Protein AF-A0A377UWC7-F1 (afdb_monomer_lite)

Sequence (690 aa):
MLKRLLSKLTGDRQQIERHLKNQYRAEENGLSFPQSLVDDPELWALASWLEQLAEEDYLISLTDRWLLSWEALYHLLEDEEHASSLPLIGIPEVLPLRASMSSRGALSDKDFRVWIAEWTTLPSRQTIRFSRTGAIFTHENQQHLLSRENWALLQATEQLSIQQTQAPGETTNQLGWATIRKCAKQAAAKFDDYLEKTHVIKPTSLSLRLRKATVADTAVIEIEPHFEDQPANWLGSFDKNAQVHDSYRIPGENGELSHVIIPPEVKEVLNSIHSIPGRRVAGSEALSFVRNPYTFLGEDAASVIAPEEHEQALFDAHIFFHHFRLQPSVNDENKINDITLVLEPVSPIPQPEVTFLFSAPWELDKFVQAVGISVAAQMPAGSWQGYELELSQFTEQQWHDCQSLLTRWQQEVEGKEFSDVLDLGKYGDRVIGIGEFEKISSPWLTKAQSENWLPVGIDFSEFSVETLDGWQPDNLQHFDELQERITYAEATGETHIISPWNETELPLDAAKTFSKNWEKQQNAAHESESNVVEKAARAVLKIEQNIEEAVYIKQRRNSLLNARNAEPEIPLSLKEHIRLKDHQREGVAWLQQLFLRSPQETAGCLLADDMGLGKTLQILTFLVWFIEKFPDEPPSLIVAPVSLLDNWERELDNFFYTSGISVMKLYGDTIKAVKYPKQAIPAHLQSQGD

Foldseek 3Di:
DVVVVVVVPPDDPVVLLVVLEQQWDFAQFATKHFLCLCVDPSNVLVNVVLVVCVVVVQWDDDPTIIGRGPVSVLVLCVDPVCVVVVSRHNAAAAFQKAFAKEWDDDLQDLPIAIDGPWIAGPPVRDTDDWDDHHQWTDDPNDIHGHDPLVSQLHVLRVVLVVQSVVDGGSVSSLVSLQSNVVSNVVSVYHYDPNSVQEAEAEAQAKFWAWAWDADPNKIKIATDIDGPPDAPCPVVQLQVDLAQDQWDWDAHPPRRTYIYGYDPLRRQQSRLCSVPVNSMDIHLRRLLCLVPVDVRRDPSNCSHYPPVSSLVSCVVNVAWAWEWDKDFDADPVRAGQKIKIWTFTDHPDGDDIDIDIGRALVVLVVVLVQVVVCVVVVGQWGDDPHHIYGCVPPDPVNNVVSVVVSVRNVLSVVVVVLVVVQPCVVPPPQQPHKDFDDPPDDCQCDPDDDPHSHDPPADCVQDDPLLCPQDDLPPVVQLVVLVVQLVVCVVVVHQWGQRPGRRDIDGSVRSVSVSVVSVVVVVVVVVVVVPPPPDPGFIDGRGHDPDPHNPDDADQVVLQVVLQPFFADFAPFFDPPDDQDPVLRSLLSSQLSLVVCPPPRHNDDDPPDDPPNPVLVSVLRNQNCCCVVPVPDDDDDDDDPPVCQVVSVVVNVVGGDCVPPDDDDDDDCNVVVVDDDPVSNDPVVVVSGD

Organism: Klebsiella pneumoniae (NCBI:txid573)

Structure (mmCIF, N/CA/C/O backbone):
data_AF-A0A377UWC7-F1
#
_entry.id   AF-A0A377UWC7-F1
#
loop_
_atom_site.group_PDB
_atom_site.id
_atom_site.type_symbol
_atom_site.label_atom_id
_atom_site.label_alt_id
_atom_site.label_comp_id
_atom_site.label_asym_id
_atom_site.label_entity_id
_atom_site.label_seq_id
_atom_site.pdbx_PDB_ins_code
_atom_site.Cartn_x
_atom_site.Cartn_y
_atom_site.Cartn_z
_atom_site.occupancy
_atom_site.B_iso_or_equiv
_atom_site.auth_seq_id
_atom_site.auth_comp_id
_atom_site.auth_asym_id
_atom_site.auth_atom_id
_atom_site.pdbx_PDB_model_num
ATOM 1 N N . MET A 1 1 ? 4.748 33.761 -48.142 1.00 34.75 1 MET A N 1
ATOM 2 C CA . MET A 1 1 ? 5.307 34.867 -48.962 1.00 34.75 1 MET A CA 1
ATOM 3 C C . MET A 1 1 ? 6.025 34.385 -50.234 1.00 34.75 1 MET A C 1
ATOM 5 O O . MET A 1 1 ? 5.911 35.073 -51.243 1.00 34.75 1 MET A O 1
ATOM 9 N N . LEU A 1 2 ? 6.644 33.190 -50.252 1.00 35.31 2 LEU A N 1
ATOM 10 C CA . LEU A 1 2 ? 7.292 32.587 -51.439 1.00 35.31 2 LEU A CA 1
ATOM 11 C C . LEU A 1 2 ? 6.408 32.503 -52.705 1.00 35.31 2 LEU A C 1
ATOM 13 O O . LEU A 1 2 ? 6.854 32.862 -53.794 1.00 35.31 2 LEU A O 1
ATOM 17 N N . LYS A 1 3 ? 5.123 32.124 -52.578 1.00 36.34 3 LYS A N 1
ATOM 18 C CA . LYS A 1 3 ? 4.176 32.029 -53.718 1.00 36.34 3 LYS A CA 1
ATOM 19 C C . LYS A 1 3 ? 3.995 33.340 -54.500 1.00 36.34 3 LYS A C 1
ATOM 21 O O . LYS A 1 3 ? 3.615 33.302 -55.664 1.00 36.34 3 LYS A O 1
ATOM 26 N N . ARG A 1 4 ? 4.249 34.492 -53.868 1.00 35.66 4 ARG A N 1
ATOM 27 C CA . ARG A 1 4 ? 4.071 35.833 -54.455 1.00 35.66 4 ARG A CA 1
ATOM 28 C C . ARG A 1 4 ? 5.385 36.424 -54.997 1.00 35.66 4 ARG A C 1
ATOM 30 O O . ARG A 1 4 ? 5.351 37.450 -55.667 1.00 35.66 4 ARG A O 1
ATOM 37 N N . LEU A 1 5 ? 6.521 35.781 -54.709 1.00 42.81 5 LEU A N 1
ATOM 38 C CA . LEU A 1 5 ? 7.870 36.185 -55.127 1.00 42.81 5 LEU A CA 1
ATOM 39 C C . LEU A 1 5 ? 8.384 35.359 -56.316 1.00 42.81 5 LEU A C 1
ATOM 41 O O . LEU A 1 5 ? 9.004 35.924 -57.214 1.00 42.81 5 LEU A O 1
ATOM 45 N N . LEU A 1 6 ? 8.000 34.080 -56.413 1.00 43.81 6 LEU A N 1
ATOM 46 C CA . LEU A 1 6 ? 8.276 33.229 -57.582 1.00 43.81 6 LEU A CA 1
ATOM 47 C C . LEU A 1 6 ? 7.633 33.742 -58.887 1.00 43.81 6 LEU A C 1
ATOM 49 O O . LEU A 1 6 ? 8.041 33.342 -59.970 1.00 43.81 6 LEU A O 1
ATOM 53 N N . SER A 1 7 ? 6.665 34.665 -58.817 1.00 42.91 7 SER A N 1
ATOM 54 C CA . SER A 1 7 ? 6.058 35.290 -60.002 1.00 42.91 7 SER A CA 1
ATOM 55 C C . SER A 1 7 ? 6.904 36.405 -60.634 1.00 42.91 7 SER A C 1
ATOM 57 O O . SER A 1 7 ? 6.498 36.946 -61.659 1.00 42.91 7 SER A O 1
ATOM 59 N N . LYS A 1 8 ? 8.032 36.804 -60.021 1.00 43.50 8 LYS A N 1
ATOM 60 C CA . LYS A 1 8 ? 8.950 37.833 -60.555 1.00 43.50 8 LYS A CA 1
ATOM 61 C C . LYS A 1 8 ? 10.141 37.263 -61.335 1.00 43.50 8 LYS A C 1
ATOM 63 O O . LYS A 1 8 ? 10.852 38.023 -61.981 1.00 43.50 8 LYS A O 1
ATOM 68 N N . LEU A 1 9 ? 10.338 35.949 -61.300 1.00 47.75 9 LEU A N 1
ATOM 69 C CA . LEU A 1 9 ? 11.355 35.240 -62.067 1.00 47.75 9 LEU A CA 1
ATOM 70 C C . LEU A 1 9 ? 10.806 34.965 -63.479 1.00 47.75 9 LEU A C 1
ATOM 72 O O . LEU A 1 9 ? 10.133 33.969 -63.727 1.00 47.75 9 LEU A O 1
ATOM 76 N N . THR A 1 10 ? 11.015 35.907 -64.401 1.00 46.19 10 THR A N 1
ATOM 77 C CA . THR A 1 10 ? 10.633 35.784 -65.818 1.00 46.19 10 THR A CA 1
ATOM 78 C C . THR A 1 10 ? 11.615 34.874 -66.556 1.00 46.19 10 THR A C 1
ATOM 80 O O . THR A 1 10 ? 12.517 35.342 -67.244 1.00 46.19 10 THR A O 1
ATOM 83 N N . GLY A 1 11 ? 11.443 33.568 -66.398 1.00 52.91 11 GLY A N 1
ATOM 84 C CA . GLY A 1 11 ? 12.156 32.524 -67.129 1.00 52.91 11 GLY A CA 1
ATOM 85 C C . GLY A 1 11 ? 11.384 31.214 -67.020 1.00 52.91 11 GLY A C 1
ATOM 86 O O . GLY A 1 11 ? 10.542 31.065 -66.134 1.00 52.91 11 GLY A O 1
ATOM 87 N N . ASP A 1 12 ? 11.615 30.291 -67.953 1.00 49.34 12 ASP A N 1
ATOM 88 C CA . ASP A 1 12 ? 10.967 28.979 -67.963 1.00 49.34 12 ASP A CA 1
ATOM 89 C C . ASP A 1 12 ? 11.122 28.326 -66.580 1.00 49.34 12 ASP A C 1
ATOM 91 O O . ASP A 1 12 ? 12.238 28.119 -66.100 1.00 49.34 12 ASP A O 1
ATOM 95 N N . ARG A 1 13 ? 10.006 28.055 -65.894 1.00 50.34 13 ARG A N 1
ATOM 96 C CA . ARG A 1 13 ? 9.999 27.583 -64.499 1.00 50.34 13 ARG A CA 1
ATOM 97 C C . ARG A 1 13 ? 10.851 26.318 -64.329 1.00 50.34 13 ARG A C 1
ATOM 99 O O . ARG A 1 13 ? 11.485 26.144 -63.295 1.00 50.34 13 ARG A O 1
ATOM 106 N N . GLN A 1 14 ? 10.952 25.500 -65.381 1.00 51.81 14 GLN A N 1
ATOM 107 C CA . GLN A 1 14 ? 11.828 24.327 -65.435 1.00 51.81 14 GLN A CA 1
ATOM 108 C C . GLN A 1 14 ? 13.328 24.652 -65.569 1.00 51.81 14 GLN A C 1
ATOM 110 O O . GLN A 1 14 ? 14.153 23.867 -65.103 1.00 51.81 14 GLN A O 1
ATOM 115 N N . GLN A 1 15 ? 13.711 25.768 -66.200 1.00 53.69 15 GLN A N 1
ATOM 116 C CA . GLN A 1 15 ? 15.108 26.225 -66.258 1.00 53.69 15 GLN A CA 1
ATOM 117 C C . GLN A 1 15 ? 15.572 26.770 -64.908 1.00 53.69 15 GLN A C 1
ATOM 119 O O . GLN A 1 15 ? 16.676 26.451 -64.479 1.00 53.69 15 GLN A O 1
ATOM 124 N N . ILE A 1 16 ? 14.717 27.523 -64.216 1.00 53.94 16 ILE A N 1
ATOM 125 C CA . ILE A 1 16 ? 15.029 28.126 -62.913 1.00 53.94 16 ILE A CA 1
ATOM 126 C C . ILE A 1 16 ? 15.098 27.052 -61.823 1.00 53.94 16 ILE A C 1
ATOM 128 O O . ILE A 1 16 ? 16.063 26.996 -61.066 1.00 53.94 16 ILE A O 1
ATOM 132 N N . GLU A 1 17 ? 14.147 26.112 -61.814 1.00 53.69 17 GLU A N 1
ATOM 133 C CA . GLU A 1 17 ? 14.214 24.930 -60.948 1.00 53.69 17 GLU A CA 1
ATOM 134 C C . GLU A 1 17 ? 15.425 24.037 -61.263 1.00 53.69 17 GLU A C 1
ATOM 136 O O . GLU A 1 17 ? 15.899 23.344 -60.377 1.00 53.69 17 GLU A O 1
ATOM 141 N N . ARG A 1 18 ? 15.963 24.027 -62.491 1.00 59.47 18 ARG A N 1
ATOM 142 C CA . ARG A 1 18 ? 17.219 23.315 -62.801 1.00 59.47 18 ARG A CA 1
ATOM 143 C C . ARG A 1 18 ? 18.465 24.067 -62.346 1.00 59.47 18 ARG A C 1
ATOM 145 O O . ARG A 1 18 ? 19.441 23.411 -62.010 1.00 59.47 18 ARG A O 1
ATOM 152 N N . HIS A 1 19 ? 18.439 25.397 -62.365 1.00 65.31 19 HIS A N 1
ATOM 153 C CA . HIS A 1 19 ? 19.576 26.236 -61.986 1.00 65.31 19 HIS A CA 1
ATOM 154 C C . HIS A 1 19 ? 19.778 26.290 -60.461 1.00 65.31 19 HIS A C 1
ATOM 156 O O . HIS A 1 19 ? 20.909 26.311 -59.987 1.00 65.31 19 HIS A O 1
ATOM 162 N N . LEU A 1 20 ? 18.681 26.223 -59.697 1.00 61.56 20 LEU A N 1
ATOM 163 C CA . LEU A 1 20 ? 18.693 26.201 -58.228 1.00 61.56 20 LEU A CA 1
ATOM 164 C C . LEU A 1 20 ? 19.064 24.826 -57.634 1.00 61.56 20 LEU A C 1
ATOM 166 O O . LEU A 1 20 ? 19.569 24.756 -56.519 1.00 61.56 20 LEU A O 1
ATOM 170 N N . LYS A 1 21 ? 18.840 23.727 -58.369 1.00 66.38 21 LYS A N 1
ATOM 171 C CA . LYS A 1 21 ? 19.073 22.355 -57.885 1.00 66.38 21 LYS A CA 1
ATOM 172 C C . LYS A 1 21 ? 20.560 22.013 -57.774 1.00 66.38 21 LYS A C 1
ATOM 174 O O . LYS A 1 21 ? 21.341 22.328 -58.667 1.00 66.38 21 LYS A O 1
ATOM 179 N N . ASN A 1 22 ? 20.910 21.245 -56.740 1.00 71.06 22 ASN A N 1
ATOM 180 C CA . ASN A 1 22 ? 22.235 20.640 -56.544 1.00 71.06 22 ASN A CA 1
ATOM 181 C C . ASN A 1 22 ? 23.375 21.643 -56.309 1.00 71.06 22 ASN A C 1
ATOM 183 O O . ASN A 1 22 ? 24.524 21.362 -56.647 1.00 71.06 22 ASN A O 1
ATOM 187 N N . GLN A 1 23 ? 23.084 22.783 -55.678 1.00 83.62 23 GLN A N 1
ATOM 188 C CA . GLN A 1 23 ? 24.090 23.772 -55.255 1.00 83.62 23 GLN A CA 1
ATOM 189 C C . GLN A 1 23 ? 24.800 23.383 -53.943 1.00 83.62 23 GLN A C 1
ATOM 191 O O . GLN A 1 23 ? 25.249 24.232 -53.174 1.00 83.62 23 GLN A O 1
ATOM 196 N N . TYR A 1 24 ? 24.885 22.080 -53.679 1.00 88.50 24 TYR A N 1
ATOM 197 C CA . TYR A 1 24 ? 25.499 21.505 -52.494 1.00 88.50 24 TYR A CA 1
ATOM 198 C C . TYR A 1 24 ? 26.583 20.504 -52.878 1.00 88.50 24 TYR A C 1
ATOM 200 O O . TYR A 1 24 ? 26.567 19.894 -53.950 1.00 88.50 24 TYR A O 1
ATOM 208 N N . ARG A 1 25 ? 27.505 20.268 -51.951 1.00 89.69 25 ARG A N 1
ATOM 209 C CA . ARG A 1 25 ? 28.439 19.151 -52.002 1.00 89.69 25 ARG A CA 1
ATOM 210 C C . ARG A 1 25 ? 28.027 18.120 -50.957 1.00 89.69 25 ARG A C 1
ATOM 212 O O . ARG A 1 25 ? 27.920 18.432 -49.777 1.00 89.69 25 ARG A O 1
ATOM 219 N N . ALA A 1 26 ? 27.793 16.887 -51.400 1.00 89.31 26 ALA A N 1
ATOM 220 C CA . ALA A 1 26 ? 27.561 15.777 -50.485 1.00 89.31 26 ALA A CA 1
ATOM 221 C C . ALA A 1 26 ? 28.867 15.430 -49.754 1.00 89.31 26 ALA A C 1
ATOM 223 O O . ALA A 1 26 ? 29.914 15.240 -50.381 1.00 89.31 26 ALA A O 1
ATOM 224 N N . GLU A 1 27 ? 28.796 15.349 -48.431 1.00 91.62 27 GLU A N 1
ATOM 225 C CA . GLU A 1 27 ? 29.874 14.947 -47.532 1.00 91.62 27 GLU A CA 1
ATOM 226 C C . GLU A 1 27 ? 29.399 13.780 -46.658 1.00 91.62 27 GLU A C 1
ATOM 228 O O . GLU A 1 27 ? 28.205 13.502 -46.563 1.00 91.62 27 GLU A O 1
ATOM 233 N N . GLU A 1 28 ? 30.319 13.084 -45.987 1.00 90.12 28 GLU A N 1
ATOM 234 C CA . GLU A 1 28 ? 29.928 11.976 -45.100 1.00 90.12 28 GLU A CA 1
ATOM 235 C C . GLU A 1 28 ? 28.999 12.426 -43.966 1.00 90.12 28 GLU A C 1
ATOM 237 O O . GLU A 1 28 ? 28.090 11.690 -43.594 1.00 90.12 28 GLU A O 1
ATOM 242 N N . ASN A 1 29 ? 29.147 13.663 -43.490 1.00 89.44 29 ASN A N 1
ATOM 243 C CA . ASN A 1 29 ? 28.388 14.178 -42.349 1.00 89.44 29 ASN A CA 1
ATOM 244 C C . ASN A 1 29 ? 27.141 14.990 -42.741 1.00 89.44 29 ASN A C 1
ATOM 246 O O . ASN A 1 29 ? 26.373 15.363 -41.855 1.00 89.44 29 ASN A O 1
ATOM 250 N N . GLY A 1 30 ? 26.928 15.281 -44.029 1.00 92.75 30 GLY A N 1
ATOM 251 C CA . GLY A 1 30 ? 25.792 16.090 -44.463 1.00 92.75 30 GLY A CA 1
ATOM 252 C C . GLY A 1 30 ? 25.937 16.702 -45.853 1.00 92.75 30 GLY A C 1
ATOM 253 O O . GLY A 1 30 ? 26.776 16.287 -46.655 1.00 92.75 30 GLY A O 1
ATOM 254 N N . LEU A 1 31 ? 25.129 17.725 -46.123 1.00 92.69 31 LEU A N 1
ATOM 255 C CA . LEU A 1 31 ? 25.212 18.556 -47.324 1.00 92.69 31 LEU A CA 1
ATOM 256 C C . LEU A 1 31 ? 25.891 19.881 -46.983 1.00 92.69 31 LEU A C 1
ATOM 258 O O . LEU A 1 31 ? 25.441 20.592 -46.084 1.00 92.69 31 LEU A O 1
ATOM 262 N N . SER A 1 32 ? 26.965 20.221 -47.696 1.00 92.38 32 SER A N 1
ATOM 263 C CA . SER A 1 32 ? 27.639 21.508 -47.536 1.00 92.38 32 SER A CA 1
ATOM 264 C C . SER A 1 32 ? 27.282 22.480 -48.657 1.00 92.38 32 SER A C 1
ATOM 266 O O . SER A 1 32 ? 27.255 22.120 -49.834 1.00 92.38 32 SER A O 1
ATOM 268 N N . PHE A 1 33 ? 27.020 23.727 -48.279 1.00 91.44 33 PHE A N 1
ATOM 269 C CA . PHE A 1 33 ? 26.620 24.810 -49.172 1.00 91.44 33 PHE A CA 1
ATOM 270 C C . PHE A 1 33 ? 27.638 25.945 -49.053 1.00 91.44 33 PHE A C 1
ATOM 272 O O . PHE A 1 33 ? 27.844 26.438 -47.944 1.00 91.44 33 PHE A O 1
ATOM 279 N N . PRO A 1 34 ? 28.315 26.368 -50.131 1.00 89.06 34 PRO A N 1
ATOM 280 C CA . PRO A 1 34 ? 29.305 27.434 -50.029 1.00 89.06 34 PRO A CA 1
ATOM 281 C C . PRO A 1 34 ? 28.638 28.773 -49.682 1.00 89.06 34 PRO A C 1
ATOM 283 O O . PRO A 1 34 ? 27.591 29.104 -50.232 1.00 89.06 34 PRO A O 1
ATOM 286 N N . GLN A 1 35 ? 29.258 29.585 -48.820 1.00 84.06 35 GLN A N 1
ATOM 287 C CA . GLN A 1 35 ? 28.711 30.914 -48.489 1.00 84.06 35 GLN A CA 1
ATOM 288 C C . GLN A 1 35 ? 28.695 31.871 -49.689 1.00 84.06 35 GLN A C 1
ATOM 290 O O . GLN A 1 35 ? 27.898 32.804 -49.724 1.00 84.06 35 GLN A O 1
ATOM 295 N N . SER A 1 36 ? 29.499 31.599 -50.722 1.00 82.56 36 SER A N 1
ATOM 296 C CA . SER A 1 36 ? 29.477 32.351 -51.983 1.00 82.56 36 SER A CA 1
ATOM 297 C C . SER A 1 36 ? 28.136 32.275 -52.727 1.00 82.56 36 SER A C 1
ATOM 299 O O . SER A 1 36 ? 27.954 32.986 -53.707 1.00 82.56 36 SER A O 1
ATOM 301 N N . LEU A 1 37 ? 27.193 31.424 -52.298 1.00 83.19 37 LEU A N 1
ATOM 302 C CA . LEU A 1 37 ? 25.827 31.401 -52.837 1.00 83.19 37 LEU A CA 1
ATOM 303 C C . LEU A 1 37 ? 25.062 32.708 -52.574 1.00 83.19 37 LEU A C 1
ATOM 305 O O . LEU A 1 37 ? 24.148 33.021 -53.330 1.00 83.19 37 LEU A O 1
ATOM 309 N N . VAL A 1 38 ? 25.434 33.474 -51.540 1.00 81.75 38 VAL A N 1
ATOM 310 C CA . VAL A 1 38 ? 24.840 34.795 -51.246 1.00 81.75 38 VAL A CA 1
ATOM 311 C C . VAL A 1 38 ? 25.177 35.817 -52.336 1.00 81.75 38 VAL A C 1
ATOM 313 O O . VAL A 1 38 ? 24.390 36.724 -52.604 1.00 81.75 38 VAL A O 1
ATOM 316 N N . ASP A 1 39 ? 26.329 35.655 -52.990 1.00 81.12 39 ASP A N 1
ATOM 317 C CA . ASP A 1 39 ? 26.831 36.590 -53.999 1.00 81.12 39 ASP A CA 1
ATOM 318 C C . ASP A 1 39 ? 26.169 36.400 -55.377 1.00 81.12 39 ASP A C 1
ATOM 320 O O . ASP A 1 39 ? 26.333 37.254 -56.252 1.00 81.12 39 ASP A O 1
ATOM 324 N N . ASP A 1 40 ? 25.424 35.306 -55.584 1.00 80.69 40 ASP A N 1
ATOM 325 C CA . ASP A 1 40 ? 24.731 35.001 -56.838 1.00 80.69 40 ASP A CA 1
ATOM 326 C C . ASP A 1 40 ? 23.264 35.490 -56.804 1.00 80.69 40 ASP A C 1
ATOM 328 O O . ASP A 1 40 ? 22.422 34.909 -56.104 1.00 80.69 40 ASP A O 1
ATOM 332 N N . PRO A 1 41 ? 22.902 36.531 -57.584 1.00 74.56 41 PRO A N 1
ATOM 333 C CA . PRO A 1 41 ? 21.542 37.069 -57.611 1.00 74.56 41 PRO A CA 1
ATOM 334 C C . PRO A 1 41 ? 20.483 36.058 -58.073 1.00 74.56 41 PRO A C 1
ATOM 336 O O . PRO A 1 41 ? 19.309 36.217 -57.732 1.00 74.56 41 PRO A O 1
ATOM 339 N N . GLU A 1 42 ? 20.865 35.036 -58.848 1.00 77.62 42 GLU A N 1
ATOM 340 C CA . GLU A 1 42 ? 19.949 33.999 -59.336 1.00 77.62 42 GLU A CA 1
ATOM 341 C C . GLU A 1 42 ? 19.656 32.933 -58.264 1.00 77.62 42 GLU A C 1
ATOM 343 O O . GLU A 1 42 ? 18.608 32.284 -58.317 1.00 77.62 42 GLU A O 1
ATOM 348 N N . LEU A 1 43 ? 20.518 32.809 -57.244 1.00 79.81 43 LEU A N 1
ATOM 349 C CA . LEU A 1 43 ? 20.399 31.851 -56.136 1.00 79.81 43 LEU A CA 1
ATOM 350 C C . LEU A 1 43 ? 19.914 32.490 -54.823 1.00 79.81 43 LEU A C 1
ATOM 352 O O . LEU A 1 43 ? 19.784 31.795 -53.815 1.00 79.81 43 LEU A O 1
ATOM 356 N N . TRP A 1 44 ? 19.554 33.780 -54.833 1.00 82.00 44 TRP A N 1
ATOM 357 C CA . TRP A 1 44 ? 19.097 34.525 -53.649 1.00 82.00 44 TRP A CA 1
ATOM 358 C C . TRP A 1 44 ? 17.976 33.823 -52.863 1.00 82.00 44 TRP A C 1
ATOM 360 O O . TRP A 1 44 ? 17.975 33.834 -51.636 1.00 82.00 44 TRP A O 1
ATOM 370 N N . ALA A 1 45 ? 17.028 33.176 -53.552 1.00 80.69 45 ALA A N 1
ATOM 371 C CA . ALA A 1 45 ? 15.931 32.458 -52.898 1.00 80.69 45 ALA A CA 1
ATOM 372 C C . ALA A 1 45 ? 16.410 31.233 -52.096 1.00 80.69 45 ALA A C 1
ATOM 374 O O . ALA A 1 45 ? 15.838 30.931 -51.052 1.00 80.69 45 ALA A O 1
ATOM 375 N N . LEU A 1 46 ? 17.447 30.543 -52.580 1.00 84.75 46 LEU A N 1
ATOM 376 C CA . LEU A 1 46 ? 18.094 29.446 -51.864 1.00 84.75 46 LEU A CA 1
ATOM 377 C C . LEU A 1 46 ? 18.943 29.999 -50.715 1.00 84.75 46 LEU A C 1
ATOM 379 O O . LEU A 1 46 ? 18.798 29.531 -49.595 1.00 84.75 46 LEU A O 1
ATOM 383 N N . ALA A 1 47 ? 19.760 31.026 -50.965 1.00 86.31 47 ALA A N 1
ATOM 384 C CA . ALA A 1 47 ? 20.613 31.643 -49.948 1.00 86.31 47 ALA A CA 1
ATOM 385 C C . ALA A 1 47 ? 19.807 32.205 -48.762 1.00 86.31 47 ALA A C 1
ATOM 387 O O . ALA A 1 47 ? 20.113 31.895 -47.617 1.00 86.31 47 ALA A O 1
ATOM 388 N N . SER A 1 48 ? 18.722 32.939 -49.024 1.00 86.31 48 SER A N 1
ATOM 389 C CA . SER A 1 48 ? 17.845 33.480 -47.975 1.00 86.31 48 SER A CA 1
ATOM 390 C C . SER A 1 48 ? 17.139 32.384 -47.175 1.00 86.31 48 SER A C 1
ATOM 392 O O . SER A 1 48 ? 16.898 32.556 -45.984 1.00 86.31 48 SER A O 1
ATOM 394 N N . TRP A 1 49 ? 16.803 31.257 -47.810 1.00 88.81 49 TRP A N 1
ATOM 395 C CA . TRP A 1 49 ? 16.223 30.126 -47.093 1.00 88.81 49 TRP A CA 1
ATOM 396 C C . TRP A 1 49 ? 17.274 29.368 -46.265 1.00 88.81 49 TRP A C 1
ATOM 398 O O . TRP A 1 49 ? 16.969 28.944 -45.158 1.00 88.81 49 TRP A O 1
ATOM 408 N N . LEU A 1 50 ? 18.519 29.253 -46.742 1.00 89.00 50 LEU A N 1
ATOM 409 C CA . LEU A 1 50 ? 19.630 28.716 -45.946 1.00 89.00 50 LEU A CA 1
ATOM 410 C C . LEU A 1 50 ? 19.951 29.617 -44.738 1.00 89.00 50 LEU A C 1
ATOM 412 O O . LEU A 1 50 ? 20.232 29.107 -43.663 1.00 89.00 50 LEU A O 1
ATOM 416 N N . GLU A 1 51 ? 19.860 30.942 -44.866 1.00 88.44 51 GLU A N 1
ATOM 417 C CA . GLU A 1 51 ? 19.982 31.849 -43.713 1.00 88.44 51 GLU A CA 1
ATOM 418 C C . GLU A 1 51 ? 18.864 31.612 -42.688 1.00 88.44 51 GLU A C 1
ATOM 420 O O . GLU A 1 51 ? 19.152 31.478 -41.502 1.00 88.44 51 GLU A O 1
ATOM 425 N N . GLN A 1 52 ? 17.615 31.462 -43.143 1.00 90.25 52 GLN A N 1
ATOM 426 C CA . GLN A 1 52 ? 16.485 31.127 -42.270 1.00 90.25 52 GLN A CA 1
ATOM 427 C C . GLN A 1 52 ? 16.709 29.796 -41.530 1.00 90.25 52 GLN A C 1
ATOM 429 O O . GLN A 1 52 ? 16.564 29.736 -40.315 1.00 90.25 52 GLN A O 1
ATOM 434 N N . LEU A 1 53 ? 17.131 28.745 -42.239 1.00 91.44 53 LEU A N 1
ATOM 435 C CA . LEU A 1 53 ? 17.427 27.447 -41.624 1.00 91.44 53 LEU A CA 1
ATOM 436 C C . LEU A 1 53 ? 18.591 27.516 -40.621 1.00 91.44 53 LEU A C 1
ATOM 438 O O . LEU A 1 53 ? 18.662 26.701 -39.706 1.00 91.44 53 LEU A O 1
ATOM 442 N N . ALA A 1 54 ? 19.525 28.455 -40.786 1.00 89.19 54 ALA A N 1
ATOM 443 C CA . ALA A 1 54 ? 20.584 28.689 -39.808 1.00 89.19 54 ALA A CA 1
ATOM 444 C C . ALA A 1 54 ? 20.071 29.426 -38.558 1.00 89.19 54 ALA A C 1
ATOM 446 O O . ALA A 1 54 ? 20.566 29.159 -37.469 1.00 89.19 54 ALA A O 1
ATOM 447 N N . GLU A 1 55 ? 19.089 30.322 -38.694 1.00 89.94 55 GLU A N 1
ATOM 448 C CA . GLU A 1 55 ? 18.408 30.963 -37.556 1.00 89.94 55 GLU A CA 1
ATOM 449 C C . GLU A 1 55 ? 17.528 29.977 -36.769 1.00 89.94 55 GLU A C 1
ATOM 451 O O . GLU A 1 55 ? 17.366 30.127 -35.560 1.00 89.94 55 GLU A O 1
ATOM 456 N N . GLU A 1 56 ? 16.988 28.962 -37.445 1.00 90.31 56 GLU A N 1
ATOM 457 C CA . GLU A 1 56 ? 16.164 27.884 -36.876 1.00 90.31 56 GLU A CA 1
ATOM 458 C C . GLU A 1 56 ? 16.995 26.674 -36.391 1.00 90.31 56 GLU A C 1
ATOM 460 O O . GLU A 1 56 ? 16.441 25.611 -36.125 1.00 90.31 56 GLU A O 1
ATOM 465 N N . ASP A 1 57 ? 18.324 26.810 -36.290 1.00 89.81 57 ASP A N 1
ATOM 466 C CA . ASP A 1 57 ? 19.272 25.777 -35.831 1.00 89.81 57 ASP A CA 1
ATOM 467 C C . ASP A 1 57 ? 19.326 24.476 -36.677 1.00 89.81 57 ASP A C 1
ATOM 469 O O . ASP A 1 57 ? 19.977 23.500 -36.291 1.00 89.81 57 ASP A O 1
ATOM 473 N N . TYR A 1 58 ? 18.736 24.450 -37.878 1.00 89.62 58 TYR A N 1
ATOM 474 C CA . TYR A 1 58 ? 18.874 23.330 -38.824 1.00 89.62 58 TYR A CA 1
ATOM 475 C C . TYR A 1 58 ? 20.260 23.283 -39.493 1.00 89.62 58 TYR A C 1
ATOM 477 O O . TYR A 1 58 ? 20.744 22.207 -39.862 1.00 89.62 58 TYR A O 1
ATOM 485 N N . LEU A 1 59 ? 20.909 24.437 -39.681 1.00 92.12 59 LEU A N 1
ATOM 486 C CA . LEU A 1 59 ? 22.214 24.559 -40.339 1.00 92.12 59 LEU A CA 1
ATOM 487 C C . LEU A 1 59 ? 23.313 25.011 -39.384 1.00 92.12 59 LEU A C 1
ATOM 489 O O . LEU A 1 59 ? 23.196 26.013 -38.686 1.00 92.12 59 LEU A O 1
ATOM 493 N N . ILE A 1 60 ? 24.466 24.350 -39.473 1.00 91.62 60 ILE A N 1
ATOM 494 C CA . ILE A 1 60 ? 25.688 24.809 -38.814 1.00 91.62 60 ILE A CA 1
ATOM 495 C C . ILE A 1 60 ? 26.419 25.766 -39.758 1.00 91.62 60 ILE A C 1
ATOM 497 O O . ILE A 1 60 ? 26.892 25.368 -40.827 1.00 91.62 60 ILE A O 1
ATOM 501 N N . SER A 1 61 ? 26.550 27.028 -39.353 1.00 87.88 61 SER A N 1
ATOM 502 C CA . SER A 1 61 ? 27.326 28.032 -40.090 1.00 87.88 61 SER A CA 1
ATOM 503 C C . SER A 1 61 ? 28.822 27.897 -39.791 1.00 87.88 61 SER A C 1
ATOM 505 O O . SER A 1 61 ? 29.268 28.141 -38.671 1.00 87.88 61 SER A O 1
ATOM 507 N N . LEU A 1 62 ? 29.610 27.518 -40.798 1.00 88.44 62 LEU A N 1
ATOM 508 C CA . LEU A 1 62 ? 31.075 27.515 -40.757 1.00 88.44 62 LEU A CA 1
ATOM 509 C C . LEU A 1 62 ? 31.624 28.763 -41.467 1.00 88.44 62 LEU A C 1
ATOM 511 O O . LEU A 1 62 ? 30.885 29.509 -42.101 1.00 88.44 62 LEU A O 1
ATOM 515 N N . THR A 1 63 ? 32.934 29.001 -41.372 1.00 84.31 63 THR A N 1
ATOM 516 C CA . THR A 1 63 ? 33.584 30.218 -41.899 1.00 84.31 63 THR A CA 1
ATOM 517 C C . THR A 1 63 ? 33.480 30.408 -43.414 1.00 84.31 63 THR A C 1
ATOM 519 O O . THR A 1 63 ? 33.622 31.529 -43.882 1.00 84.31 63 THR A O 1
ATOM 522 N N . ASP A 1 64 ? 33.292 29.336 -44.180 1.00 88.06 64 ASP A N 1
ATOM 523 C CA . ASP A 1 64 ? 33.288 29.334 -45.650 1.00 88.06 64 ASP A CA 1
ATOM 524 C C . ASP A 1 64 ? 32.042 28.665 -46.262 1.00 88.06 64 ASP A C 1
ATOM 526 O O . ASP A 1 64 ? 31.833 28.712 -47.478 1.00 88.06 64 ASP A O 1
ATOM 530 N N . ARG A 1 65 ? 31.205 28.025 -45.437 1.00 90.81 65 ARG A N 1
ATOM 531 C CA . ARG A 1 65 ? 30.082 27.187 -45.879 1.00 90.81 65 ARG A CA 1
ATOM 532 C C . ARG A 1 65 ? 29.036 26.985 -44.784 1.00 90.81 65 ARG A C 1
ATOM 534 O O . ARG A 1 65 ? 29.355 27.056 -43.602 1.00 90.81 65 ARG A O 1
ATOM 541 N N . TRP A 1 66 ? 27.817 26.637 -45.170 1.00 92.00 66 TRP A N 1
ATOM 542 C CA . TRP A 1 66 ? 26.807 26.058 -44.283 1.00 92.00 66 TRP A CA 1
ATOM 543 C C . TRP A 1 66 ? 26.844 24.534 -44.362 1.00 92.00 66 TRP A C 1
ATOM 545 O O . TRP A 1 66 ? 27.089 23.977 -45.433 1.00 92.00 66 TRP A O 1
ATOM 555 N N . LEU A 1 67 ? 26.605 23.855 -43.242 1.00 93.88 67 LEU A N 1
ATOM 556 C CA . LEU A 1 67 ? 26.513 22.400 -43.167 1.00 93.88 67 LEU A CA 1
ATOM 557 C C . LEU A 1 67 ? 25.131 21.988 -42.657 1.00 93.88 67 LEU A C 1
ATOM 559 O O . LEU A 1 67 ? 24.783 22.268 -41.512 1.00 93.88 67 LEU A O 1
ATOM 563 N N . LEU A 1 68 ? 24.392 21.266 -43.496 1.00 93.56 68 LEU A N 1
ATOM 564 C CA . LEU A 1 68 ? 23.162 20.574 -43.125 1.00 93.56 68 LEU A CA 1
ATOM 565 C C . LEU A 1 68 ? 23.509 19.139 -42.765 1.00 93.56 68 LEU A C 1
ATOM 567 O O . LEU A 1 68 ? 23.875 18.367 -43.653 1.00 93.56 68 LEU A O 1
ATOM 571 N N . SER A 1 69 ? 23.429 18.773 -41.486 1.00 94.38 69 SER A N 1
ATOM 572 C CA . SER A 1 69 ? 23.674 17.386 -41.085 1.00 94.38 69 SER A CA 1
ATOM 573 C C . SER A 1 69 ? 22.620 16.457 -41.696 1.00 94.38 69 SER A C 1
ATOM 575 O O . SER A 1 69 ? 21.503 16.878 -41.997 1.00 94.38 69 SER A O 1
ATOM 577 N N . TRP A 1 70 ? 22.946 15.175 -41.882 1.00 93.88 70 TRP A N 1
ATOM 578 C CA . TRP A 1 70 ? 21.951 14.212 -42.374 1.00 93.88 70 TRP A CA 1
ATOM 579 C C . TRP A 1 70 ? 20.741 14.095 -41.443 1.00 93.88 70 TRP A C 1
ATOM 581 O O . TRP A 1 70 ? 19.620 13.962 -41.918 1.00 93.88 70 TRP A O 1
ATOM 591 N N . GLU A 1 71 ? 20.958 14.179 -40.130 1.00 92.00 71 GLU A N 1
ATOM 592 C CA . GLU A 1 71 ? 19.885 14.169 -39.133 1.00 92.00 71 GLU A CA 1
ATOM 593 C C . GLU A 1 71 ? 18.949 15.371 -39.304 1.00 92.00 71 GLU A C 1
ATOM 595 O O . GLU A 1 71 ? 17.740 15.183 -39.437 1.00 92.00 71 GLU A O 1
ATOM 600 N N . ALA A 1 72 ? 19.511 16.580 -39.411 1.00 92.19 72 ALA A N 1
ATOM 601 C CA . ALA A 1 72 ? 18.751 17.800 -39.662 1.00 92.19 72 ALA A CA 1
ATOM 602 C C . ALA A 1 72 ? 18.023 17.750 -41.013 1.00 92.19 72 ALA A C 1
ATOM 604 O O . ALA A 1 72 ? 16.874 18.166 -41.100 1.00 92.19 72 ALA A O 1
ATOM 605 N N . LEU A 1 73 ? 18.645 17.182 -42.055 1.00 92.62 73 LEU A N 1
ATOM 606 C CA . LEU A 1 73 ? 18.007 16.988 -43.359 1.00 92.62 73 LEU A CA 1
ATOM 607 C C . LEU A 1 73 ? 16.763 16.097 -43.260 1.00 92.62 73 LEU A C 1
ATOM 609 O O . LEU A 1 73 ? 15.728 16.447 -43.818 1.00 92.62 73 LEU A O 1
ATOM 613 N N . TYR A 1 74 ? 16.847 14.947 -42.584 1.00 92.62 74 TYR A N 1
ATOM 614 C CA . TYR A 1 74 ? 15.687 14.063 -42.436 1.00 92.62 74 TYR A CA 1
ATOM 615 C C . TYR A 1 74 ? 14.587 14.695 -41.583 1.00 92.62 74 TYR A C 1
ATOM 617 O O . TYR A 1 74 ? 13.417 14.529 -41.904 1.00 92.62 74 TYR A O 1
ATOM 625 N N . HIS A 1 75 ? 14.956 15.461 -40.556 1.00 91.31 75 HIS A N 1
ATOM 626 C CA . HIS A 1 75 ? 13.997 16.215 -39.753 1.00 91.31 75 HIS A CA 1
ATOM 627 C C . HIS A 1 75 ? 13.295 17.301 -40.590 1.00 91.31 75 HIS A C 1
ATOM 629 O O . HIS A 1 75 ? 12.076 17.425 -40.552 1.00 91.31 75 HIS A O 1
ATOM 635 N N . LEU A 1 76 ? 14.052 18.009 -41.434 1.00 90.69 76 LEU A N 1
ATOM 636 C CA . LEU A 1 76 ? 13.542 19.021 -42.361 1.00 90.69 76 LEU A CA 1
ATOM 637 C C . LEU A 1 76 ? 12.618 18.432 -43.443 1.00 90.69 76 LEU A C 1
ATOM 639 O O . LEU A 1 76 ? 11.698 19.102 -43.904 1.00 90.69 76 LEU A O 1
ATOM 643 N N . LEU A 1 77 ? 12.852 17.186 -43.871 1.00 89.12 77 LEU A N 1
ATOM 644 C CA . LEU A 1 77 ? 11.982 16.477 -44.820 1.00 89.12 77 LEU A CA 1
ATOM 645 C C . LEU A 1 77 ? 10.609 16.119 -44.223 1.00 89.12 77 LEU A C 1
ATOM 647 O O . LEU A 1 77 ? 9.657 15.940 -44.983 1.00 89.12 77 LEU A O 1
ATOM 651 N N . GLU A 1 78 ? 10.515 15.998 -42.897 1.00 89.38 78 GLU A N 1
ATOM 652 C CA . GLU A 1 78 ? 9.278 15.706 -42.158 1.00 89.38 78 GLU A CA 1
ATOM 653 C C . GLU A 1 78 ? 8.530 16.990 -41.737 1.00 89.38 78 GLU A C 1
ATOM 655 O O . GLU A 1 78 ? 7.365 16.919 -41.347 1.00 89.38 78 GLU A O 1
ATOM 660 N N . ASP A 1 79 ? 9.166 18.161 -41.853 1.00 90.06 79 ASP A N 1
ATOM 661 C CA . ASP A 1 79 ? 8.624 19.451 -41.422 1.00 90.06 79 ASP A CA 1
ATOM 662 C C . ASP A 1 79 ? 7.675 20.078 -42.468 1.00 90.06 79 ASP A C 1
ATOM 664 O O . ASP A 1 79 ? 8.064 20.444 -43.588 1.00 90.06 79 ASP A O 1
ATOM 668 N N . GLU A 1 80 ? 6.400 20.235 -42.096 1.00 89.06 80 GLU A N 1
ATOM 669 C CA . GLU A 1 80 ? 5.368 20.813 -42.962 1.00 89.06 80 GLU A CA 1
ATOM 670 C C . GLU A 1 80 ? 5.607 22.300 -43.279 1.00 89.06 80 GLU A C 1
ATOM 672 O O . GLU A 1 80 ? 5.204 22.768 -44.353 1.00 89.06 80 GLU A O 1
ATOM 677 N N . GLU A 1 81 ? 6.282 23.048 -42.399 1.00 87.44 81 GLU A N 1
ATOM 678 C CA . GLU A 1 81 ? 6.513 24.487 -42.575 1.00 87.44 81 GLU A CA 1
ATOM 679 C C . GLU A 1 81 ? 7.482 24.762 -43.735 1.00 87.44 81 GLU A C 1
ATOM 681 O O . GLU A 1 81 ? 7.295 25.701 -44.525 1.00 87.44 81 GLU A O 1
ATOM 686 N N . HIS A 1 82 ? 8.464 23.877 -43.920 1.00 86.75 82 HIS A N 1
ATOM 687 C CA . HIS A 1 82 ? 9.492 23.990 -44.954 1.00 86.75 82 HIS A CA 1
ATOM 688 C C . HIS A 1 82 ? 9.190 23.214 -46.239 1.00 86.75 82 HIS A C 1
ATOM 690 O O . HIS A 1 82 ? 9.878 23.410 -47.249 1.00 86.75 82 HIS A O 1
ATOM 696 N N . ALA A 1 83 ? 8.121 22.411 -46.268 1.00 83.19 83 ALA A N 1
ATOM 697 C CA . ALA A 1 83 ? 7.768 21.551 -47.400 1.00 83.19 83 ALA A CA 1
ATOM 698 C C . ALA A 1 83 ? 7.704 22.290 -48.754 1.00 83.19 83 ALA A C 1
ATOM 700 O O . ALA A 1 83 ? 8.051 21.744 -49.803 1.00 83.19 83 ALA A O 1
ATOM 701 N N . SER A 1 84 ? 7.290 23.563 -48.747 1.00 82.25 84 SER A N 1
ATOM 702 C CA . SER A 1 84 ? 7.193 24.382 -49.965 1.00 82.25 84 SER A CA 1
ATOM 703 C C . SER A 1 84 ? 8.535 24.900 -50.509 1.00 82.25 84 SER A C 1
ATOM 705 O O . SER A 1 84 ? 8.598 25.271 -51.684 1.00 82.25 84 SER A O 1
ATOM 707 N N . SER A 1 85 ? 9.584 24.904 -49.682 1.00 84.19 85 SER A N 1
ATOM 708 C CA . SER A 1 85 ? 10.930 25.402 -50.000 1.00 84.19 85 SER A CA 1
ATOM 709 C C . SER A 1 85 ? 11.935 24.274 -50.272 1.00 84.19 85 SER A C 1
ATOM 711 O O . SER A 1 85 ? 12.899 24.501 -50.999 1.00 84.19 85 SER A O 1
ATOM 713 N N . LEU A 1 86 ? 11.674 23.043 -49.805 1.00 82.44 86 LEU A N 1
ATOM 714 C CA . LEU A 1 86 ? 12.497 21.844 -50.059 1.00 82.44 86 LEU A CA 1
ATOM 715 C C . LEU A 1 86 ? 12.953 21.654 -51.526 1.00 82.44 86 LEU A C 1
ATOM 717 O O . LEU A 1 86 ? 14.120 21.303 -51.739 1.00 82.44 86 LEU A O 1
ATOM 721 N N . PRO A 1 87 ? 12.121 21.914 -52.563 1.00 83.44 87 PRO A N 1
ATOM 722 C CA . PRO A 1 87 ? 12.555 21.771 -53.954 1.00 83.44 87 PRO A CA 1
ATOM 723 C C . PRO A 1 87 ? 13.724 22.681 -54.367 1.00 83.44 87 PRO A C 1
ATOM 725 O O . PRO A 1 87 ? 14.343 22.409 -55.397 1.00 83.44 87 PRO A O 1
ATOM 728 N N . LEU A 1 88 ? 14.029 23.735 -53.594 1.00 81.50 88 LEU A N 1
ATOM 729 C CA . LEU A 1 88 ? 15.124 24.673 -53.864 1.00 81.50 88 LEU A CA 1
ATOM 730 C C . LEU A 1 88 ? 16.510 24.039 -53.684 1.00 81.50 88 LEU A C 1
ATOM 732 O O . LEU A 1 88 ? 17.409 24.380 -54.441 1.00 81.50 88 LEU A O 1
ATOM 736 N N . ILE A 1 89 ? 16.690 23.109 -52.736 1.00 83.31 89 ILE A N 1
ATOM 737 C CA . ILE A 1 89 ? 17.979 22.409 -52.541 1.00 83.31 89 ILE A CA 1
ATOM 738 C C . ILE A 1 89 ? 18.186 21.333 -53.618 1.00 83.31 89 ILE A C 1
ATOM 740 O O . ILE A 1 89 ? 19.314 21.069 -54.039 1.00 83.31 89 ILE A O 1
ATOM 744 N N . GLY A 1 90 ? 17.100 20.727 -54.108 1.00 80.75 90 GLY A N 1
ATOM 745 C CA . GLY A 1 90 ? 17.172 19.678 -55.126 1.00 80.75 90 GLY A CA 1
ATOM 746 C C . GLY A 1 90 ? 17.582 18.310 -54.595 1.00 80.75 90 GLY A C 1
ATOM 747 O O . GLY A 1 90 ? 18.289 17.585 -55.283 1.00 80.75 90 GLY A O 1
ATOM 748 N N . ILE A 1 91 ? 17.145 17.958 -53.385 1.00 84.56 91 ILE A N 1
ATOM 749 C CA . ILE A 1 91 ? 17.465 16.674 -52.751 1.00 84.56 91 ILE A CA 1
ATOM 750 C C . ILE A 1 91 ? 16.993 15.512 -53.653 1.00 84.56 91 ILE A C 1
ATOM 752 O O . ILE A 1 91 ? 15.864 15.561 -54.154 1.00 84.56 91 ILE A O 1
ATOM 756 N N . PRO A 1 92 ? 17.821 14.472 -53.879 1.00 86.56 92 PRO A N 1
ATOM 757 C CA . PRO A 1 92 ? 17.431 13.318 -54.677 1.00 86.56 92 PRO A CA 1
ATOM 758 C C . PRO A 1 92 ? 16.260 12.554 -54.057 1.00 86.56 92 PRO A C 1
ATOM 760 O O . PRO A 1 92 ? 16.095 12.534 -52.838 1.00 86.56 92 PRO A O 1
ATOM 763 N N . GLU A 1 93 ? 15.470 11.871 -54.884 1.00 87.56 93 GLU A N 1
ATOM 764 C CA . GLU A 1 93 ? 14.360 11.058 -54.383 1.00 87.56 93 GLU A CA 1
ATOM 765 C C . GLU A 1 93 ? 14.860 9.892 -53.516 1.00 87.56 93 GLU A C 1
ATOM 767 O O . GLU A 1 93 ? 15.900 9.278 -53.794 1.00 87.56 93 GLU A O 1
ATOM 772 N N . VAL A 1 94 ? 14.090 9.568 -52.474 1.00 89.75 94 VAL A N 1
ATOM 773 C CA . VAL A 1 94 ? 14.351 8.407 -51.621 1.00 89.75 94 VAL A CA 1
ATOM 774 C C . VAL A 1 94 ? 14.025 7.140 -52.402 1.00 89.75 94 VAL A C 1
ATOM 776 O O . VAL A 1 94 ? 12.868 6.892 -52.744 1.00 89.75 94 VAL A O 1
ATOM 779 N N . LEU A 1 95 ? 15.035 6.311 -52.662 1.00 88.25 95 LEU A N 1
ATOM 780 C CA . LEU A 1 95 ? 14.822 5.002 -53.274 1.00 88.25 95 LEU A CA 1
ATOM 781 C C . LEU A 1 95 ? 14.596 3.969 -52.156 1.00 88.25 95 LEU A C 1
ATOM 783 O O . LEU A 1 95 ? 15.492 3.764 -51.333 1.00 88.25 95 LEU A O 1
ATOM 787 N N . PRO A 1 96 ? 13.433 3.295 -52.096 1.00 88.12 96 PRO A N 1
ATOM 788 C CA . PRO A 1 96 ? 13.150 2.333 -51.041 1.00 88.12 96 PRO A CA 1
ATOM 789 C C . PRO A 1 96 ? 14.020 1.086 -51.213 1.00 88.12 96 PRO A C 1
ATOM 791 O O . PRO A 1 96 ? 13.835 0.277 -52.131 1.00 88.12 96 PRO A O 1
ATOM 794 N N . LEU A 1 97 ? 14.970 0.931 -50.296 1.00 92.81 97 LEU A N 1
ATOM 795 C CA . LEU A 1 97 ? 15.875 -0.204 -50.234 1.00 92.81 97 LEU A CA 1
ATOM 796 C C . LEU A 1 97 ? 15.632 -1.025 -48.976 1.00 92.81 97 LEU A C 1
ATOM 798 O O . LEU A 1 97 ? 15.271 -0.507 -47.923 1.00 92.81 97 LEU A O 1
ATOM 802 N N . ARG A 1 98 ? 15.904 -2.320 -49.091 1.00 94.50 98 ARG A N 1
ATOM 803 C CA . ARG A 1 98 ? 15.948 -3.250 -47.972 1.00 94.50 98 ARG A CA 1
ATOM 804 C C . ARG A 1 98 ? 17.346 -3.841 -47.853 1.00 94.50 98 ARG A C 1
ATOM 806 O O . ARG A 1 98 ? 17.804 -4.529 -48.773 1.00 94.50 98 ARG A O 1
ATOM 813 N N . ALA A 1 99 ? 17.994 -3.582 -46.722 1.00 94.31 99 ALA A N 1
ATOM 814 C CA . ALA A 1 99 ? 19.286 -4.158 -46.368 1.00 94.31 99 ALA A CA 1
ATOM 815 C C . ALA A 1 99 ? 19.153 -5.646 -46.005 1.00 94.31 99 ALA A C 1
ATOM 817 O O . ALA A 1 99 ? 18.186 -6.060 -45.363 1.00 94.31 99 ALA A O 1
ATOM 818 N N . SER A 1 100 ? 20.143 -6.450 -46.389 1.00 94.50 100 SER A N 1
ATOM 819 C CA . SER A 1 100 ? 20.343 -7.813 -45.889 1.00 94.50 100 SER A CA 1
ATOM 820 C C . SER A 1 100 ? 21.660 -7.867 -45.128 1.00 94.50 100 SER A C 1
ATOM 822 O O . SER A 1 100 ? 22.724 -7.608 -45.692 1.00 94.50 100 SER A O 1
ATOM 824 N N . MET A 1 101 ? 21.577 -8.156 -43.836 1.00 95.06 101 MET A N 1
ATOM 825 C CA . MET A 1 101 ? 22.704 -8.177 -42.918 1.00 95.06 101 MET A CA 1
ATOM 826 C C . MET A 1 101 ? 23.338 -9.561 -42.853 1.00 95.06 101 MET A C 1
ATOM 828 O O . MET A 1 101 ? 22.661 -10.583 -42.965 1.00 95.06 101 MET A O 1
ATOM 832 N N . SER A 1 102 ? 24.648 -9.594 -42.647 1.00 95.31 102 SER A N 1
ATOM 833 C CA . SER A 1 102 ? 25.396 -10.825 -42.415 1.00 95.31 102 SER A CA 1
ATOM 834 C C . SER A 1 102 ? 26.428 -10.627 -41.320 1.00 95.31 102 SER A C 1
ATOM 836 O O . SER A 1 102 ? 26.879 -9.508 -41.058 1.00 95.31 102 SER A O 1
ATOM 838 N N . SER A 1 103 ? 26.793 -11.731 -40.686 1.00 94.50 103 SER A N 1
ATOM 839 C CA . SER A 1 103 ? 27.721 -11.780 -39.571 1.00 94.50 103 SER A CA 1
ATOM 840 C C . SER A 1 103 ? 28.807 -12.832 -39.759 1.00 94.50 103 SER A C 1
ATOM 842 O O . SER A 1 103 ? 28.700 -13.761 -40.564 1.00 94.50 103 SER A O 1
ATOM 844 N N . ARG A 1 104 ? 29.897 -12.675 -39.007 1.00 94.06 104 ARG A N 1
ATOM 845 C CA . ARG A 1 104 ? 30.972 -13.660 -38.892 1.00 94.06 104 ARG A CA 1
ATOM 846 C C . ARG A 1 104 ? 31.426 -13.750 -37.442 1.00 94.06 104 ARG A C 1
ATOM 848 O O . ARG A 1 104 ? 31.735 -12.722 -36.847 1.00 94.06 104 ARG A O 1
ATOM 855 N N . GLY A 1 105 ? 31.555 -14.977 -36.938 1.00 89.62 105 GLY A N 1
ATOM 856 C CA . GLY A 1 105 ? 31.904 -15.254 -35.540 1.00 89.62 105 GLY A CA 1
ATOM 857 C C . GLY A 1 105 ? 30.698 -15.153 -34.605 1.00 89.62 105 GLY A C 1
ATOM 858 O O . GLY A 1 105 ? 29.615 -14.744 -35.019 1.00 89.62 105 GLY A O 1
ATOM 859 N N . ALA A 1 106 ? 30.888 -15.533 -33.346 1.00 88.81 106 ALA A N 1
ATOM 860 C CA . ALA A 1 106 ? 29.905 -15.347 -32.283 1.00 88.81 106 ALA A CA 1
ATOM 861 C C . ALA A 1 106 ? 30.101 -13.995 -31.578 1.00 88.81 106 ALA A C 1
ATOM 863 O O . ALA A 1 106 ? 31.184 -13.418 -31.619 1.00 88.81 106 ALA A O 1
ATOM 864 N N . LEU A 1 107 ? 29.086 -13.504 -30.859 1.00 88.25 107 LEU A N 1
ATOM 865 C CA . LEU A 1 107 ? 29.173 -12.233 -30.116 1.00 88.25 107 LEU A CA 1
ATOM 866 C C . LEU A 1 107 ? 30.284 -12.233 -29.054 1.00 88.25 107 LEU A C 1
ATOM 868 O O . LEU A 1 107 ? 30.804 -11.172 -28.717 1.00 88.25 107 LEU A O 1
ATOM 872 N N . SER A 1 108 ? 30.669 -13.404 -28.545 1.00 88.00 108 SER A N 1
ATOM 873 C CA . SER A 1 108 ? 31.792 -13.575 -27.617 1.00 88.00 108 SER A CA 1
ATOM 874 C C . SER A 1 108 ? 33.167 -13.392 -28.267 1.00 88.00 108 SER A C 1
ATOM 876 O O . SER A 1 108 ? 34.154 -13.175 -27.564 1.00 88.00 108 SER A O 1
ATOM 878 N N . ASP A 1 109 ? 33.257 -13.497 -29.594 1.00 89.62 109 ASP A N 1
ATOM 879 C CA . ASP A 1 109 ? 34.528 -13.526 -30.306 1.00 89.62 109 ASP A CA 1
ATOM 880 C C . ASP A 1 109 ? 35.058 -12.106 -30.523 1.00 89.62 109 ASP A C 1
ATOM 882 O O . ASP A 1 109 ? 34.344 -11.206 -30.967 1.00 89.62 109 ASP A O 1
ATOM 886 N N . LYS A 1 110 ? 36.358 -11.894 -30.295 1.00 86.62 110 LYS A N 1
ATOM 887 C CA . LYS A 1 110 ? 37.010 -10.599 -30.584 1.00 86.62 110 LYS A CA 1
ATOM 888 C C . LYS A 1 110 ? 36.952 -10.228 -32.072 1.00 86.62 110 LYS A C 1
ATOM 890 O O . LYS A 1 110 ? 36.979 -9.049 -32.429 1.00 86.62 110 LYS A O 1
ATOM 895 N N . ASP A 1 111 ? 36.825 -11.242 -32.919 1.00 89.06 111 ASP A N 1
ATOM 896 C CA . ASP A 1 111 ? 36.842 -11.131 -34.374 1.00 89.06 111 ASP A CA 1
ATOM 897 C C . ASP A 1 111 ? 35.424 -11.013 -34.959 1.00 89.06 111 ASP A C 1
ATOM 899 O O . ASP A 1 111 ? 35.262 -11.043 -36.180 1.00 89.06 111 ASP A O 1
ATOM 903 N N . PHE A 1 112 ? 34.399 -10.889 -34.103 1.00 93.25 112 PHE A N 1
ATOM 904 C CA . PHE A 1 112 ? 33.012 -10.726 -34.525 1.00 93.25 112 PHE A CA 1
ATOM 905 C C . PHE A 1 112 ? 32.859 -9.522 -35.452 1.00 93.25 112 PHE A C 1
ATOM 907 O O . PHE A 1 112 ? 33.317 -8.418 -35.141 1.00 93.25 112 PHE A O 1
ATOM 914 N N . ARG A 1 113 ? 32.194 -9.714 -36.588 1.00 92.69 113 ARG A N 1
ATOM 915 C CA . ARG A 1 113 ? 31.889 -8.636 -37.536 1.00 92.69 113 ARG A CA 1
ATOM 916 C C . ARG A 1 113 ? 30.461 -8.768 -38.032 1.00 92.69 113 ARG A C 1
ATOM 918 O O . ARG A 1 113 ? 30.002 -9.876 -38.292 1.00 92.69 113 ARG A O 1
ATOM 925 N N . VAL A 1 114 ? 29.809 -7.625 -38.212 1.00 94.12 114 VAL A N 1
ATOM 926 C CA . VAL A 1 114 ? 28.489 -7.493 -38.837 1.00 94.12 114 VAL A CA 1
ATOM 927 C C . VAL A 1 114 ? 28.597 -6.460 -39.941 1.00 94.12 114 VAL A C 1
ATOM 929 O O . VAL A 1 114 ? 29.256 -5.436 -39.769 1.00 94.12 114 VAL A O 1
ATOM 932 N N . TRP A 1 115 ? 27.980 -6.736 -41.082 1.00 94.56 115 TRP A N 1
ATOM 933 C CA . TRP A 1 115 ? 27.947 -5.817 -42.210 1.00 94.56 115 TRP A CA 1
ATOM 934 C C . TRP A 1 115 ? 26.660 -5.990 -43.015 1.00 94.56 115 TRP A C 1
ATOM 936 O O . TRP A 1 115 ? 25.950 -6.992 -42.901 1.00 94.56 115 TRP A O 1
ATOM 946 N N . ILE A 1 116 ? 26.364 -5.005 -43.860 1.00 94.56 116 ILE A N 1
ATOM 947 C CA . ILE A 1 116 ? 25.289 -5.097 -44.849 1.00 94.56 116 ILE A CA 1
ATOM 948 C C . ILE A 1 116 ? 25.861 -5.808 -46.079 1.00 94.56 116 ILE A C 1
ATOM 950 O O . ILE A 1 116 ? 26.750 -5.279 -46.746 1.00 94.56 116 ILE A O 1
ATOM 954 N N . ALA A 1 117 ? 25.398 -7.025 -46.354 1.00 92.31 117 ALA A N 1
ATOM 955 C CA . ALA A 1 117 ? 25.895 -7.850 -47.452 1.00 92.31 117 ALA A CA 1
ATOM 956 C C . ALA A 1 117 ? 25.282 -7.447 -48.797 1.00 92.31 117 ALA A C 1
ATOM 958 O O . ALA A 1 117 ? 25.981 -7.388 -49.810 1.00 92.31 117 ALA A O 1
ATOM 959 N N . GLU A 1 118 ? 23.980 -7.158 -48.800 1.00 93.12 118 GLU A N 1
ATOM 960 C CA . GLU A 1 118 ? 23.227 -6.848 -50.012 1.00 93.12 118 GLU A CA 1
ATOM 961 C C . GLU A 1 118 ? 22.169 -5.773 -49.764 1.00 93.12 118 GLU A C 1
ATOM 963 O O . GLU A 1 118 ? 21.561 -5.704 -48.695 1.00 93.12 118 GLU A O 1
ATOM 968 N N . TRP A 1 119 ? 21.912 -4.974 -50.797 1.00 93.75 119 TRP A N 1
ATOM 969 C CA . TRP A 1 119 ? 20.794 -4.041 -50.864 1.00 93.75 119 TRP A CA 1
ATOM 970 C C . TRP A 1 119 ? 19.819 -4.516 -51.928 1.00 93.75 119 TRP A C 1
ATOM 972 O O . TRP A 1 119 ? 20.234 -4.835 -53.040 1.00 93.75 119 TRP A O 1
ATOM 982 N N . THR A 1 120 ? 18.530 -4.548 -51.603 1.00 92.62 120 THR A N 1
ATOM 983 C CA . THR A 1 120 ? 17.475 -4.942 -52.545 1.00 92.62 120 THR A CA 1
ATOM 984 C C . THR A 1 120 ? 16.469 -3.818 -52.729 1.00 92.62 120 THR A C 1
ATOM 986 O O . THR A 1 120 ? 16.044 -3.207 -51.753 1.00 92.62 120 THR A O 1
ATOM 989 N N . THR A 1 121 ? 16.082 -3.537 -53.969 1.00 89.12 121 THR A N 1
ATOM 990 C CA . THR A 1 121 ? 15.055 -2.532 -54.277 1.00 89.12 121 THR A CA 1
ATOM 991 C C . THR A 1 121 ? 13.660 -3.039 -53.920 1.00 89.12 121 THR A C 1
ATOM 993 O O . THR A 1 121 ? 13.354 -4.224 -54.079 1.00 89.12 121 THR A O 1
ATOM 996 N N . LEU A 1 122 ? 12.769 -2.156 -53.475 1.00 83.88 122 LEU A N 1
ATOM 997 C CA . LEU A 1 122 ? 11.350 -2.469 -53.288 1.00 83.88 122 LEU A CA 1
ATOM 998 C C . LEU A 1 122 ? 10.501 -1.724 -54.336 1.00 83.88 122 LEU A C 1
ATOM 1000 O O . LEU A 1 122 ? 10.754 -0.550 -54.579 1.00 83.88 122 LEU A O 1
ATOM 1004 N N . PRO A 1 123 ? 9.504 -2.370 -54.979 1.00 76.50 123 PRO A N 1
ATOM 1005 C CA . PRO A 1 123 ? 9.048 -3.752 -54.794 1.00 76.50 123 PRO A CA 1
ATOM 1006 C C . PRO A 1 123 ? 9.760 -4.791 -55.684 1.00 76.50 123 PRO A C 1
ATOM 1008 O O . PRO A 1 123 ? 9.484 -5.981 -55.540 1.00 76.50 123 PRO A O 1
ATOM 1011 N N . SER A 1 124 ? 10.649 -4.384 -56.601 1.00 78.88 124 SER A N 1
ATOM 1012 C CA . SER A 1 124 ? 11.232 -5.271 -57.628 1.00 78.88 124 SER A CA 1
ATOM 1013 C C . SER A 1 124 ? 12.172 -6.362 -57.091 1.00 78.88 124 SER A C 1
ATOM 1015 O O . SER A 1 124 ? 12.438 -7.327 -57.803 1.00 78.88 124 SER A O 1
ATOM 1017 N N . ARG A 1 125 ? 12.630 -6.253 -55.834 1.00 82.88 125 ARG A N 1
ATOM 1018 C CA . ARG A 1 125 ? 13.531 -7.193 -55.134 1.00 82.88 125 ARG A CA 1
ATOM 1019 C C . ARG A 1 125 ? 14.826 -7.480 -55.898 1.00 82.88 125 ARG A C 1
ATOM 1021 O O . ARG A 1 125 ? 15.391 -8.564 -55.770 1.00 82.88 125 ARG A O 1
ATOM 1028 N N . GLN A 1 126 ? 15.301 -6.515 -56.680 1.00 87.44 126 GLN A N 1
ATOM 1029 C CA . GLN A 1 126 ? 16.552 -6.638 -57.413 1.00 87.44 126 GLN A CA 1
ATOM 1030 C C . GLN A 1 126 ? 17.715 -6.256 -56.499 1.00 87.44 126 GLN A C 1
ATOM 1032 O O . GLN A 1 126 ? 17.690 -5.198 -55.869 1.00 87.44 126 GLN A O 1
ATOM 1037 N N . THR A 1 127 ? 18.734 -7.113 -56.422 1.00 89.25 127 THR A N 1
ATOM 1038 C CA . THR A 1 127 ? 19.966 -6.798 -55.692 1.00 89.25 127 THR A CA 1
ATOM 1039 C C . THR A 1 127 ? 20.755 -5.737 -56.453 1.00 89.25 127 THR A C 1
ATOM 1041 O O . THR A 1 127 ? 21.057 -5.910 -57.636 1.00 89.25 127 THR A O 1
ATOM 1044 N N . ILE A 1 128 ? 21.115 -4.654 -55.767 1.00 90.06 128 ILE A N 1
ATOM 1045 C CA . ILE A 1 128 ? 21.882 -3.542 -56.328 1.00 90.06 128 ILE A CA 1
ATOM 1046 C C . ILE A 1 128 ? 23.205 -3.355 -55.587 1.00 90.06 128 ILE A C 1
ATOM 1048 O O . ILE A 1 128 ? 23.354 -3.695 -54.412 1.00 90.06 128 ILE A O 1
ATOM 1052 N N . ARG A 1 129 ? 24.181 -2.783 -56.291 1.00 86.88 129 ARG A N 1
ATOM 1053 C CA . ARG A 1 129 ? 25.428 -2.268 -55.720 1.00 86.88 129 ARG A CA 1
ATOM 1054 C C . ARG A 1 129 ? 25.607 -0.835 -56.192 1.00 86.88 129 ARG A C 1
ATOM 1056 O O . ARG A 1 129 ? 25.342 -0.538 -57.356 1.00 86.88 129 ARG A O 1
ATOM 1063 N N . PHE A 1 130 ? 26.051 0.030 -55.294 1.00 90.50 130 PHE A N 1
ATOM 1064 C CA . PHE A 1 130 ? 26.208 1.453 -55.558 1.00 90.50 130 PHE A CA 1
ATOM 1065 C C . PHE A 1 130 ? 27.392 2.023 -54.778 1.00 90.50 130 PHE A C 1
ATOM 1067 O O . PHE A 1 130 ? 27.807 1.472 -53.758 1.00 90.50 130 PHE A O 1
ATOM 1074 N N . SER A 1 131 ? 27.926 3.139 -55.267 1.00 87.62 131 SER A N 1
ATOM 1075 C CA . SER A 1 131 ? 28.825 4.011 -54.510 1.00 87.62 131 SER A CA 1
ATOM 1076 C C . SER A 1 131 ? 28.010 5.090 -53.805 1.00 87.62 131 SER A C 1
ATOM 1078 O O . SER A 1 131 ? 27.069 5.624 -54.397 1.00 87.62 131 SER A O 1
ATOM 1080 N N . ARG A 1 132 ? 28.395 5.434 -52.574 1.00 91.94 132 ARG A N 1
ATOM 1081 C CA . ARG A 1 132 ? 27.738 6.468 -51.766 1.00 91.94 132 ARG A CA 1
ATOM 1082 C C . ARG A 1 132 ? 28.717 7.538 -51.287 1.00 91.94 132 ARG A C 1
ATOM 1084 O O . ARG A 1 132 ? 29.922 7.301 -51.242 1.00 91.94 132 ARG A O 1
ATOM 1091 N N . THR A 1 133 ? 28.171 8.676 -50.885 1.00 91.69 133 THR A N 1
ATOM 1092 C CA . THR A 1 133 ? 28.842 9.702 -50.081 1.00 91.69 133 THR A CA 1
ATOM 1093 C C . THR A 1 133 ? 27.824 10.212 -49.071 1.00 91.69 133 THR A C 1
ATOM 1095 O O . THR A 1 133 ? 26.806 10.789 -49.459 1.00 91.69 133 THR A O 1
ATOM 1098 N N . GLY A 1 134 ? 28.049 9.917 -47.790 1.00 91.81 134 GLY A N 1
ATOM 1099 C CA . GLY A 1 134 ? 27.013 10.077 -46.768 1.00 91.81 134 GLY A CA 1
ATOM 1100 C C . GLY A 1 134 ? 25.756 9.266 -47.111 1.00 91.81 134 GLY A C 1
ATOM 1101 O O . GLY A 1 134 ? 25.872 8.106 -47.527 1.00 91.81 134 GLY A O 1
ATOM 1102 N N . ALA A 1 135 ? 24.575 9.878 -46.983 1.00 92.81 135 ALA A N 1
ATOM 1103 C CA . ALA A 1 135 ? 23.286 9.241 -47.266 1.00 92.81 135 ALA A CA 1
ATOM 1104 C C . ALA A 1 135 ? 22.881 9.242 -48.756 1.00 92.81 135 ALA A C 1
ATOM 1106 O O . ALA A 1 135 ? 21.880 8.618 -49.116 1.00 92.81 135 ALA A O 1
ATOM 1107 N N . ILE A 1 136 ? 23.638 9.913 -49.635 1.00 93.19 136 ILE A N 1
ATOM 1108 C CA . ILE A 1 136 ? 23.380 9.939 -51.084 1.00 93.19 136 ILE A CA 1
ATOM 1109 C C . ILE A 1 136 ? 24.181 8.840 -51.779 1.00 93.19 136 ILE A C 1
ATOM 1111 O O . ILE A 1 136 ? 25.370 8.647 -51.515 1.00 93.19 136 ILE A O 1
ATOM 1115 N N . PHE A 1 137 ? 23.551 8.150 -52.726 1.00 92.62 137 PHE A N 1
ATOM 1116 C CA . PHE A 1 137 ? 24.198 7.144 -53.558 1.00 92.62 137 PHE A CA 1
ATOM 1117 C C . PHE A 1 137 ? 23.821 7.260 -55.031 1.00 92.62 137 PHE A C 1
ATOM 1119 O O . PHE A 1 137 ? 22.809 7.860 -55.381 1.00 92.62 137 PHE A O 1
ATOM 1126 N N . THR A 1 138 ? 24.642 6.665 -55.896 1.00 89.19 138 THR A N 1
ATOM 1127 C CA . THR A 1 138 ? 24.431 6.692 -57.349 1.00 89.19 138 THR A CA 1
ATOM 1128 C C . THR A 1 138 ? 24.053 5.310 -57.873 1.00 89.19 138 THR A C 1
ATOM 1130 O O . THR A 1 138 ? 24.799 4.345 -57.684 1.00 89.19 138 THR A O 1
ATOM 1133 N N . HIS A 1 139 ? 22.927 5.217 -58.581 1.00 86.06 139 HIS A N 1
ATOM 1134 C CA . HIS A 1 139 ? 22.449 4.012 -59.259 1.00 86.06 139 HIS A CA 1
ATOM 1135 C C . HIS A 1 139 ? 21.913 4.383 -60.650 1.00 86.06 139 HIS A C 1
ATOM 1137 O O . HIS A 1 139 ? 21.265 5.409 -60.797 1.00 86.06 139 HIS A O 1
ATOM 1143 N N . GLU A 1 140 ? 22.243 3.608 -61.690 1.00 83.75 140 GLU A N 1
ATOM 1144 C CA . GLU A 1 140 ? 21.816 3.875 -63.083 1.00 83.75 140 GLU A CA 1
ATOM 1145 C C . GLU A 1 140 ? 22.071 5.324 -63.575 1.00 83.75 140 GLU A C 1
ATOM 1147 O O . GLU A 1 140 ? 21.274 5.907 -64.305 1.00 83.75 140 GLU A O 1
ATOM 1152 N N . ASN A 1 141 ? 23.213 5.914 -63.191 1.00 82.62 141 ASN A N 1
ATOM 1153 C CA . ASN A 1 141 ? 23.589 7.316 -63.459 1.00 82.62 141 ASN A CA 1
ATOM 1154 C C . ASN A 1 141 ? 22.651 8.379 -62.849 1.00 82.62 141 ASN A C 1
ATOM 1156 O O . ASN A 1 141 ? 22.727 9.548 -63.230 1.00 82.62 141 ASN A O 1
ATOM 1160 N N . GLN A 1 142 ? 21.812 8.009 -61.881 1.00 85.88 142 GLN A N 1
ATOM 1161 C CA . GLN A 1 142 ? 20.989 8.922 -61.092 1.00 85.88 142 GLN A CA 1
ATOM 1162 C C . GLN A 1 142 ? 21.413 8.900 -59.622 1.00 85.88 142 GLN A C 1
ATOM 1164 O O . GLN A 1 142 ? 21.869 7.879 -59.101 1.00 85.88 142 GLN A O 1
ATOM 1169 N N . GLN A 1 143 ? 21.310 10.055 -58.964 1.00 89.06 143 GLN A N 1
ATOM 1170 C CA . GLN A 1 143 ? 21.495 10.151 -57.520 1.00 89.06 143 GLN A CA 1
ATOM 1171 C C . GLN A 1 143 ? 20.183 9.815 -56.820 1.00 89.06 143 GLN A C 1
ATOM 1173 O O . GLN A 1 143 ? 19.113 10.210 -57.278 1.00 89.06 143 GLN A O 1
ATOM 1178 N N . HIS A 1 144 ? 20.292 9.122 -55.697 1.00 92.06 144 HIS A N 1
ATOM 1179 C CA . HIS A 1 144 ? 19.187 8.757 -54.826 1.00 92.06 144 HIS A CA 1
ATOM 1180 C C . HIS A 1 144 ? 19.586 8.986 -53.372 1.00 92.06 144 HIS A C 1
ATOM 1182 O O . HIS A 1 144 ? 20.771 8.944 -53.025 1.00 92.06 144 HIS A O 1
ATOM 1188 N N . LEU A 1 145 ? 18.588 9.212 -52.524 1.00 92.31 145 LEU A N 1
ATOM 1189 C CA . LEU A 1 145 ? 18.763 9.334 -51.084 1.00 92.31 145 LEU A CA 1
ATOM 1190 C C . LEU A 1 145 ? 18.400 8.004 -50.408 1.00 92.31 145 LEU A C 1
ATOM 1192 O O . LEU A 1 145 ? 17.423 7.348 -50.782 1.00 92.31 145 LEU A O 1
ATOM 1196 N N . LEU A 1 146 ? 19.185 7.582 -49.417 1.00 93.56 146 LEU A N 1
ATOM 1197 C CA . LEU A 1 146 ? 18.786 6.494 -48.523 1.00 93.56 146 LEU A CA 1
ATOM 1198 C C . LEU A 1 146 ? 17.594 6.933 -47.665 1.00 93.56 146 LEU A C 1
ATOM 1200 O O . LEU A 1 146 ? 17.436 8.113 -47.360 1.00 93.56 146 LEU A O 1
ATOM 1204 N N . SER A 1 147 ? 16.757 5.993 -47.229 1.00 93.31 147 SER A N 1
ATOM 1205 C CA . SER A 1 147 ? 15.772 6.323 -46.193 1.00 93.31 147 SER A CA 1
ATOM 1206 C C . SER A 1 147 ? 16.476 6.628 -44.866 1.00 93.31 147 SER A C 1
ATOM 1208 O O . SER A 1 147 ? 17.595 6.155 -44.632 1.00 93.31 147 SER A O 1
ATOM 1210 N N . ARG A 1 148 ? 15.809 7.382 -43.986 1.00 94.06 148 ARG A N 1
ATOM 1211 C CA . ARG A 1 148 ? 16.312 7.733 -42.649 1.00 94.06 148 ARG A CA 1
ATOM 1212 C C . ARG A 1 148 ? 16.745 6.492 -41.868 1.00 94.06 148 ARG A C 1
ATOM 1214 O O . ARG A 1 148 ? 17.823 6.460 -41.281 1.00 94.06 148 ARG A O 1
ATOM 1221 N N . GLU A 1 149 ? 15.936 5.441 -41.920 1.00 94.88 149 GLU A N 1
ATOM 1222 C CA . GLU A 1 149 ? 16.153 4.189 -41.193 1.00 94.88 149 GLU A CA 1
ATOM 1223 C C . GLU A 1 149 ? 17.356 3.422 -41.752 1.00 94.88 149 GLU A C 1
ATOM 1225 O O . GLU A 1 149 ? 18.180 2.904 -40.998 1.00 94.88 149 GLU A O 1
ATOM 1230 N N . ASN A 1 150 ? 17.493 3.376 -43.081 1.00 94.31 150 ASN A N 1
ATOM 1231 C CA . ASN A 1 150 ? 18.627 2.729 -43.738 1.00 94.31 150 ASN A CA 1
ATOM 1232 C C . ASN A 1 150 ? 19.941 3.483 -43.490 1.00 94.31 150 ASN A C 1
ATOM 1234 O O . ASN A 1 150 ? 20.987 2.848 -43.334 1.00 94.31 150 ASN A O 1
ATOM 1238 N N . TRP A 1 151 ? 19.898 4.818 -43.430 1.00 94.38 151 TRP A N 1
ATOM 1239 C CA . TRP A 1 151 ? 21.048 5.636 -43.051 1.00 94.38 151 TRP A CA 1
ATOM 1240 C C . TRP A 1 151 ? 21.454 5.392 -41.592 1.00 94.38 151 TRP A C 1
ATOM 1242 O O . TRP A 1 151 ? 22.618 5.090 -41.329 1.00 94.38 151 TRP A O 1
ATOM 1252 N N . ALA A 1 152 ? 20.494 5.401 -40.662 1.00 94.44 152 ALA A N 1
ATOM 1253 C CA . ALA A 1 152 ? 20.742 5.106 -39.251 1.00 94.44 152 ALA A CA 1
ATOM 1254 C C . ALA A 1 152 ? 21.343 3.703 -39.043 1.00 94.44 152 ALA A C 1
ATOM 1256 O O . ALA A 1 152 ? 22.294 3.535 -38.279 1.00 94.44 152 ALA A O 1
ATOM 1257 N N . LEU A 1 153 ? 20.851 2.691 -39.770 1.00 95.31 153 LEU A N 1
ATOM 1258 C CA . LEU A 1 153 ? 21.414 1.337 -39.749 1.00 95.31 153 LEU A CA 1
ATOM 1259 C C . LEU A 1 153 ? 22.876 1.304 -40.220 1.00 95.31 153 LEU A C 1
ATOM 1261 O O . LEU A 1 153 ? 23.714 0.604 -39.637 1.00 95.31 153 LEU A O 1
ATOM 1265 N N . LEU A 1 154 ? 23.189 2.050 -41.279 1.00 93.69 154 LEU A N 1
ATOM 1266 C CA . LEU A 1 154 ? 24.545 2.138 -41.807 1.00 93.69 154 LEU A CA 1
ATOM 1267 C C . LEU A 1 154 ? 25.480 2.788 -40.782 1.00 93.69 154 LEU A C 1
ATOM 1269 O O . LEU A 1 154 ? 26.527 2.215 -40.474 1.00 93.69 154 LEU A O 1
ATOM 1273 N N . GLN A 1 155 ? 25.065 3.915 -40.197 1.00 94.19 155 GLN A N 1
ATOM 1274 C CA . GLN A 1 155 ? 25.820 4.603 -39.150 1.00 94.19 155 GLN A CA 1
ATOM 1275 C C . GLN A 1 155 ? 26.044 3.710 -37.925 1.00 94.19 155 GLN A C 1
ATOM 1277 O O . GLN A 1 155 ? 27.162 3.633 -37.423 1.00 94.19 155 GLN A O 1
ATOM 1282 N N . ALA A 1 156 ? 25.025 2.970 -37.475 1.00 94.56 156 ALA A N 1
ATOM 1283 C CA . ALA A 1 156 ? 25.159 2.037 -36.356 1.00 94.56 156 ALA A CA 1
ATOM 1284 C C . ALA A 1 156 ? 26.192 0.929 -36.639 1.00 94.56 156 ALA A C 1
ATOM 1286 O O . ALA A 1 156 ? 26.966 0.549 -35.757 1.00 94.56 156 ALA A O 1
ATOM 1287 N N . THR A 1 157 ? 26.238 0.433 -37.880 1.00 94.81 157 THR A N 1
ATOM 1288 C CA . THR A 1 157 ? 27.198 -0.597 -38.307 1.00 94.81 157 THR A CA 1
ATOM 1289 C C . THR A 1 157 ? 28.630 -0.053 -38.344 1.00 94.81 157 THR A C 1
ATOM 1291 O O . THR A 1 157 ? 29.561 -0.708 -37.870 1.00 94.81 157 THR A O 1
ATOM 1294 N N . GLU A 1 158 ? 28.815 1.161 -38.864 1.00 92.50 158 GLU A N 1
ATOM 1295 C CA . GLU A 1 158 ? 30.114 1.842 -38.893 1.00 92.50 158 GLU A CA 1
ATOM 1296 C C . GLU A 1 158 ? 30.612 2.173 -37.481 1.00 92.50 158 GLU A C 1
ATOM 1298 O O . GLU A 1 158 ? 31.765 1.894 -37.143 1.00 92.50 158 GLU A O 1
ATOM 1303 N N . GLN A 1 159 ? 29.719 2.663 -36.621 1.00 93.81 159 GLN A N 1
ATOM 1304 C CA . GLN A 1 159 ? 30.030 2.988 -35.236 1.00 93.81 159 GLN A CA 1
ATOM 1305 C C . GLN A 1 159 ? 30.507 1.760 -34.454 1.00 93.81 159 GLN A C 1
ATOM 1307 O O . GLN A 1 159 ? 31.513 1.847 -33.747 1.00 93.81 159 GLN A O 1
ATOM 1312 N N . LEU A 1 160 ? 29.859 0.598 -34.621 1.00 94.12 160 LEU A N 1
ATOM 1313 C CA . LEU A 1 160 ? 30.342 -0.651 -34.024 1.00 94.12 160 LEU A CA 1
ATOM 1314 C C . LEU A 1 160 ? 31.752 -0.994 -34.530 1.00 94.12 160 LEU A C 1
ATOM 1316 O O . LEU A 1 160 ? 32.610 -1.359 -33.729 1.00 94.12 160 LEU A O 1
ATOM 1320 N N . SER A 1 161 ? 32.032 -0.846 -35.828 1.00 91.81 161 SER A N 1
ATOM 1321 C CA . SER A 1 161 ? 33.367 -1.126 -36.377 1.00 91.81 161 SER A CA 1
ATOM 1322 C C . SER A 1 161 ? 34.450 -0.214 -35.780 1.00 91.81 161 SER A C 1
ATOM 1324 O O . SER A 1 161 ? 35.565 -0.670 -35.502 1.00 91.81 161 SER A O 1
ATOM 1326 N N . ILE A 1 162 ? 34.135 1.065 -35.553 1.00 92.69 162 ILE A N 1
ATOM 1327 C CA . ILE A 1 162 ? 35.040 2.019 -34.896 1.00 92.69 162 ILE A CA 1
ATOM 1328 C C . ILE A 1 162 ? 35.262 1.605 -33.437 1.00 92.69 162 ILE A C 1
ATOM 1330 O O . ILE A 1 162 ? 36.406 1.484 -32.992 1.00 92.69 162 ILE A O 1
ATOM 1334 N N . GLN A 1 163 ? 34.187 1.309 -32.704 1.00 92.69 163 GLN A N 1
ATOM 1335 C CA . GLN A 1 163 ? 34.255 0.879 -31.306 1.00 92.69 163 GLN A CA 1
ATOM 1336 C C . GLN A 1 163 ? 35.044 -0.424 -31.133 1.00 92.69 163 GLN A C 1
ATOM 1338 O O . GLN A 1 163 ? 35.866 -0.525 -30.227 1.00 92.69 163 GLN A O 1
ATOM 1343 N N . GLN A 1 164 ? 34.872 -1.397 -32.029 1.00 92.19 164 GLN A N 1
ATOM 1344 C CA . GLN A 1 164 ? 35.641 -2.646 -32.028 1.00 92.19 164 GLN A CA 1
ATOM 1345 C C . GLN A 1 164 ? 37.136 -2.421 -32.270 1.00 92.19 164 GLN A C 1
ATOM 1347 O O . GLN A 1 164 ? 37.956 -3.195 -31.781 1.00 92.19 164 GLN A O 1
ATOM 1352 N N . THR A 1 165 ? 37.502 -1.371 -33.009 1.00 90.81 165 THR A N 1
ATOM 1353 C CA . THR A 1 165 ? 38.910 -0.996 -33.210 1.00 90.81 165 THR A CA 1
ATOM 1354 C C . THR A 1 165 ? 39.527 -0.437 -31.931 1.00 90.81 165 THR A C 1
ATOM 1356 O O . THR A 1 165 ? 40.689 -0.704 -31.637 1.00 90.81 165 THR A O 1
ATOM 1359 N N . GLN A 1 166 ? 38.749 0.328 -31.163 1.00 90.88 166 GLN A N 1
ATOM 1360 C CA . GLN A 1 166 ? 39.209 0.969 -29.931 1.00 90.88 166 GLN A CA 1
ATOM 1361 C C . GLN A 1 166 ? 39.194 0.015 -28.725 1.00 90.88 166 GLN A C 1
ATOM 1363 O O . GLN A 1 166 ? 40.146 -0.007 -27.948 1.00 90.88 166 GLN A O 1
ATOM 1368 N N . ALA A 1 167 ? 38.135 -0.785 -28.574 1.00 89.88 167 ALA A N 1
ATOM 1369 C CA . ALA A 1 167 ? 37.912 -1.682 -27.442 1.00 89.88 167 ALA A CA 1
ATOM 1370 C C . ALA A 1 167 ? 37.214 -2.986 -27.894 1.00 89.88 167 ALA A C 1
ATOM 1372 O O . ALA A 1 167 ? 35.996 -3.123 -27.746 1.00 89.88 167 ALA A O 1
ATOM 1373 N N . PRO A 1 168 ? 37.949 -3.966 -28.455 1.00 88.44 168 PRO A N 1
ATOM 1374 C CA . PRO A 1 168 ? 37.364 -5.230 -28.896 1.00 88.44 168 PRO A CA 1
ATOM 1375 C C . PRO A 1 168 ? 36.973 -6.119 -27.709 1.00 88.44 168 PRO A C 1
ATOM 1377 O O . PRO A 1 168 ? 37.758 -6.318 -26.779 1.00 88.44 168 PRO A O 1
ATOM 1380 N N . GLY A 1 169 ? 35.792 -6.733 -27.773 1.00 88.31 169 GLY A N 1
ATOM 1381 C CA . GLY A 1 169 ? 35.334 -7.675 -26.755 1.00 88.31 169 GLY A CA 1
ATOM 1382 C C . GLY A 1 169 ? 33.838 -7.958 -26.824 1.00 88.31 169 GLY A C 1
ATOM 1383 O O . GLY A 1 169 ? 33.100 -7.301 -27.556 1.00 88.31 169 GLY A O 1
ATOM 1384 N N . GLU A 1 170 ? 33.400 -8.929 -26.021 1.00 88.81 170 GLU A N 1
ATOM 1385 C CA . GLU A 1 170 ? 32.008 -9.388 -25.970 1.00 88.81 170 GLU A CA 1
ATOM 1386 C C . GLU A 1 170 ? 31.028 -8.245 -25.669 1.00 88.81 170 GLU A C 1
ATOM 1388 O O . GLU A 1 170 ? 30.039 -8.083 -26.377 1.00 88.81 170 GLU A O 1
ATOM 1393 N N . THR A 1 171 ? 31.325 -7.405 -24.674 1.00 86.69 171 THR A N 1
ATOM 1394 C CA . THR A 1 171 ? 30.458 -6.283 -24.287 1.00 86.69 171 THR A CA 1
ATOM 1395 C C . THR A 1 171 ? 30.270 -5.286 -25.430 1.00 86.69 171 THR A C 1
ATOM 1397 O O . THR A 1 171 ? 29.142 -4.894 -25.721 1.00 86.69 171 THR A O 1
ATOM 1400 N N . THR A 1 172 ? 31.350 -4.918 -26.127 1.00 90.19 172 THR A N 1
ATOM 1401 C CA . THR A 1 172 ? 31.297 -4.017 -27.290 1.00 90.19 172 THR A CA 1
ATOM 1402 C C . THR A 1 172 ? 30.459 -4.619 -28.414 1.00 90.19 172 THR A C 1
ATOM 1404 O O . THR A 1 172 ? 29.608 -3.938 -28.985 1.00 90.19 172 THR A O 1
ATOM 1407 N N . ASN A 1 173 ? 30.648 -5.912 -28.694 1.00 92.19 173 ASN A N 1
ATOM 1408 C CA . ASN A 1 173 ? 29.895 -6.624 -29.723 1.00 92.19 173 ASN A CA 1
ATOM 1409 C C . ASN A 1 173 ? 28.402 -6.677 -29.401 1.00 92.19 173 ASN A C 1
ATOM 1411 O O . ASN A 1 173 ? 27.580 -6.415 -30.274 1.00 92.19 173 ASN A O 1
ATOM 1415 N N . GLN A 1 174 ? 28.047 -7.006 -28.158 1.00 89.94 174 GLN A N 1
ATOM 1416 C CA . GLN A 1 174 ? 26.654 -7.094 -27.738 1.00 89.94 174 GLN A CA 1
ATOM 1417 C C . GLN A 1 174 ? 25.978 -5.721 -27.763 1.00 89.94 174 GLN A C 1
ATOM 1419 O O . GLN A 1 174 ? 24.904 -5.592 -28.345 1.00 89.94 174 GLN A O 1
ATOM 1424 N N . LEU A 1 175 ? 26.610 -4.687 -27.195 1.00 88.44 175 LEU A N 1
ATOM 1425 C CA . LEU A 1 175 ? 26.056 -3.331 -27.179 1.00 88.44 175 LEU A CA 1
ATOM 1426 C C . LEU A 1 175 ? 25.879 -2.769 -28.591 1.00 88.44 175 LEU A C 1
ATOM 1428 O O . LEU A 1 175 ? 24.815 -2.240 -28.907 1.00 88.44 175 LEU A O 1
ATOM 1432 N N . GLY A 1 176 ? 26.882 -2.914 -29.459 1.00 90.81 176 GLY A N 1
ATOM 1433 C CA . GLY A 1 176 ? 26.743 -2.447 -30.834 1.00 90.81 176 GLY A CA 1
ATOM 1434 C C . GLY A 1 176 ? 25.747 -3.283 -31.636 1.00 90.81 176 GLY A C 1
ATOM 1435 O O . GLY A 1 176 ? 24.982 -2.713 -32.408 1.00 90.81 176 GLY A O 1
ATOM 1436 N N . TRP A 1 177 ? 25.660 -4.602 -31.414 1.00 92.06 177 TRP A N 1
ATOM 1437 C CA . TRP A 1 177 ? 24.615 -5.420 -32.039 1.00 92.06 177 TRP A CA 1
ATOM 1438 C C . TRP A 1 177 ? 23.209 -5.031 -31.571 1.00 92.06 177 TRP A C 1
ATOM 1440 O O . TRP A 1 177 ? 22.308 -4.977 -32.401 1.00 92.06 177 TRP A O 1
ATOM 1450 N N . ALA A 1 178 ? 23.009 -4.695 -30.293 1.00 89.06 178 ALA A N 1
ATOM 1451 C CA . ALA A 1 178 ? 21.723 -4.204 -29.795 1.00 89.06 178 ALA A CA 1
ATOM 1452 C C . ALA A 1 178 ? 21.274 -2.939 -30.551 1.00 89.06 178 ALA A C 1
ATOM 1454 O O . ALA A 1 178 ? 20.148 -2.878 -31.051 1.00 89.06 178 ALA A O 1
ATOM 1455 N N . THR A 1 179 ? 22.180 -1.967 -30.715 1.00 90.56 179 THR A N 1
ATOM 1456 C CA . THR A 1 179 ? 21.924 -0.736 -31.480 1.00 90.56 179 THR A CA 1
ATOM 1457 C C . THR A 1 179 ? 21.633 -1.034 -32.951 1.00 90.56 179 THR A C 1
ATOM 1459 O O . THR A 1 179 ? 20.626 -0.577 -33.488 1.00 90.56 179 THR A O 1
ATOM 1462 N N . ILE A 1 180 ? 22.472 -1.850 -33.597 1.00 93.06 180 ILE A N 1
ATOM 1463 C CA . ILE A 1 180 ? 22.296 -2.240 -35.001 1.00 93.06 180 ILE A CA 1
ATOM 1464 C C . ILE A 1 180 ? 20.961 -2.955 -35.202 1.00 93.06 180 ILE A C 1
ATOM 1466 O O . ILE A 1 180 ? 20.240 -2.625 -36.136 1.00 93.06 180 ILE A O 1
ATOM 1470 N N . ARG A 1 181 ? 20.598 -3.906 -34.332 1.00 90.75 181 ARG A N 1
ATOM 1471 C CA . ARG A 1 181 ? 19.342 -4.662 -34.425 1.00 90.75 181 ARG A CA 1
ATOM 1472 C C . ARG A 1 181 ? 18.131 -3.739 -34.309 1.00 90.75 181 ARG A C 1
ATOM 1474 O O . ARG A 1 181 ? 17.187 -3.911 -35.079 1.00 90.75 181 ARG A O 1
ATOM 1481 N N . LYS A 1 182 ? 18.160 -2.748 -33.406 1.00 89.69 182 LYS A N 1
ATOM 1482 C CA . LYS A 1 182 ? 17.101 -1.729 -33.285 1.00 89.69 182 LYS A CA 1
ATOM 1483 C C . LYS A 1 182 ? 16.928 -0.955 -34.596 1.00 89.69 182 LYS A C 1
ATOM 1485 O O . LYS A 1 182 ? 15.825 -0.933 -35.142 1.00 89.69 182 LYS A O 1
ATOM 1490 N N . CYS A 1 183 ? 18.013 -0.410 -35.149 1.00 92.56 183 CYS A N 1
ATOM 1491 C CA . CYS A 1 183 ? 17.979 0.297 -36.435 1.00 92.56 183 CYS A CA 1
ATOM 1492 C C . CYS A 1 183 ? 17.570 -0.627 -37.596 1.00 92.56 183 CYS A C 1
ATOM 1494 O O . CYS A 1 183 ? 16.830 -0.225 -38.489 1.00 92.56 183 CYS A O 1
ATOM 1496 N N . ALA A 1 184 ? 17.999 -1.888 -37.575 1.00 92.88 184 ALA A N 1
ATOM 1497 C CA . ALA A 1 184 ? 17.689 -2.875 -38.601 1.00 92.88 184 ALA A CA 1
ATOM 1498 C C . ALA A 1 184 ? 16.208 -3.269 -38.603 1.00 92.88 184 ALA A C 1
ATOM 1500 O O . ALA A 1 184 ? 15.626 -3.404 -39.679 1.00 92.88 184 ALA A O 1
ATOM 1501 N N . LYS A 1 185 ? 15.582 -3.406 -37.422 1.00 91.19 185 LYS A N 1
ATOM 1502 C CA . LYS A 1 185 ? 14.129 -3.595 -37.291 1.00 91.19 185 LYS A CA 1
ATOM 1503 C C . LYS A 1 185 ? 13.373 -2.404 -37.897 1.00 91.19 185 LYS A C 1
ATOM 1505 O O . LYS A 1 185 ? 12.478 -2.622 -38.708 1.00 91.19 185 LYS A O 1
ATOM 1510 N N . GLN A 1 186 ? 13.770 -1.169 -37.568 1.00 92.12 186 GLN A N 1
ATOM 1511 C CA . GLN A 1 186 ? 13.161 0.057 -38.115 1.00 92.12 186 GLN A CA 1
ATOM 1512 C C . GLN A 1 186 ? 13.313 0.152 -39.641 1.00 92.12 186 GLN A C 1
ATOM 1514 O O . GLN A 1 186 ? 12.357 0.466 -40.341 1.00 92.12 186 GLN A O 1
ATOM 1519 N N . ALA A 1 187 ? 14.482 -0.218 -40.172 1.00 92.62 187 ALA A N 1
ATOM 1520 C CA . ALA A 1 187 ? 14.755 -0.276 -41.610 1.00 92.62 187 ALA A CA 1
ATOM 1521 C C . ALA A 1 187 ? 14.145 -1.504 -42.319 1.00 92.62 187 ALA A C 1
ATOM 1523 O O . ALA A 1 187 ? 14.378 -1.717 -43.512 1.00 92.62 187 ALA A O 1
ATOM 1524 N N . ALA A 1 188 ? 13.408 -2.355 -41.593 1.00 92.81 188 ALA A N 1
ATOM 1525 C CA . ALA A 1 188 ? 12.876 -3.630 -42.069 1.00 92.81 188 ALA A CA 1
ATOM 1526 C C . ALA A 1 188 ? 13.933 -4.531 -42.749 1.00 92.81 188 ALA A C 1
ATOM 1528 O O . ALA A 1 188 ? 13.631 -5.257 -43.705 1.00 92.81 188 ALA A O 1
ATOM 1529 N N . ALA A 1 189 ? 15.180 -4.500 -42.277 1.00 93.44 189 ALA A N 1
ATOM 1530 C CA . ALA A 1 189 ? 16.280 -5.289 -42.823 1.00 93.44 189 ALA A CA 1
ATOM 1531 C C . ALA A 1 189 ? 16.043 -6.805 -42.662 1.00 93.44 189 ALA A C 1
ATOM 1533 O O . ALA A 1 189 ? 15.195 -7.254 -41.891 1.00 93.44 189 ALA A O 1
ATOM 1534 N N . LYS A 1 190 ? 16.763 -7.615 -43.441 1.00 93.50 190 LYS A N 1
ATOM 1535 C CA . LYS A 1 190 ? 16.829 -9.075 -43.261 1.00 93.50 190 LYS A CA 1
ATOM 1536 C C . LYS A 1 190 ? 18.084 -9.451 -42.490 1.00 93.50 190 LYS A C 1
ATOM 1538 O O . LYS A 1 190 ? 19.122 -8.825 -42.697 1.00 93.50 190 LYS A O 1
ATOM 1543 N N . PHE A 1 191 ? 18.008 -10.507 -41.692 1.00 93.44 191 PHE A N 1
ATOM 1544 C CA . PHE A 1 191 ? 19.148 -11.062 -40.974 1.00 93.44 191 PHE A CA 1
ATOM 1545 C C . PHE A 1 191 ? 19.583 -12.406 -41.572 1.00 93.44 191 PHE A C 1
ATOM 1547 O O . PHE A 1 191 ? 18.816 -13.067 -42.277 1.00 93.44 191 PHE A O 1
ATOM 1554 N N . ASP A 1 192 ? 20.832 -12.794 -41.313 1.00 91.62 192 ASP A N 1
ATOM 1555 C CA . ASP A 1 192 ? 21.252 -14.186 -41.472 1.00 91.62 192 ASP A CA 1
ATOM 1556 C C . ASP A 1 192 ? 20.700 -15.049 -40.318 1.00 91.62 192 ASP A C 1
ATOM 1558 O O . ASP A 1 192 ? 20.139 -14.532 -39.352 1.00 91.62 192 ASP A O 1
ATOM 1562 N N . ASP A 1 193 ? 20.857 -16.372 -40.405 1.00 89.19 193 ASP A N 1
ATOM 1563 C CA . ASP A 1 193 ? 20.295 -17.303 -39.413 1.00 89.19 193 ASP A CA 1
ATOM 1564 C C . ASP A 1 193 ? 20.841 -17.076 -37.988 1.00 89.19 193 ASP A C 1
ATOM 1566 O O . ASP A 1 193 ? 20.121 -17.263 -37.009 1.00 89.19 193 ASP A O 1
ATOM 1570 N N . TYR A 1 194 ? 22.100 -16.642 -37.858 1.00 90.50 194 TYR A N 1
ATOM 1571 C CA . TYR A 1 194 ? 22.718 -16.382 -36.557 1.00 90.50 194 TYR A CA 1
ATOM 1572 C C . TYR A 1 194 ? 22.172 -15.096 -35.930 1.00 90.50 194 TYR A C 1
ATOM 1574 O O . TYR A 1 194 ? 21.754 -15.095 -34.771 1.00 90.50 194 TYR A O 1
ATOM 1582 N N . LEU A 1 195 ? 22.147 -14.004 -36.693 1.00 89.56 195 LEU A N 1
ATOM 1583 C CA . LEU A 1 195 ? 21.640 -12.708 -36.261 1.00 89.56 195 LEU A CA 1
ATOM 1584 C C . LEU A 1 195 ? 20.138 -12.767 -35.979 1.00 89.56 195 LEU A C 1
ATOM 1586 O O . LEU A 1 195 ? 19.703 -12.175 -34.998 1.00 89.56 195 LEU A O 1
ATOM 1590 N N . GLU A 1 196 ? 19.351 -13.507 -36.763 1.00 88.81 196 GLU A N 1
ATOM 1591 C CA . GLU A 1 196 ? 17.913 -13.690 -36.514 1.00 88.81 196 GLU A CA 1
ATOM 1592 C C . GLU A 1 196 ? 17.677 -14.284 -35.113 1.00 88.81 196 GLU A C 1
ATOM 1594 O O . GLU A 1 196 ? 16.905 -13.733 -34.323 1.00 88.81 196 GLU A O 1
ATOM 1599 N N . LYS A 1 197 ? 18.435 -15.338 -34.772 1.00 88.62 197 LYS A N 1
ATOM 1600 C CA . LYS A 1 197 ? 18.335 -16.085 -33.507 1.00 88.62 197 LYS A CA 1
ATOM 1601 C C . LYS A 1 197 ? 19.032 -15.425 -32.319 1.00 88.62 197 LYS A C 1
ATOM 1603 O O . LYS A 1 197 ? 18.754 -15.797 -31.182 1.00 88.62 197 LYS A O 1
ATOM 1608 N N . THR A 1 198 ? 19.921 -14.460 -32.547 1.00 88.19 198 THR A N 1
ATOM 1609 C CA . THR A 1 198 ? 20.704 -13.819 -31.481 1.00 88.19 198 THR A CA 1
ATOM 1610 C C . THR A 1 198 ? 20.134 -12.452 -31.132 1.00 88.19 198 THR A C 1
ATOM 1612 O O . THR A 1 198 ? 20.314 -11.467 -31.855 1.00 88.19 198 THR A O 1
ATOM 1615 N N . HIS A 1 199 ? 19.464 -12.373 -29.988 1.00 87.12 199 HIS A N 1
ATOM 1616 C CA . HIS A 1 199 ? 18.818 -11.156 -29.511 1.00 87.12 199 HIS A CA 1
ATOM 1617 C C . HIS A 1 199 ? 19.686 -10.549 -28.413 1.00 87.12 199 HIS A C 1
ATOM 1619 O O . HIS A 1 199 ? 20.120 -11.253 -27.507 1.00 87.12 199 HIS A O 1
ATOM 1625 N N . VAL A 1 200 ? 19.957 -9.248 -28.484 1.00 87.81 200 VAL A N 1
ATOM 1626 C CA . VAL A 1 200 ? 20.589 -8.516 -27.381 1.00 87.81 200 VAL A CA 1
ATOM 1627 C C . VAL A 1 200 ? 19.637 -7.415 -26.960 1.00 87.81 200 VAL A C 1
ATOM 1629 O O . VAL A 1 200 ? 19.224 -6.606 -27.788 1.00 87.81 200 VAL A O 1
ATOM 1632 N N . ILE A 1 201 ? 19.291 -7.411 -25.680 1.00 88.50 201 ILE A N 1
ATOM 1633 C CA . ILE A 1 201 ? 18.335 -6.494 -25.076 1.00 88.50 201 ILE A CA 1
ATOM 1634 C C . ILE A 1 201 ? 19.073 -5.729 -23.984 1.00 88.50 201 ILE A C 1
ATOM 1636 O O . ILE A 1 201 ? 19.743 -6.323 -23.138 1.00 88.50 201 ILE A O 1
ATOM 1640 N N . LYS A 1 202 ? 18.960 -4.406 -24.008 1.00 89.50 202 LYS A N 1
ATOM 1641 C CA . LYS A 1 202 ? 19.496 -3.520 -22.977 1.00 89.50 202 LYS A CA 1
ATOM 1642 C C . LYS A 1 202 ? 18.339 -2.655 -22.474 1.00 89.50 202 LYS A C 1
ATOM 1644 O O . LYS A 1 202 ? 18.074 -1.631 -23.103 1.00 89.50 202 LYS A O 1
ATOM 1649 N N . PRO A 1 203 ? 17.618 -3.075 -21.421 1.00 89.31 203 PRO A N 1
ATOM 1650 C CA . PRO A 1 203 ? 16.524 -2.280 -20.887 1.00 89.31 203 PRO A CA 1
ATOM 1651 C C . PRO A 1 203 ? 17.067 -0.961 -20.343 1.00 89.31 203 PRO A C 1
ATOM 1653 O O . PRO A 1 203 ? 18.060 -0.954 -19.619 1.00 89.31 203 PRO A O 1
ATOM 1656 N N . THR A 1 204 ? 16.436 0.145 -20.722 1.00 87.50 204 THR A N 1
ATOM 1657 C CA . THR A 1 204 ? 16.694 1.479 -20.156 1.00 87.50 204 THR A CA 1
ATOM 1658 C C . THR A 1 204 ? 15.576 1.927 -19.224 1.00 87.50 204 THR A C 1
ATOM 1660 O O . THR A 1 204 ? 15.812 2.772 -18.376 1.00 87.50 204 THR A O 1
ATOM 1663 N N . SER A 1 205 ? 14.388 1.339 -19.361 1.00 91.25 205 SER A N 1
ATOM 1664 C CA . SER A 1 205 ? 13.236 1.545 -18.489 1.00 91.25 205 SER A CA 1
ATOM 1665 C C . SER A 1 205 ? 12.676 0.204 -18.017 1.00 91.25 205 SER A C 1
ATOM 1667 O O . SER A 1 205 ? 12.872 -0.833 -18.666 1.00 91.25 205 SER A O 1
ATOM 1669 N N . LEU A 1 2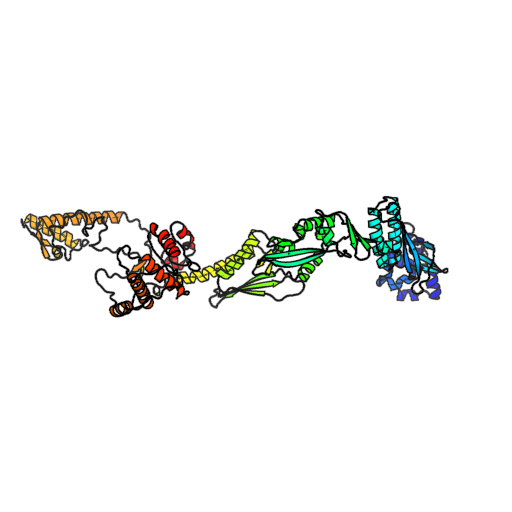06 ? 11.994 0.229 -16.874 1.00 91.81 206 LEU A N 1
ATOM 1670 C CA . LEU A 1 206 ? 11.254 -0.896 -16.317 1.00 91.81 206 LEU A CA 1
ATOM 1671 C C . LEU A 1 206 ? 9.814 -0.475 -16.030 1.00 91.81 206 LEU A C 1
ATOM 1673 O O . LEU A 1 206 ? 9.571 0.605 -15.508 1.00 91.81 206 LEU A O 1
ATOM 1677 N N . SER A 1 207 ? 8.890 -1.402 -16.251 1.00 91.25 207 SER A N 1
ATOM 1678 C CA . SER A 1 207 ? 7.522 -1.330 -15.741 1.00 91.25 207 SER A CA 1
ATOM 1679 C C . SER A 1 207 ? 7.336 -2.368 -14.637 1.00 91.25 207 SER A C 1
ATOM 1681 O O . SER A 1 207 ? 7.926 -3.452 -14.671 1.00 91.25 207 SER A O 1
ATOM 1683 N N . LEU A 1 208 ? 6.521 -2.047 -13.634 1.00 90.81 208 LEU A N 1
ATOM 1684 C CA . LEU A 1 208 ? 6.189 -2.963 -12.547 1.00 90.81 208 LEU A CA 1
ATOM 1685 C C . LEU A 1 208 ? 4.787 -3.508 -12.769 1.00 90.81 208 LEU A C 1
ATOM 1687 O O . LEU A 1 208 ? 3.815 -2.779 -12.652 1.00 90.81 208 LEU A O 1
ATOM 1691 N N . ARG A 1 209 ? 4.649 -4.799 -13.058 1.00 91.12 209 ARG A N 1
ATOM 1692 C CA . ARG A 1 209 ? 3.336 -5.448 -13.073 1.00 91.12 209 ARG A CA 1
ATOM 1693 C C . ARG A 1 209 ? 2.992 -5.880 -11.656 1.00 91.12 209 ARG A C 1
ATOM 1695 O O . ARG A 1 209 ? 3.712 -6.674 -11.055 1.00 91.12 209 ARG A O 1
ATOM 1702 N N . LEU A 1 210 ? 1.896 -5.353 -11.127 1.00 90.88 210 LEU A N 1
ATOM 1703 C CA . LEU A 1 210 ? 1.450 -5.622 -9.765 1.00 90.88 210 LEU A CA 1
ATOM 1704 C C . LEU A 1 210 ? 0.301 -6.633 -9.780 1.00 90.88 210 LEU A C 1
ATOM 1706 O O . LEU A 1 210 ? -0.582 -6.582 -10.636 1.00 90.88 210 LEU A O 1
ATOM 1710 N N . ARG A 1 211 ? 0.294 -7.561 -8.822 1.00 88.56 211 ARG A N 1
ATOM 1711 C CA . ARG A 1 211 ? -0.845 -8.457 -8.580 1.00 88.56 211 ARG A CA 1
ATOM 1712 C C . ARG A 1 211 ? -1.214 -8.451 -7.109 1.00 88.56 211 ARG A C 1
ATOM 1714 O O . ARG A 1 211 ? -0.399 -8.813 -6.266 1.00 88.56 211 ARG A O 1
ATOM 1721 N N . LYS A 1 212 ? -2.458 -8.079 -6.812 1.00 85.75 212 LYS A N 1
ATOM 1722 C CA . LYS A 1 212 ? -3.020 -8.118 -5.460 1.00 85.75 212 LYS A CA 1
ATOM 1723 C C . LYS A 1 212 ? -3.677 -9.474 -5.198 1.00 85.75 212 LYS A C 1
ATOM 1725 O O . LYS A 1 212 ? -4.482 -9.952 -5.994 1.00 85.75 212 LYS A O 1
ATOM 1730 N N . ALA A 1 213 ? -3.356 -10.068 -4.058 1.00 83.50 213 ALA A N 1
ATOM 1731 C CA . ALA A 1 213 ? -4.030 -11.231 -3.501 1.00 83.50 213 ALA A CA 1
ATOM 1732 C C . ALA A 1 213 ? -4.315 -10.992 -2.013 1.00 83.50 213 ALA A C 1
ATOM 1734 O O . ALA A 1 213 ? -3.570 -10.285 -1.340 1.00 83.50 213 ALA A O 1
ATOM 1735 N N . THR A 1 214 ? -5.371 -11.604 -1.483 1.00 78.56 214 THR A N 1
ATOM 1736 C CA . THR A 1 214 ? -5.695 -11.527 -0.052 1.00 78.56 214 THR A CA 1
ATOM 1737 C C . THR A 1 214 ? -5.449 -12.885 0.588 1.00 78.56 214 THR A C 1
ATOM 1739 O O . THR A 1 214 ? -6.014 -13.889 0.152 1.00 78.56 214 THR A O 1
ATOM 1742 N N . VAL A 1 215 ? -4.605 -12.929 1.620 1.00 76.19 215 VAL A N 1
ATOM 1743 C CA . VAL A 1 215 ? -4.296 -14.146 2.384 1.00 76.19 215 VAL A CA 1
ATOM 1744 C C . VAL A 1 215 ? -4.614 -13.879 3.850 1.00 76.19 215 VAL A C 1
ATOM 1746 O O . VAL A 1 215 ? -3.965 -13.038 4.462 1.00 76.19 215 VAL A O 1
ATOM 1749 N N . ALA A 1 216 ? -5.605 -14.587 4.406 1.00 70.50 216 ALA A N 1
ATOM 1750 C CA . ALA A 1 216 ? -6.038 -14.432 5.803 1.00 70.50 216 ALA A CA 1
ATOM 1751 C C . ALA A 1 216 ? -6.241 -12.951 6.203 1.00 70.50 216 ALA A C 1
ATOM 1753 O O . ALA A 1 216 ? -5.603 -12.457 7.128 1.00 70.50 216 ALA A O 1
ATOM 1754 N N . ASP A 1 217 ? -7.065 -12.235 5.428 1.00 67.88 217 ASP A N 1
ATOM 1755 C CA . ASP A 1 217 ? -7.395 -10.806 5.588 1.00 67.88 217 ASP A CA 1
ATOM 1756 C C . ASP A 1 217 ? -6.223 -9.816 5.457 1.00 67.88 217 ASP A C 1
ATOM 1758 O O . ASP A 1 217 ? -6.393 -8.614 5.644 1.00 67.88 217 ASP A O 1
ATOM 1762 N N . THR A 1 218 ? -5.042 -10.290 5.056 1.00 70.62 218 THR A N 1
ATOM 1763 C CA . THR A 1 218 ? -3.884 -9.441 4.758 1.00 70.62 218 THR A CA 1
ATOM 1764 C C . THR A 1 218 ? -3.714 -9.300 3.249 1.00 70.62 218 THR A C 1
ATOM 1766 O O . THR A 1 218 ? -3.650 -10.298 2.524 1.00 70.62 218 THR A O 1
ATOM 1769 N N . ALA A 1 219 ? -3.620 -8.061 2.763 1.00 73.94 219 ALA A N 1
ATOM 1770 C CA . ALA A 1 219 ? -3.265 -7.791 1.376 1.00 73.94 219 ALA A CA 1
ATOM 1771 C C . ALA A 1 219 ? -1.796 -8.170 1.130 1.00 73.94 219 ALA A C 1
ATOM 1773 O O . ALA A 1 219 ? -0.897 -7.741 1.858 1.00 73.94 219 ALA A O 1
ATOM 1774 N N . VAL A 1 220 ? -1.569 -8.981 0.102 1.00 85.50 220 VAL A N 1
ATOM 1775 C CA . VAL A 1 220 ? -0.256 -9.382 -0.400 1.00 85.50 220 VAL A CA 1
ATOM 1776 C C . VAL A 1 220 ? -0.152 -8.908 -1.839 1.00 85.50 220 VAL A C 1
ATOM 1778 O O . VAL A 1 220 ? -1.023 -9.205 -2.657 1.00 85.50 220 VAL A O 1
ATOM 1781 N N . ILE A 1 221 ? 0.909 -8.171 -2.149 1.00 87.50 221 ILE A N 1
ATOM 1782 C CA . ILE A 1 221 ? 1.130 -7.616 -3.481 1.00 87.50 221 ILE A CA 1
ATOM 1783 C C . ILE A 1 221 ? 2.398 -8.240 -4.051 1.00 87.50 221 ILE A C 1
ATOM 1785 O O . ILE A 1 221 ? 3.476 -8.144 -3.464 1.00 87.50 221 ILE A O 1
ATOM 1789 N N . GLU A 1 222 ? 2.241 -8.934 -5.173 1.00 90.25 222 GLU A N 1
ATOM 1790 C CA . GLU A 1 222 ? 3.324 -9.536 -5.941 1.00 90.25 222 GLU A CA 1
ATOM 1791 C C . GLU A 1 222 ? 3.799 -8.557 -7.017 1.00 90.25 222 GLU A C 1
ATOM 1793 O O . GLU A 1 222 ? 2.987 -7.955 -7.723 1.00 90.25 222 GLU A O 1
ATOM 1798 N N . ILE A 1 223 ? 5.119 -8.400 -7.120 1.00 90.81 223 ILE A N 1
ATOM 1799 C CA . ILE A 1 223 ? 5.778 -7.415 -7.979 1.00 90.81 223 ILE A CA 1
ATOM 1800 C C . ILE A 1 223 ? 6.532 -8.151 -9.089 1.00 90.81 223 ILE A C 1
ATOM 1802 O O . ILE A 1 223 ? 7.478 -8.904 -8.842 1.00 90.81 223 ILE A O 1
ATOM 1806 N N . GLU A 1 224 ? 6.139 -7.923 -10.335 1.00 92.00 224 GLU A N 1
ATOM 1807 C CA . GLU A 1 224 ? 6.769 -8.485 -11.528 1.00 92.00 224 GLU A CA 1
ATOM 1808 C C . GLU A 1 224 ? 7.454 -7.373 -12.339 1.00 92.00 224 GLU A C 1
ATOM 1810 O O . GLU A 1 224 ? 6.770 -6.643 -13.057 1.00 92.00 224 GLU A O 1
ATOM 1815 N N . PRO A 1 225 ? 8.792 -7.221 -12.258 1.00 92.81 225 PRO A N 1
ATOM 1816 C CA . PRO A 1 225 ? 9.499 -6.294 -13.134 1.00 92.81 225 PRO A CA 1
ATOM 1817 C C . PRO A 1 225 ? 9.370 -6.729 -14.600 1.00 92.81 225 PRO A C 1
ATOM 1819 O O . PRO A 1 225 ? 9.381 -7.922 -14.912 1.00 92.81 225 PRO A O 1
ATOM 1822 N N . HIS A 1 226 ? 9.242 -5.761 -15.501 1.00 92.94 226 HIS A N 1
ATOM 1823 C CA . HIS A 1 226 ? 9.068 -5.985 -16.930 1.00 92.94 226 HIS A CA 1
ATOM 1824 C C . HIS A 1 226 ? 9.798 -4.926 -17.761 1.00 92.94 226 HIS A C 1
ATOM 1826 O O . HIS A 1 226 ? 9.949 -3.787 -17.330 1.00 92.94 226 HIS A O 1
ATOM 1832 N N . PHE A 1 227 ? 10.238 -5.290 -18.965 1.00 92.44 227 PHE A N 1
ATOM 1833 C CA . PHE A 1 227 ? 10.815 -4.365 -19.945 1.00 92.44 227 PHE A CA 1
ATOM 1834 C C . PHE A 1 227 ? 10.485 -4.785 -21.380 1.00 92.44 227 PHE A C 1
ATOM 1836 O O . PHE A 1 227 ? 10.095 -5.925 -21.646 1.00 92.44 227 PHE A O 1
ATOM 1843 N N . GLU A 1 228 ? 10.657 -3.851 -22.313 1.00 87.12 228 GLU A N 1
ATOM 1844 C CA . GLU A 1 228 ? 10.413 -4.063 -23.741 1.00 87.12 228 GLU A CA 1
ATOM 1845 C C . GLU A 1 228 ? 11.264 -5.218 -24.306 1.00 87.12 228 GLU A C 1
ATOM 1847 O O . GLU A 1 228 ? 12.439 -5.368 -23.972 1.00 87.12 228 GLU A O 1
ATOM 1852 N N . ASP A 1 229 ? 10.672 -6.047 -25.174 1.00 85.19 229 ASP A N 1
ATOM 1853 C CA . ASP A 1 229 ? 11.307 -7.232 -25.776 1.00 85.19 229 ASP A CA 1
ATOM 1854 C C . ASP A 1 229 ? 11.810 -8.290 -24.751 1.00 85.19 229 ASP A C 1
ATOM 1856 O O . ASP A 1 229 ? 12.610 -9.162 -25.098 1.00 85.19 229 ASP A O 1
ATOM 1860 N N . GLN A 1 230 ? 11.338 -8.275 -23.493 1.00 89.75 230 GLN A N 1
ATOM 1861 C CA . GLN A 1 230 ? 11.734 -9.252 -22.466 1.00 89.75 230 GLN A CA 1
ATOM 1862 C C . GLN A 1 230 ? 11.511 -10.717 -22.912 1.00 89.75 230 GLN A C 1
ATOM 1864 O O . GLN A 1 230 ? 10.408 -11.078 -23.332 1.00 89.75 230 GLN A O 1
ATOM 1869 N N . PRO A 1 231 ? 12.502 -11.620 -22.733 1.00 90.00 231 PRO A N 1
ATOM 1870 C CA . PRO A 1 231 ? 12.332 -13.029 -23.071 1.00 90.00 231 PRO A CA 1
ATOM 1871 C C . PRO A 1 231 ? 11.422 -13.751 -22.063 1.00 90.00 231 PRO A C 1
ATOM 1873 O O . PRO A 1 231 ? 11.470 -13.490 -20.859 1.00 90.00 231 PRO A O 1
ATOM 1876 N N . ALA A 1 232 ? 10.630 -14.716 -22.544 1.00 87.25 232 ALA A N 1
ATOM 1877 C CA . ALA A 1 232 ? 9.574 -15.377 -21.765 1.00 87.25 232 ALA A CA 1
ATOM 1878 C C . ALA A 1 232 ? 10.055 -15.970 -20.425 1.00 87.25 232 ALA A C 1
ATOM 1880 O O . ALA A 1 232 ? 9.377 -15.843 -19.409 1.00 87.25 232 ALA A O 1
ATOM 1881 N N . ASN A 1 233 ? 11.254 -16.563 -20.396 1.00 88.00 233 ASN A N 1
ATOM 1882 C CA . ASN A 1 233 ? 11.833 -17.172 -19.193 1.00 88.00 233 ASN A CA 1
ATOM 1883 C C . ASN A 1 233 ? 12.824 -16.253 -18.443 1.00 88.00 233 ASN A C 1
ATOM 1885 O O . ASN A 1 233 ? 13.724 -16.728 -17.742 1.00 88.00 233 ASN A O 1
ATOM 1889 N N . TRP A 1 234 ? 12.704 -14.929 -18.606 1.00 90.62 234 TRP A N 1
ATOM 1890 C CA . TRP A 1 234 ? 13.544 -13.970 -17.884 1.00 90.62 234 TRP A CA 1
ATOM 1891 C C . TRP A 1 234 ? 13.325 -14.025 -16.378 1.00 90.62 234 TRP A C 1
ATOM 1893 O O . TRP A 1 234 ? 14.298 -14.212 -15.654 1.00 90.62 234 TRP A O 1
ATOM 1903 N N . LEU A 1 235 ? 12.071 -13.959 -15.913 1.00 89.19 235 LEU A N 1
ATOM 1904 C CA . LEU A 1 235 ? 11.756 -13.989 -14.479 1.00 89.19 235 LEU A CA 1
ATOM 1905 C C . LEU A 1 235 ? 12.304 -15.253 -13.802 1.00 89.19 235 LEU A C 1
ATOM 1907 O O . LEU A 1 235 ? 12.906 -15.168 -12.740 1.00 89.19 235 LEU A O 1
ATOM 1911 N N . GLY A 1 236 ? 12.198 -16.414 -14.458 1.00 87.56 236 GLY A N 1
ATOM 1912 C CA . GLY A 1 236 ? 12.756 -17.664 -13.935 1.00 87.56 236 GLY A CA 1
ATOM 1913 C C . GLY A 1 236 ? 14.282 -17.636 -13.797 1.00 87.56 236 GLY A C 1
ATOM 1914 O O . GLY A 1 236 ? 14.834 -18.236 -12.878 1.00 87.56 236 GLY A O 1
ATOM 1915 N N . SER A 1 237 ? 14.978 -16.926 -14.690 1.00 88.44 237 SER A N 1
ATOM 1916 C CA . SER A 1 237 ? 16.432 -16.728 -14.610 1.00 88.44 237 SER A CA 1
ATOM 1917 C C . SER A 1 237 ? 16.816 -15.632 -13.612 1.00 88.44 237 SER A C 1
ATOM 1919 O O . SER A 1 237 ? 17.872 -15.723 -12.991 1.00 88.44 237 SER A O 1
ATOM 1921 N N . PHE A 1 238 ? 15.972 -14.617 -13.448 1.00 90.12 238 PHE A N 1
ATOM 1922 C CA . PHE A 1 238 ? 16.116 -13.556 -12.458 1.00 90.12 238 PHE A CA 1
ATOM 1923 C C . PHE A 1 238 ? 15.996 -14.118 -11.033 1.00 90.12 238 PHE A C 1
ATOM 1925 O O . PHE A 1 238 ? 16.952 -14.012 -10.274 1.00 90.12 238 PHE A O 1
ATOM 1932 N N . ASP A 1 23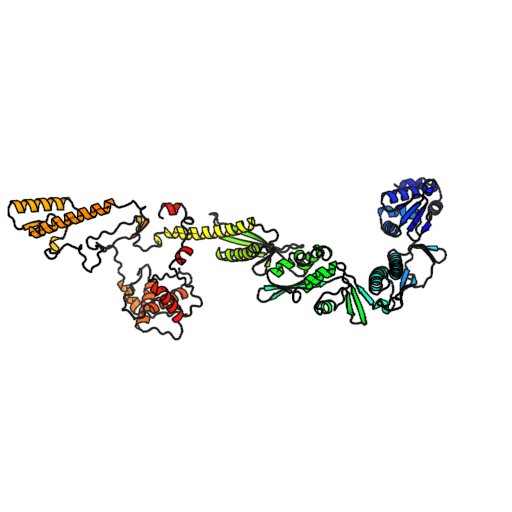9 ? 14.907 -14.831 -10.729 1.00 87.56 239 ASP A N 1
ATOM 1933 C CA . ASP A 1 239 ? 14.600 -15.367 -9.392 1.00 87.56 239 ASP A CA 1
ATOM 1934 C C . ASP A 1 239 ? 15.509 -16.535 -8.961 1.00 87.56 239 ASP A C 1
ATOM 1936 O O . ASP A 1 239 ? 15.649 -16.829 -7.776 1.00 87.56 239 ASP A O 1
ATOM 1940 N N . LYS A 1 240 ? 16.104 -17.263 -9.916 1.00 87.56 240 LYS A N 1
ATOM 1941 C CA . LYS A 1 240 ? 16.962 -18.423 -9.617 1.00 87.56 240 LYS A CA 1
ATOM 1942 C C . LYS A 1 240 ? 18.333 -18.025 -9.065 1.00 87.56 240 LYS A C 1
ATOM 1944 O O . LYS A 1 240 ? 18.978 -18.833 -8.393 1.00 87.56 240 LYS A O 1
ATOM 1949 N N . ASN A 1 241 ? 18.818 -16.836 -9.410 1.00 84.25 241 ASN A N 1
ATOM 1950 C CA . ASN A 1 241 ? 20.136 -16.374 -8.991 1.00 84.25 241 ASN A CA 1
ATOM 1951 C C . ASN A 1 241 ? 20.048 -15.702 -7.620 1.00 84.25 241 ASN A C 1
ATOM 1953 O O . ASN A 1 241 ? 19.046 -15.101 -7.287 1.00 84.25 241 ASN A O 1
ATOM 1957 N N . ALA A 1 242 ? 21.102 -15.791 -6.808 1.00 81.50 242 ALA A N 1
ATOM 1958 C CA . ALA A 1 242 ? 21.115 -15.142 -5.492 1.00 81.50 242 ALA A CA 1
ATOM 1959 C C . ALA A 1 242 ? 21.335 -13.617 -5.565 1.00 81.50 242 ALA A C 1
ATOM 1961 O O . ALA A 1 242 ? 21.107 -12.919 -4.580 1.00 81.50 242 ALA A O 1
ATOM 1962 N N . GLN A 1 243 ? 21.825 -13.110 -6.698 1.00 87.06 243 GLN A N 1
ATOM 1963 C CA . GLN A 1 243 ? 22.137 -11.699 -6.923 1.00 87.06 243 GLN A CA 1
ATOM 1964 C C . GLN A 1 243 ? 21.793 -11.307 -8.358 1.00 87.06 243 GLN A C 1
ATOM 1966 O O . GLN A 1 243 ? 21.856 -12.142 -9.266 1.00 87.06 243 GLN A O 1
ATOM 1971 N N . VAL A 1 244 ? 21.501 -10.021 -8.571 1.00 90.12 244 VAL A N 1
ATOM 1972 C CA . VAL A 1 244 ? 21.281 -9.492 -9.917 1.00 90.12 244 VAL A CA 1
ATOM 1973 C C . VAL A 1 244 ? 22.616 -9.375 -10.651 1.00 90.12 244 VAL A C 1
ATOM 1975 O O . VAL A 1 244 ? 23.563 -8.743 -10.174 1.00 90.12 244 VAL A O 1
ATOM 1978 N N . HIS A 1 245 ? 22.704 -10.001 -11.821 1.00 89.69 245 HIS A N 1
ATOM 1979 C CA . HIS A 1 245 ? 23.900 -9.992 -12.660 1.00 89.69 245 HIS A CA 1
ATOM 1980 C C . HIS A 1 245 ? 23.875 -8.843 -13.673 1.00 89.69 245 HIS A C 1
ATOM 1982 O O . HIS A 1 245 ? 22.815 -8.374 -14.077 1.00 89.69 245 HIS A O 1
ATOM 1988 N N . ASP A 1 246 ? 25.058 -8.432 -14.141 1.00 88.56 246 ASP A N 1
ATOM 1989 C CA . ASP A 1 246 ? 25.193 -7.415 -15.200 1.00 88.56 246 ASP A CA 1
ATOM 1990 C C . ASP A 1 246 ? 24.693 -7.922 -16.560 1.00 88.56 246 ASP A C 1
ATOM 1992 O O . ASP A 1 246 ? 24.389 -7.141 -17.460 1.00 88.56 246 ASP A O 1
ATOM 1996 N N . SER A 1 247 ? 24.621 -9.245 -16.732 1.00 88.50 247 SER A N 1
ATOM 1997 C CA . SER A 1 247 ? 24.069 -9.851 -17.936 1.00 88.50 247 SER A CA 1
ATOM 1998 C C . SER A 1 247 ? 23.441 -11.218 -17.680 1.00 88.50 247 SER A C 1
ATOM 2000 O O . SER A 1 247 ? 23.891 -11.979 -16.822 1.00 88.50 247 SER A O 1
ATOM 2002 N N . TYR A 1 248 ? 22.421 -11.541 -18.473 1.00 90.06 248 TYR A N 1
ATOM 2003 C CA . TYR A 1 248 ? 21.723 -12.822 -18.476 1.00 90.06 248 TYR A CA 1
ATOM 2004 C C . TYR A 1 248 ? 21.728 -13.416 -19.881 1.00 90.06 248 TYR A C 1
ATOM 2006 O O . TYR A 1 248 ? 21.537 -12.708 -20.868 1.00 90.06 248 TYR A O 1
ATOM 2014 N N . ARG A 1 249 ? 21.912 -14.736 -19.969 1.00 88.81 249 ARG A N 1
ATOM 2015 C CA . ARG A 1 249 ? 21.795 -15.505 -21.214 1.00 88.81 249 ARG A CA 1
ATOM 2016 C C . ARG A 1 249 ? 20.599 -16.434 -21.091 1.00 88.81 249 ARG A C 1
ATOM 2018 O O . ARG A 1 249 ? 20.649 -17.394 -20.325 1.00 88.81 249 ARG A O 1
ATOM 2025 N N . ILE A 1 250 ? 19.530 -16.123 -21.811 1.00 89.94 250 ILE A N 1
ATOM 2026 C CA . ILE A 1 250 ? 18.239 -16.794 -21.669 1.00 89.94 250 ILE A CA 1
ATOM 2027 C C . ILE A 1 250 ? 17.934 -17.525 -22.978 1.00 89.94 250 ILE A C 1
ATOM 2029 O O . ILE A 1 250 ? 17.766 -16.870 -24.009 1.00 89.94 250 ILE A O 1
ATOM 2033 N N . PRO A 1 251 ? 17.900 -18.869 -22.966 1.00 87.62 251 PRO A N 1
ATOM 2034 C CA . PRO A 1 251 ? 17.536 -19.638 -24.145 1.00 87.62 251 PRO A CA 1
ATOM 2035 C C . PRO A 1 251 ? 16.028 -19.518 -24.404 1.00 87.62 251 PRO A C 1
ATOM 2037 O O . PRO A 1 251 ? 15.222 -19.645 -23.479 1.00 87.62 251 PRO A O 1
ATOM 2040 N N . GLY A 1 252 ? 15.659 -19.275 -25.659 1.00 83.62 252 GLY A N 1
ATOM 2041 C CA . GLY A 1 252 ? 14.280 -19.294 -26.144 1.00 83.62 252 GLY A CA 1
ATOM 2042 C C . GLY A 1 252 ? 13.840 -20.682 -26.624 1.00 83.62 252 GLY A C 1
ATOM 2043 O O . GLY A 1 252 ? 14.649 -21.599 -26.768 1.00 83.62 252 GLY A O 1
ATOM 2044 N N . GLU A 1 253 ? 12.545 -20.834 -26.911 1.00 75.56 253 GLU A N 1
ATOM 2045 C CA . GLU A 1 253 ? 11.931 -22.123 -27.277 1.00 75.56 253 GLU A CA 1
ATOM 2046 C C . GLU A 1 253 ? 12.400 -22.664 -28.645 1.00 75.56 253 GLU A C 1
ATOM 2048 O O . GLU A 1 253 ? 12.454 -23.875 -28.843 1.00 75.56 253 GLU A O 1
ATOM 2053 N N . ASN A 1 254 ? 12.824 -21.784 -29.562 1.00 73.81 254 ASN A N 1
ATOM 2054 C CA . ASN A 1 254 ? 13.201 -22.125 -30.943 1.00 73.81 254 ASN A CA 1
ATOM 2055 C C . ASN A 1 254 ? 14.718 -22.059 -31.215 1.00 73.81 254 ASN A C 1
ATOM 2057 O O . ASN A 1 254 ? 15.148 -21.823 -32.345 1.00 73.81 254 ASN A O 1
ATOM 2061 N N . GLY A 1 255 ? 15.549 -22.245 -30.183 1.00 75.44 255 GLY A N 1
ATOM 2062 C CA . GLY A 1 255 ? 17.011 -22.122 -30.300 1.00 75.44 255 GLY A CA 1
ATOM 2063 C C . GLY A 1 255 ? 17.506 -20.676 -30.419 1.00 75.44 255 GLY A C 1
ATOM 2064 O O . GLY A 1 255 ? 18.668 -20.450 -30.752 1.00 75.44 255 GLY A O 1
ATOM 2065 N N . GLU A 1 256 ? 16.628 -19.711 -30.150 1.00 84.31 256 GLU A N 1
ATOM 2066 C CA . GLU A 1 256 ? 16.984 -18.308 -29.965 1.00 84.31 256 GLU A CA 1
ATOM 2067 C C . GLU A 1 256 ? 17.784 -18.136 -28.672 1.00 84.31 256 GLU A C 1
ATOM 2069 O O . GLU A 1 256 ? 17.574 -18.850 -27.686 1.00 84.31 256 GLU A O 1
ATOM 2074 N N . LEU A 1 257 ? 18.700 -17.175 -28.666 1.00 85.62 257 LEU A N 1
ATOM 2075 C CA . LEU A 1 257 ? 19.483 -16.820 -27.494 1.00 85.62 257 LEU A CA 1
ATOM 2076 C C . LEU A 1 257 ? 19.339 -15.325 -27.231 1.00 85.62 257 LEU A C 1
ATOM 2078 O O . LEU A 1 257 ? 19.815 -14.499 -28.013 1.00 85.62 257 LEU A O 1
ATOM 2082 N N . SER A 1 258 ? 18.704 -14.996 -26.107 1.00 89.12 258 SER A N 1
ATOM 2083 C CA . SER A 1 258 ? 18.526 -13.620 -25.656 1.00 89.12 258 SER A CA 1
ATOM 2084 C C . SER A 1 258 ? 19.581 -13.264 -24.616 1.00 89.12 258 SER A C 1
ATOM 2086 O O . SER A 1 258 ? 19.650 -13.856 -23.538 1.00 89.12 258 SER A O 1
ATOM 2088 N N . HIS A 1 259 ? 20.405 -12.279 -24.946 1.00 89.56 259 HIS A N 1
ATOM 2089 C CA . HIS A 1 259 ? 21.385 -11.663 -24.065 1.00 89.56 259 HIS A CA 1
ATOM 2090 C C . HIS A 1 259 ? 20.778 -10.393 -23.476 1.00 89.56 259 HIS A C 1
ATOM 2092 O O . HIS A 1 259 ? 20.608 -9.407 -24.186 1.00 89.56 259 HIS A O 1
ATOM 2098 N N . VAL A 1 260 ? 20.450 -10.403 -22.190 1.00 90.69 260 VAL A N 1
ATOM 2099 C CA . VAL A 1 260 ? 19.936 -9.216 -21.498 1.00 90.69 260 VAL A CA 1
ATOM 2100 C C . VAL A 1 260 ? 21.092 -8.567 -20.749 1.00 90.69 260 VAL A C 1
ATOM 2102 O O . VAL A 1 260 ? 21.661 -9.209 -19.873 1.00 90.69 260 VAL A O 1
ATOM 2105 N N . ILE A 1 261 ? 21.459 -7.333 -21.094 1.00 89.69 261 ILE A N 1
ATOM 2106 C CA . ILE A 1 261 ? 22.513 -6.556 -20.421 1.00 89.69 261 ILE A CA 1
ATOM 2107 C C . ILE A 1 261 ? 21.845 -5.526 -19.527 1.00 89.69 261 ILE A C 1
ATOM 2109 O O . ILE A 1 261 ? 21.148 -4.655 -20.035 1.00 89.69 261 ILE A O 1
ATOM 2113 N N . ILE A 1 262 ? 22.086 -5.596 -18.223 1.00 91.38 262 ILE A N 1
ATOM 2114 C CA . ILE A 1 262 ? 21.450 -4.729 -17.234 1.00 91.38 262 ILE A CA 1
ATOM 2115 C C . ILE A 1 262 ? 22.351 -3.512 -16.968 1.00 91.38 262 ILE A C 1
ATOM 2117 O O . ILE A 1 262 ? 23.469 -3.688 -16.476 1.00 91.38 262 ILE A O 1
ATOM 2121 N N . PRO A 1 263 ? 21.915 -2.279 -17.291 1.00 90.50 263 PRO A N 1
ATOM 2122 C CA . PRO A 1 263 ? 22.645 -1.068 -16.915 1.00 90.50 263 PRO A CA 1
ATOM 2123 C C . PRO A 1 263 ? 22.719 -0.875 -15.391 1.00 90.50 263 PRO A C 1
ATOM 2125 O O . PRO A 1 263 ? 21.863 -1.404 -14.685 1.00 90.50 263 PRO A O 1
ATOM 2128 N N . PRO A 1 264 ? 23.680 -0.087 -14.872 1.00 89.62 264 PRO A N 1
ATOM 2129 C CA . PRO A 1 264 ? 23.829 0.149 -13.432 1.00 89.62 264 PRO A CA 1
ATOM 2130 C C . PRO A 1 264 ? 22.553 0.658 -12.740 1.00 89.62 264 PRO A C 1
ATOM 2132 O O . PRO A 1 264 ? 22.137 0.056 -11.757 1.00 89.62 264 PRO A O 1
ATOM 2135 N N . GLU A 1 265 ? 21.899 1.674 -13.309 1.00 90.31 265 GLU A N 1
ATOM 2136 C CA . GLU A 1 265 ? 20.657 2.281 -12.788 1.00 90.31 265 GLU A CA 1
ATOM 2137 C C . GLU A 1 265 ? 19.530 1.234 -12.670 1.00 90.31 265 GLU A C 1
ATOM 2139 O O . GLU A 1 265 ? 18.915 1.039 -11.625 1.00 90.31 265 GLU A O 1
ATOM 2144 N N . VAL A 1 266 ? 19.323 0.445 -13.732 1.00 91.81 266 VAL A N 1
ATOM 2145 C CA . VAL A 1 266 ? 18.337 -0.650 -13.761 1.00 91.81 266 VAL A CA 1
ATOM 2146 C C . VAL A 1 266 ? 18.707 -1.760 -12.774 1.00 91.81 266 VAL A C 1
ATOM 2148 O O . VAL A 1 266 ? 17.836 -2.369 -12.152 1.00 91.81 266 VAL A O 1
ATOM 2151 N N . LYS A 1 267 ? 20.003 -2.048 -12.621 1.00 91.56 267 LYS A N 1
ATOM 2152 C CA . LYS A 1 267 ? 20.506 -3.077 -11.708 1.00 91.56 267 LYS A CA 1
ATOM 2153 C C . LYS A 1 267 ? 20.219 -2.718 -10.255 1.00 91.56 267 LYS A C 1
ATOM 2155 O O . LYS A 1 267 ? 19.909 -3.620 -9.482 1.00 91.56 267 LYS A O 1
ATOM 2160 N N . GLU A 1 268 ? 20.328 -1.447 -9.881 1.00 90.06 268 GLU A N 1
ATOM 2161 C CA . GLU A 1 268 ? 19.999 -0.976 -8.534 1.00 90.06 268 GLU A CA 1
ATOM 2162 C C . GLU A 1 268 ? 18.531 -1.255 -8.202 1.00 90.06 268 GLU A C 1
ATOM 2164 O O . GLU A 1 268 ? 18.245 -1.980 -7.248 1.00 90.06 268 GLU A O 1
ATOM 2169 N N . VAL A 1 269 ? 17.618 -0.823 -9.074 1.00 90.62 269 VAL A N 1
ATOM 2170 C CA . VAL A 1 269 ? 16.177 -1.072 -8.926 1.00 90.62 269 VAL A CA 1
ATOM 2171 C C . VAL A 1 269 ? 15.869 -2.571 -8.857 1.00 90.62 269 VAL A C 1
ATOM 2173 O O . VAL A 1 269 ? 15.137 -3.030 -7.978 1.00 90.62 269 VAL A O 1
ATOM 2176 N N . LEU A 1 270 ? 16.460 -3.369 -9.752 1.00 91.69 270 LEU A N 1
ATOM 2177 C CA . LEU A 1 270 ? 16.276 -4.820 -9.753 1.00 91.69 270 LEU A CA 1
ATOM 2178 C C . LEU A 1 270 ? 16.839 -5.485 -8.490 1.00 91.69 270 LEU A C 1
ATOM 2180 O O . LEU A 1 270 ? 16.238 -6.444 -8.013 1.00 91.69 270 LEU A O 1
ATOM 2184 N N . ASN A 1 271 ? 17.955 -5.005 -7.933 1.00 90.75 271 ASN A N 1
ATOM 2185 C CA . ASN A 1 271 ? 18.492 -5.511 -6.665 1.00 90.75 271 ASN A CA 1
ATOM 2186 C C . ASN A 1 271 ? 17.529 -5.237 -5.509 1.00 90.75 271 ASN A C 1
ATOM 2188 O O . ASN A 1 271 ? 17.294 -6.133 -4.696 1.00 90.75 271 ASN A O 1
ATOM 2192 N N . SER A 1 272 ? 16.945 -4.038 -5.460 1.00 88.94 272 SER A N 1
ATOM 2193 C CA . SER A 1 272 ? 15.937 -3.676 -4.463 1.00 88.94 272 SER A CA 1
ATOM 2194 C C . SER A 1 272 ? 14.725 -4.609 -4.552 1.00 88.94 272 SER A C 1
ATOM 2196 O O . SER A 1 272 ? 14.332 -5.195 -3.545 1.00 88.94 272 SER A O 1
ATOM 2198 N N . ILE A 1 273 ? 14.213 -4.879 -5.760 1.00 89.00 273 ILE A N 1
ATOM 2199 C CA . ILE A 1 273 ? 13.114 -5.843 -5.976 1.00 89.00 273 ILE A CA 1
ATOM 2200 C C . ILE A 1 273 ? 13.528 -7.269 -5.587 1.00 89.00 273 ILE A C 1
ATOM 2202 O O . ILE A 1 273 ? 12.759 -7.988 -4.955 1.00 89.00 273 ILE A O 1
ATOM 2206 N N . HIS A 1 274 ? 14.744 -7.687 -5.941 1.00 89.25 274 HIS A N 1
ATOM 2207 C CA . HIS A 1 274 ? 15.265 -9.021 -5.639 1.00 89.25 274 HIS A CA 1
ATOM 2208 C C . HIS A 1 274 ? 15.475 -9.252 -4.133 1.00 89.25 274 HIS A C 1
ATOM 2210 O O . HIS A 1 274 ? 15.430 -10.388 -3.662 1.00 89.25 274 HIS A O 1
ATOM 2216 N N . SER A 1 275 ? 15.700 -8.186 -3.358 1.00 86.88 275 SER A N 1
ATOM 2217 C CA . SER A 1 275 ? 15.818 -8.272 -1.898 1.00 86.88 275 SER A CA 1
ATOM 2218 C C . SER A 1 275 ? 14.495 -8.628 -1.206 1.00 86.88 275 SER A C 1
ATOM 2220 O O . SER A 1 275 ? 14.513 -9.157 -0.094 1.00 86.88 275 SER A O 1
ATOM 2222 N N . ILE A 1 276 ? 13.359 -8.397 -1.877 1.00 86.81 276 ILE A N 1
ATOM 2223 C CA . ILE A 1 276 ? 12.019 -8.706 -1.375 1.00 86.81 276 ILE A CA 1
ATOM 2224 C C . ILE A 1 276 ? 11.781 -10.221 -1.503 1.00 86.81 276 ILE A C 1
ATOM 2226 O O . ILE A 1 276 ? 11.734 -10.742 -2.624 1.00 86.81 276 ILE A O 1
ATOM 2230 N N . PRO A 1 277 ? 11.578 -10.959 -0.394 1.00 83.38 277 PRO A N 1
ATOM 2231 C CA . PRO A 1 277 ? 11.385 -12.405 -0.435 1.00 83.38 277 PRO A CA 1
ATOM 2232 C C . PRO A 1 277 ? 10.214 -12.813 -1.337 1.00 83.38 277 PRO A C 1
ATOM 2234 O O . PRO A 1 277 ? 9.061 -12.458 -1.098 1.00 83.38 277 PRO A O 1
ATOM 2237 N N . GLY A 1 278 ? 10.515 -13.560 -2.402 1.00 83.31 278 GLY A N 1
ATOM 2238 C CA . GLY A 1 278 ? 9.514 -13.999 -3.378 1.00 83.31 278 GLY A CA 1
ATOM 2239 C C . GLY A 1 278 ? 8.806 -12.856 -4.112 1.00 83.31 278 GLY A C 1
ATOM 2240 O O . GLY A 1 278 ? 7.727 -13.089 -4.648 1.00 83.31 278 GLY A O 1
ATOM 2241 N N . ARG A 1 279 ? 9.379 -11.641 -4.106 1.00 89.19 279 ARG A N 1
ATOM 2242 C CA . ARG A 1 279 ? 8.805 -10.419 -4.696 1.00 89.19 279 ARG A CA 1
ATOM 2243 C C . ARG A 1 279 ? 7.401 -10.096 -4.184 1.00 89.19 279 ARG A C 1
ATOM 2245 O O . ARG A 1 279 ? 6.580 -9.537 -4.908 1.00 89.19 279 ARG A O 1
ATOM 2252 N N . ARG A 1 280 ? 7.119 -10.482 -2.939 1.00 88.69 280 ARG A N 1
ATOM 2253 C CA . ARG A 1 280 ? 5.822 -10.301 -2.292 1.00 88.69 280 ARG A CA 1
ATOM 2254 C C . ARG A 1 280 ? 5.980 -9.443 -1.058 1.00 88.69 280 ARG A C 1
ATOM 2256 O O . ARG A 1 280 ? 6.696 -9.805 -0.129 1.00 88.69 280 ARG A O 1
ATOM 2263 N N . VAL A 1 281 ? 5.264 -8.333 -1.053 1.00 85.25 281 VAL A N 1
ATOM 2264 C CA . VAL A 1 281 ? 5.118 -7.462 0.110 1.00 85.25 281 VAL A CA 1
ATOM 2265 C C . VAL A 1 281 ? 3.748 -7.711 0.734 1.00 85.25 281 VAL A C 1
ATOM 2267 O O . VAL A 1 281 ? 2.777 -7.955 0.016 1.00 85.25 281 VAL A O 1
ATOM 2270 N N . ALA A 1 282 ? 3.656 -7.684 2.064 1.00 82.19 282 ALA A N 1
ATOM 2271 C CA . ALA A 1 282 ? 2.401 -7.912 2.782 1.00 82.19 282 ALA A CA 1
ATOM 2272 C C . ALA A 1 282 ? 2.119 -6.813 3.813 1.00 82.19 282 ALA A C 1
ATOM 2274 O O . ALA A 1 282 ? 3.036 -6.182 4.338 1.00 82.19 282 ALA A O 1
ATOM 2275 N N . GLY A 1 283 ? 0.838 -6.605 4.117 1.00 75.69 283 GLY A N 1
ATOM 2276 C CA . GLY A 1 283 ? 0.405 -5.689 5.172 1.00 75.69 283 GLY A CA 1
ATOM 2277 C C . GLY A 1 283 ? 0.715 -4.220 4.870 1.00 75.69 283 GLY A C 1
ATOM 2278 O O . GLY A 1 283 ? 0.664 -3.778 3.725 1.00 75.69 283 GLY A O 1
ATOM 2279 N N . SER A 1 284 ? 1.019 -3.441 5.906 1.00 70.38 284 SER A N 1
ATOM 2280 C CA . SER A 1 284 ? 1.248 -1.994 5.794 1.00 70.38 284 SER A CA 1
ATOM 2281 C C . SER A 1 284 ? 2.504 -1.617 4.996 1.00 70.38 284 SER A C 1
ATOM 2283 O O . SER A 1 284 ? 2.513 -0.591 4.311 1.00 70.38 284 SER A O 1
ATOM 2285 N N . GLU A 1 285 ? 3.542 -2.459 5.016 1.00 70.75 285 GLU A N 1
ATOM 2286 C CA . GLU A 1 285 ? 4.729 -2.294 4.167 1.00 70.75 285 GLU A CA 1
ATOM 2287 C C . GLU A 1 285 ? 4.381 -2.448 2.682 1.00 70.75 285 GLU A C 1
ATOM 2289 O O . GLU A 1 285 ? 4.881 -1.686 1.858 1.00 70.75 285 GLU A O 1
ATOM 2294 N N . ALA A 1 286 ? 3.464 -3.364 2.340 1.00 75.81 286 ALA A N 1
ATOM 2295 C CA . ALA A 1 286 ? 2.980 -3.517 0.969 1.00 75.81 286 ALA A CA 1
ATOM 2296 C C . ALA A 1 286 ? 2.306 -2.253 0.456 1.00 75.81 286 ALA A C 1
ATOM 2298 O O . ALA A 1 286 ? 2.609 -1.793 -0.640 1.00 75.81 286 ALA A O 1
ATOM 2299 N N . LEU A 1 287 ? 1.416 -1.680 1.264 1.00 76.38 287 LEU A N 1
ATOM 2300 C CA . LEU A 1 287 ? 0.689 -0.469 0.900 1.00 76.38 287 LEU A CA 1
ATOM 2301 C C . LEU A 1 287 ? 1.628 0.727 0.762 1.00 76.38 287 LEU A C 1
ATOM 2303 O O . LEU A 1 287 ? 1.484 1.511 -0.171 1.00 76.38 287 LEU A O 1
ATOM 2307 N N . SER A 1 288 ? 2.631 0.823 1.636 1.00 78.50 288 SER A N 1
ATOM 2308 C CA . SER A 1 288 ? 3.635 1.886 1.577 1.00 78.50 288 SER A CA 1
ATOM 2309 C C . SER A 1 288 ? 4.520 1.769 0.336 1.00 78.50 288 SER A C 1
ATOM 2311 O O . SER A 1 288 ? 4.709 2.757 -0.372 1.00 78.50 288 SER A O 1
ATOM 2313 N N . PHE A 1 289 ? 5.006 0.559 0.035 1.00 82.25 289 PHE A N 1
ATOM 2314 C CA . PHE A 1 289 ? 5.797 0.283 -1.164 1.00 82.25 289 PHE A CA 1
ATOM 2315 C C . PHE A 1 289 ? 5.004 0.583 -2.434 1.00 82.25 289 PHE A C 1
ATOM 2317 O O . PHE A 1 289 ? 5.487 1.250 -3.337 1.00 82.25 289 PHE A O 1
ATOM 2324 N N . VAL A 1 290 ? 3.766 0.105 -2.508 1.00 82.75 290 VAL A N 1
ATOM 2325 C CA . VAL A 1 290 ? 2.933 0.258 -3.701 1.00 82.75 290 VAL A CA 1
ATOM 2326 C C . VAL A 1 290 ? 2.501 1.705 -3.899 1.00 82.75 290 VAL A C 1
ATOM 2328 O O . VAL A 1 290 ? 2.388 2.155 -5.037 1.00 82.75 290 VAL A O 1
ATOM 2331 N N . ARG A 1 291 ? 2.326 2.468 -2.816 1.00 84.19 291 ARG A N 1
ATOM 2332 C CA . ARG A 1 291 ? 2.019 3.893 -2.917 1.00 84.19 291 ARG A CA 1
ATOM 2333 C C . ARG A 1 291 ? 3.211 4.719 -3.387 1.00 84.19 291 ARG A C 1
ATOM 2335 O O . ARG A 1 291 ? 3.041 5.598 -4.230 1.00 84.19 291 ARG A O 1
ATOM 2342 N N . ASN A 1 292 ? 4.387 4.461 -2.823 1.00 83.62 292 ASN A N 1
ATOM 2343 C CA . ASN A 1 292 ? 5.611 5.182 -3.141 1.00 83.62 292 ASN A CA 1
ATOM 2344 C C . ASN A 1 292 ? 6.784 4.201 -3.284 1.00 83.62 292 ASN A C 1
ATOM 2346 O O . ASN A 1 292 ? 7.571 4.043 -2.352 1.00 83.62 292 ASN A O 1
ATOM 2350 N N . PRO A 1 293 ? 6.924 3.534 -4.441 1.00 84.25 293 PRO A N 1
ATOM 2351 C CA . PRO A 1 293 ? 7.970 2.530 -4.628 1.00 84.25 293 PRO A CA 1
ATOM 2352 C C . PRO A 1 293 ? 9.367 3.160 -4.651 1.00 84.25 293 PRO A C 1
ATOM 2354 O O . PRO A 1 293 ? 10.343 2.522 -4.265 1.00 84.25 293 PRO A O 1
ATOM 2357 N N . TYR A 1 294 ? 9.476 4.433 -5.033 1.00 86.31 294 TYR A N 1
ATOM 2358 C CA . TYR A 1 294 ? 10.743 5.142 -5.207 1.00 86.31 294 TYR A CA 1
ATOM 2359 C C . TYR A 1 294 ? 11.560 5.241 -3.919 1.00 86.31 294 TYR A C 1
ATOM 2361 O O . TYR A 1 294 ? 12.773 5.057 -3.947 1.00 86.31 294 TYR A O 1
ATOM 2369 N N . THR A 1 295 ? 10.907 5.429 -2.768 1.00 81.25 295 THR A N 1
ATOM 2370 C CA . THR A 1 295 ? 11.605 5.466 -1.471 1.00 81.25 295 THR A CA 1
ATOM 2371 C C . THR A 1 295 ? 12.250 4.134 -1.097 1.00 81.25 295 THR A C 1
ATOM 2373 O O . THR A 1 295 ? 13.163 4.110 -0.277 1.00 81.25 295 THR A O 1
ATOM 2376 N N . PHE A 1 296 ? 11.783 3.031 -1.683 1.00 79.06 296 PHE A N 1
ATOM 2377 C CA . PHE A 1 296 ? 12.286 1.683 -1.418 1.00 79.06 296 PHE A CA 1
ATOM 2378 C C . PHE A 1 296 ? 13.234 1.179 -2.507 1.00 79.06 296 PHE A C 1
ATOM 2380 O O . PHE A 1 296 ? 14.055 0.305 -2.240 1.00 79.06 296 PHE A O 1
ATOM 2387 N N . LEU A 1 297 ? 13.102 1.690 -3.734 1.00 83.19 297 LEU A N 1
ATOM 2388 C CA . LEU A 1 297 ? 13.823 1.182 -4.899 1.00 83.19 297 LEU A CA 1
ATOM 2389 C C . LEU A 1 297 ? 15.162 1.884 -5.170 1.00 83.19 297 LEU A C 1
ATOM 2391 O O . LEU A 1 297 ? 15.965 1.305 -5.899 1.00 83.19 297 LEU A O 1
ATOM 2395 N N . GLY A 1 298 ? 15.426 3.041 -4.552 1.00 80.19 298 GLY A N 1
ATOM 2396 C CA . GLY A 1 298 ? 16.696 3.779 -4.658 1.00 80.19 298 GLY A CA 1
ATOM 2397 C C . GLY A 1 298 ? 16.552 5.140 -5.348 1.00 80.19 298 GLY A C 1
ATOM 2398 O O . GLY A 1 298 ? 15.476 5.486 -5.836 1.00 80.19 298 GLY A O 1
ATOM 2399 N N . GLU A 1 299 ? 17.636 5.922 -5.391 1.00 77.94 299 GLU A N 1
ATOM 2400 C CA . GLU A 1 299 ? 17.633 7.278 -5.980 1.00 77.94 299 GLU A CA 1
ATOM 2401 C C . GLU A 1 299 ? 17.372 7.249 -7.499 1.00 77.94 299 GLU A C 1
ATOM 2403 O O . GLU A 1 299 ? 16.664 8.109 -8.023 1.00 77.94 299 GLU A O 1
ATOM 2408 N N . ASP A 1 300 ? 17.844 6.201 -8.182 1.00 80.06 300 ASP A N 1
ATOM 2409 C CA . ASP A 1 300 ? 17.685 6.005 -9.630 1.00 80.06 300 ASP A CA 1
ATOM 2410 C C . ASP A 1 300 ? 16.318 5.409 -10.025 1.00 80.06 300 ASP A C 1
ATOM 2412 O O . ASP A 1 300 ? 16.012 5.225 -11.203 1.00 80.06 300 ASP A O 1
ATOM 2416 N N . ALA A 1 301 ? 15.439 5.103 -9.066 1.00 86.25 301 ALA A N 1
ATOM 2417 C CA . ALA A 1 301 ? 14.170 4.445 -9.369 1.00 86.25 301 ALA A CA 1
ATOM 2418 C C . ALA A 1 301 ? 13.253 5.288 -10.271 1.00 86.25 301 ALA A C 1
ATOM 2420 O O . ALA A 1 301 ? 12.553 4.735 -11.117 1.00 86.25 301 ALA A O 1
ATOM 2421 N N . ALA A 1 302 ? 13.278 6.616 -10.123 1.00 84.12 302 ALA A N 1
ATOM 2422 C CA . ALA A 1 302 ? 12.437 7.528 -10.900 1.00 84.12 302 ALA A CA 1
ATOM 2423 C C . ALA A 1 302 ? 12.905 7.712 -12.354 1.00 84.12 302 ALA A C 1
ATOM 2425 O O . ALA A 1 302 ? 12.090 8.042 -13.212 1.00 84.12 302 ALA A O 1
ATOM 2426 N N . SER A 1 303 ? 14.194 7.500 -12.653 1.00 86.12 303 SER A N 1
ATOM 2427 C CA . SER A 1 303 ? 14.705 7.549 -14.032 1.00 86.12 303 SER A CA 1
ATOM 2428 C C . SER A 1 303 ? 14.428 6.252 -14.796 1.00 86.12 303 SER A C 1
ATOM 2430 O O . SER A 1 303 ? 14.307 6.274 -16.021 1.00 86.12 303 SER A O 1
ATOM 2432 N N . VAL A 1 304 ? 14.299 5.133 -14.077 1.00 88.69 304 VAL A N 1
ATOM 2433 C CA . VAL A 1 304 ? 14.058 3.801 -14.648 1.00 88.69 304 VAL A CA 1
ATOM 2434 C C . VAL A 1 304 ? 12.566 3.471 -14.747 1.00 88.69 304 VAL A C 1
ATOM 2436 O O . VAL A 1 304 ? 12.150 2.868 -15.736 1.00 88.69 304 VAL A O 1
ATOM 2439 N N . ILE A 1 305 ? 11.767 3.834 -13.740 1.00 90.56 305 ILE A N 1
ATOM 2440 C CA . ILE A 1 305 ? 10.321 3.575 -13.678 1.00 90.56 305 ILE A CA 1
ATOM 2441 C C . ILE A 1 305 ? 9.591 4.915 -13.729 1.00 90.56 305 ILE A C 1
ATOM 2443 O O . ILE A 1 305 ? 9.534 5.641 -12.732 1.00 90.56 305 ILE A O 1
ATOM 2447 N N . ALA A 1 306 ? 8.999 5.231 -14.880 1.00 89.06 306 ALA A N 1
ATOM 2448 C CA . ALA A 1 306 ? 8.238 6.463 -15.043 1.00 89.06 306 ALA A CA 1
ATOM 2449 C C . ALA A 1 306 ? 7.034 6.499 -14.069 1.00 89.06 306 ALA A C 1
ATOM 2451 O O . ALA A 1 306 ? 6.318 5.496 -13.964 1.00 89.06 306 ALA A O 1
ATOM 2452 N N . PRO A 1 307 ? 6.781 7.619 -13.360 1.00 86.75 307 PRO A N 1
ATOM 2453 C CA . PRO A 1 307 ? 5.627 7.769 -12.464 1.00 86.75 307 PRO A CA 1
ATOM 2454 C C . PRO A 1 307 ? 4.291 7.414 -13.112 1.00 86.75 307 PRO A C 1
ATOM 2456 O O . PRO A 1 307 ? 3.470 6.728 -12.505 1.00 86.75 307 PRO A O 1
ATOM 2459 N N . GLU A 1 308 ? 4.108 7.801 -14.371 1.00 87.06 308 GLU A N 1
ATOM 2460 C CA . GLU A 1 308 ? 2.893 7.532 -15.134 1.00 87.06 308 GLU A CA 1
ATOM 2461 C C . GLU A 1 308 ? 2.704 6.028 -15.397 1.00 87.06 308 GLU A C 1
ATOM 2463 O O . GLU A 1 308 ? 1.583 5.521 -15.349 1.00 87.06 308 GLU A O 1
ATOM 2468 N N . GLU A 1 309 ? 3.793 5.285 -15.628 1.00 86.19 309 GLU A N 1
ATOM 2469 C CA . GLU A 1 309 ? 3.738 3.827 -15.801 1.00 86.19 309 GLU A CA 1
ATOM 2470 C C . GLU A 1 309 ? 3.390 3.111 -14.490 1.00 86.19 309 GLU A C 1
ATOM 2472 O O . GLU A 1 309 ? 2.670 2.111 -14.507 1.00 86.19 309 GLU A O 1
ATOM 2477 N N . HIS A 1 310 ? 3.860 3.625 -13.348 1.00 89.19 310 HIS A N 1
ATOM 2478 C CA . HIS A 1 310 ? 3.501 3.083 -12.036 1.00 89.19 310 HIS A CA 1
ATOM 2479 C C . HIS A 1 310 ? 2.026 3.332 -11.697 1.00 89.19 310 HIS A C 1
ATOM 2481 O O . HIS A 1 310 ? 1.334 2.420 -11.244 1.00 89.19 310 HIS A O 1
ATOM 2487 N N . GLU A 1 311 ? 1.505 4.530 -11.970 1.00 85.62 311 GLU A N 1
ATOM 2488 C CA . GLU A 1 311 ? 0.073 4.823 -11.809 1.00 85.62 311 GLU A CA 1
ATOM 2489 C C . GLU A 1 311 ? -0.797 3.924 -12.697 1.00 85.62 311 GLU A C 1
ATOM 2491 O O . GLU A 1 311 ? -1.810 3.384 -12.239 1.00 85.62 311 GLU A O 1
ATOM 2496 N N . GLN A 1 312 ? -0.373 3.686 -13.942 1.00 86.62 312 GLN A N 1
ATOM 2497 C CA . GLN A 1 312 ? -1.053 2.750 -14.833 1.00 86.62 312 GLN A CA 1
ATOM 2498 C C . GLN A 1 312 ? -0.999 1.311 -14.299 1.00 86.62 312 GLN A C 1
ATOM 2500 O O . GLN A 1 312 ? -1.995 0.592 -14.362 1.00 86.62 312 GLN A O 1
ATOM 2505 N N . ALA A 1 313 ? 0.125 0.888 -13.716 1.00 87.38 313 ALA A N 1
ATOM 2506 C CA . ALA A 1 313 ? 0.251 -0.437 -13.118 1.00 87.38 313 ALA A CA 1
ATOM 2507 C C . ALA A 1 313 ? -0.689 -0.653 -11.921 1.00 87.38 313 ALA A C 1
ATOM 2509 O O . ALA A 1 313 ? -1.258 -1.738 -11.777 1.00 87.38 313 ALA A O 1
ATOM 2510 N N . LEU A 1 314 ? -0.874 0.366 -11.074 1.00 88.44 314 LEU A N 1
ATOM 2511 C CA . LEU A 1 314 ? -1.861 0.341 -9.987 1.00 88.44 314 LEU A CA 1
ATOM 2512 C C . LEU A 1 314 ? -3.278 0.160 -10.535 1.00 88.44 314 LEU A C 1
ATOM 2514 O O . LEU A 1 314 ? -4.033 -0.685 -10.045 1.00 88.44 314 LEU A O 1
ATOM 2518 N N . PHE A 1 315 ? -3.607 0.920 -11.582 1.00 85.50 315 PHE A N 1
ATOM 2519 C CA . PHE A 1 315 ? -4.897 0.852 -12.255 1.00 85.50 315 PHE A CA 1
ATOM 2520 C C . PHE A 1 315 ? -5.160 -0.542 -12.844 1.00 85.50 315 PHE A C 1
ATOM 2522 O O . PHE A 1 315 ? -6.192 -1.149 -12.554 1.00 85.50 315 PHE A O 1
ATOM 2529 N N . ASP A 1 316 ? -4.208 -1.091 -13.601 1.00 86.94 316 ASP A N 1
ATOM 2530 C CA . ASP A 1 316 ? -4.322 -2.416 -14.223 1.00 86.94 316 ASP A CA 1
ATOM 2531 C C . ASP A 1 316 ? -4.473 -3.527 -13.167 1.00 86.94 316 ASP A C 1
ATOM 2533 O O . ASP A 1 316 ? -5.240 -4.481 -13.341 1.00 86.94 316 ASP A O 1
ATOM 2537 N N . ALA A 1 317 ? -3.798 -3.374 -12.025 1.00 86.56 317 ALA A N 1
ATOM 2538 C CA . ALA A 1 317 ? -3.882 -4.284 -10.887 1.00 86.56 317 ALA A CA 1
ATOM 2539 C C . ALA A 1 317 ? -5.157 -4.116 -10.037 1.00 86.56 317 ALA A C 1
ATOM 2541 O O . ALA A 1 317 ? -5.349 -4.884 -9.090 1.00 86.56 317 ALA A O 1
ATOM 2542 N N . HIS A 1 318 ? -6.026 -3.152 -10.368 1.00 86.38 318 HIS A N 1
ATOM 2543 C CA . HIS A 1 318 ? -7.225 -2.791 -9.602 1.00 86.38 318 HIS A CA 1
ATOM 2544 C C . HIS A 1 318 ? -6.907 -2.429 -8.139 1.00 86.38 318 HIS A C 1
ATOM 2546 O O . HIS A 1 318 ? -7.636 -2.793 -7.213 1.00 86.38 318 HIS A O 1
ATOM 2552 N N . ILE A 1 319 ? -5.788 -1.732 -7.927 1.00 86.75 319 ILE A N 1
ATOM 2553 C CA . ILE A 1 319 ? -5.361 -1.222 -6.624 1.00 86.75 319 ILE A CA 1
ATOM 2554 C C . ILE A 1 319 ? -5.664 0.275 -6.598 1.00 86.75 319 ILE A C 1
ATOM 2556 O O . ILE A 1 319 ? -4.982 1.062 -7.249 1.00 86.75 319 ILE A O 1
ATOM 2560 N N . PHE A 1 320 ? -6.688 0.666 -5.840 1.00 87.75 320 PHE A N 1
ATOM 2561 C CA . PHE A 1 320 ? -7.101 2.061 -5.703 1.00 87.75 320 PHE A CA 1
ATOM 2562 C C . PHE A 1 320 ? -6.866 2.523 -4.271 1.00 87.75 320 PHE A C 1
ATOM 2564 O O . PHE A 1 320 ? -7.425 1.953 -3.336 1.00 87.75 320 PHE A O 1
ATOM 2571 N N . PHE A 1 321 ? -6.065 3.570 -4.101 1.00 89.19 321 PHE A N 1
ATOM 2572 C CA . PHE A 1 321 ? -5.997 4.294 -2.835 1.00 89.19 321 PHE A CA 1
ATOM 2573 C C . PHE A 1 321 ? -7.194 5.232 -2.742 1.00 89.19 321 PHE A C 1
ATOM 2575 O O . PHE A 1 321 ? -7.618 5.778 -3.755 1.00 89.19 321 PHE A O 1
ATOM 2582 N N . HIS A 1 322 ? -7.759 5.412 -1.553 1.00 91.56 322 HIS A N 1
ATOM 2583 C CA . HIS A 1 322 ? -8.961 6.215 -1.365 1.00 91.56 322 HIS A CA 1
ATOM 2584 C C . HIS A 1 322 ? -8.674 7.413 -0.470 1.00 91.56 322 HIS A C 1
ATOM 2586 O O . HIS A 1 322 ? -8.203 7.253 0.659 1.00 91.56 322 HIS A O 1
ATOM 2592 N N . HIS A 1 323 ? -9.031 8.607 -0.936 1.00 92.31 323 HIS A N 1
ATOM 2593 C CA . HIS A 1 323 ? -9.243 9.729 -0.031 1.00 92.31 323 HIS A CA 1
ATOM 2594 C C . HIS A 1 323 ? -10.491 9.447 0.795 1.00 92.31 323 HIS A C 1
ATOM 2596 O O . HIS A 1 323 ? -11.468 8.904 0.283 1.00 92.31 323 HIS A O 1
ATOM 2602 N N . PHE A 1 324 ? -10.483 9.820 2.069 1.00 94.00 324 PHE A N 1
ATOM 2603 C CA . PHE A 1 324 ? -11.645 9.621 2.921 1.00 94.00 324 PHE A CA 1
ATOM 2604 C C . PHE A 1 324 ? -12.124 10.919 3.553 1.00 94.00 324 PHE A C 1
ATOM 2606 O O . PHE A 1 324 ? -11.346 11.829 3.838 1.00 94.00 324 PHE A O 1
ATOM 2613 N N . ARG A 1 325 ? -13.431 10.986 3.800 1.00 93.00 325 ARG A N 1
ATOM 2614 C CA . ARG A 1 325 ? -14.076 12.075 4.538 1.00 93.00 325 ARG A CA 1
ATOM 2615 C C . ARG A 1 325 ? -15.155 11.517 5.457 1.00 93.00 325 ARG A C 1
ATOM 2617 O O . ARG A 1 325 ? -15.875 10.593 5.083 1.00 93.00 325 ARG A O 1
ATOM 2624 N N . LEU A 1 326 ? -15.271 12.097 6.647 1.00 94.88 326 LEU A N 1
ATOM 2625 C CA . LEU A 1 326 ? -16.337 11.797 7.601 1.00 94.88 326 LEU A CA 1
ATOM 2626 C C . LEU A 1 326 ? -17.432 12.859 7.471 1.00 94.88 326 LEU A C 1
ATOM 2628 O O . LEU A 1 326 ? -17.164 14.052 7.597 1.00 94.88 326 LEU A O 1
ATOM 2632 N N . GLN A 1 327 ? -18.661 12.425 7.208 1.00 94.88 327 GLN A N 1
ATOM 2633 C CA . GLN A 1 327 ? -19.836 13.278 7.061 1.00 94.88 327 GLN A CA 1
ATOM 2634 C C . GLN A 1 327 ? -20.817 12.990 8.203 1.00 94.88 327 GLN A C 1
ATOM 2636 O O . GLN A 1 327 ? -21.537 11.990 8.145 1.00 94.88 327 GLN A O 1
ATOM 2641 N N . PRO A 1 328 ? -20.841 13.819 9.261 1.00 93.62 328 PRO A N 1
ATOM 2642 C CA . PRO A 1 328 ? -21.811 13.665 10.333 1.00 93.62 328 PRO A CA 1
ATOM 2643 C C . PRO A 1 328 ? -23.200 14.129 9.890 1.00 93.62 328 PRO A C 1
ATOM 2645 O O . PRO A 1 328 ? -23.368 15.235 9.375 1.00 93.62 328 PRO A O 1
ATOM 2648 N N . SER A 1 329 ? -24.197 13.289 10.139 1.00 92.88 329 SER A N 1
ATOM 2649 C CA . SER A 1 329 ? -25.615 13.617 10.054 1.00 92.88 329 SER A CA 1
ATOM 2650 C C . SER A 1 329 ? -26.068 14.138 11.414 1.00 92.88 329 SER A C 1
ATOM 2652 O O . SER A 1 329 ? -25.914 13.456 12.431 1.00 92.88 329 SER A O 1
ATOM 2654 N N . VAL A 1 330 ? -26.589 15.365 11.455 1.00 91.38 330 VAL A N 1
ATOM 2655 C CA . VAL A 1 330 ? -27.069 15.999 12.690 1.00 91.38 330 VAL A CA 1
ATOM 2656 C C . VAL A 1 330 ? -28.588 16.120 12.689 1.00 91.38 330 VAL A C 1
ATOM 2658 O O . VAL A 1 330 ? -29.204 16.347 11.650 1.00 91.38 330 VAL A O 1
ATOM 2661 N N . ASN A 1 331 ? -29.192 15.974 13.864 1.00 86.69 331 ASN A N 1
ATOM 2662 C CA . ASN A 1 331 ? -30.622 16.186 14.066 1.00 86.69 331 ASN A CA 1
ATOM 2663 C C . ASN A 1 331 ? -30.966 17.678 14.268 1.00 86.69 331 ASN A C 1
ATOM 2665 O O . ASN A 1 331 ? -30.084 18.537 14.315 1.00 86.69 331 ASN A O 1
ATOM 2669 N N . ASP A 1 332 ? -32.256 17.982 14.447 1.00 82.31 332 ASP A N 1
ATOM 2670 C CA . ASP A 1 332 ? -32.765 19.348 14.661 1.00 82.31 332 ASP A CA 1
ATOM 2671 C C . ASP A 1 332 ? -32.184 20.042 15.916 1.00 82.31 332 ASP A C 1
ATOM 2673 O O . ASP A 1 332 ? -32.192 21.269 16.011 1.00 82.31 332 ASP A O 1
ATOM 2677 N N . GLU A 1 333 ? -31.640 19.277 16.871 1.00 79.94 333 GLU A N 1
ATOM 2678 C CA . GLU A 1 333 ? -30.960 19.777 18.076 1.00 79.94 333 GLU A CA 1
ATOM 2679 C C . GLU A 1 333 ? -29.439 19.946 17.886 1.00 79.94 333 GLU A C 1
ATOM 2681 O O . GLU A 1 333 ? -28.718 20.176 18.859 1.00 79.94 333 GLU A O 1
ATOM 2686 N N . ASN A 1 334 ? -28.933 19.834 16.651 1.00 83.19 334 ASN A N 1
ATOM 2687 C CA . ASN A 1 334 ? -27.508 19.872 16.305 1.00 83.19 334 ASN A CA 1
ATOM 2688 C C . ASN A 1 334 ? -26.667 18.773 16.994 1.00 83.19 334 ASN A C 1
ATOM 2690 O O . ASN A 1 334 ? -25.462 18.943 17.190 1.00 83.19 334 ASN A O 1
ATOM 2694 N N . LYS A 1 335 ? -27.288 17.643 17.353 1.00 83.62 335 LYS A N 1
ATOM 2695 C CA . LYS A 1 335 ? -26.606 16.447 17.868 1.00 83.62 335 LYS A CA 1
ATOM 2696 C C . LYS A 1 335 ? -26.356 15.454 16.744 1.00 83.62 335 LYS A C 1
ATOM 2698 O O . LYS A 1 335 ? -27.177 15.331 15.835 1.00 83.62 335 LYS A O 1
ATOM 2703 N N . ILE A 1 336 ? -25.246 14.736 16.821 1.00 88.94 336 ILE A N 1
ATOM 2704 C CA . ILE A 1 336 ? -24.845 13.732 15.837 1.00 88.94 336 ILE A CA 1
ATOM 2705 C C . ILE A 1 336 ? -25.758 12.505 15.973 1.00 88.94 336 ILE A C 1
ATOM 2707 O O . ILE A 1 336 ? -25.825 11.877 17.030 1.00 88.94 336 ILE A O 1
ATOM 2711 N N . ASN A 1 337 ? -26.464 12.173 14.892 1.00 88.19 337 ASN A N 1
ATOM 2712 C CA . ASN A 1 337 ? -27.299 10.978 14.790 1.00 88.19 337 ASN A CA 1
ATOM 2713 C C . ASN A 1 337 ? -26.486 9.778 14.288 1.00 88.19 337 ASN A C 1
ATOM 2715 O O . ASN A 1 337 ? -26.498 8.715 14.897 1.00 88.19 337 ASN A O 1
ATOM 2719 N N . ASP A 1 338 ? -25.757 9.982 13.194 1.00 91.94 338 ASP A N 1
ATOM 2720 C CA . ASP A 1 338 ? -24.941 8.983 12.512 1.00 91.94 338 ASP A CA 1
ATOM 2721 C C . ASP A 1 338 ? -23.782 9.673 11.776 1.00 91.94 338 ASP A C 1
ATOM 2723 O O . ASP A 1 338 ? -23.793 10.891 11.569 1.00 91.94 338 ASP A O 1
ATOM 2727 N N . ILE A 1 339 ? -22.747 8.914 11.411 1.00 95.56 339 ILE A N 1
ATOM 2728 C CA . ILE A 1 339 ? -21.604 9.428 10.648 1.00 95.56 339 ILE A CA 1
ATOM 2729 C C . ILE A 1 339 ? -21.365 8.528 9.444 1.00 95.56 339 ILE A C 1
ATOM 2731 O O . ILE A 1 339 ? -21.139 7.329 9.588 1.00 95.56 339 ILE A O 1
ATOM 2735 N N . THR A 1 340 ? -21.357 9.118 8.250 1.00 96.44 340 THR A N 1
ATOM 2736 C CA . THR A 1 340 ? -21.012 8.413 7.014 1.00 96.44 340 THR A CA 1
ATOM 2737 C C . THR A 1 340 ? -19.539 8.633 6.677 1.00 96.44 340 THR A C 1
ATOM 2739 O O . THR A 1 340 ? -19.101 9.762 6.462 1.00 96.44 340 THR A O 1
ATOM 2742 N N . LEU A 1 341 ? -18.767 7.553 6.605 1.00 96.38 341 LEU A N 1
ATOM 2743 C CA . LEU A 1 341 ? -17.441 7.537 5.999 1.00 96.38 341 LEU A CA 1
ATOM 2744 C C . LEU A 1 341 ? -17.595 7.369 4.491 1.00 96.38 341 LEU A C 1
ATOM 2746 O O . LEU A 1 341 ? -18.180 6.392 4.031 1.00 96.38 341 LEU A O 1
ATOM 2750 N N . VAL A 1 342 ? -17.045 8.304 3.728 1.00 95.12 342 VAL A N 1
ATOM 2751 C CA . VAL A 1 342 ? -17.028 8.261 2.265 1.00 95.12 342 VAL A CA 1
ATOM 2752 C C . VAL A 1 342 ? -15.594 8.055 1.804 1.00 95.12 342 VAL A C 1
ATOM 2754 O O . VAL A 1 342 ? -14.718 8.819 2.205 1.00 95.12 342 VAL A O 1
ATOM 2757 N N . LEU A 1 343 ? -15.373 7.038 0.975 1.00 94.62 343 LEU A N 1
ATOM 2758 C CA . LEU A 1 343 ? -14.103 6.708 0.340 1.00 94.62 343 LEU A CA 1
ATOM 2759 C C . LEU A 1 343 ? -14.169 7.064 -1.150 1.00 94.62 343 LEU A C 1
ATOM 2761 O O . LEU A 1 343 ? -14.950 6.480 -1.903 1.00 94.62 343 LEU A O 1
ATOM 2765 N N . GLU A 1 344 ? -13.336 8.010 -1.568 1.00 92.25 344 GLU A N 1
ATOM 2766 C CA . GLU A 1 344 ? -13.193 8.467 -2.948 1.00 92.25 344 GLU A CA 1
ATOM 2767 C C . GLU A 1 344 ? -11.915 7.871 -3.568 1.00 92.25 344 GLU A C 1
ATOM 2769 O O . GLU A 1 344 ? -10.811 8.199 -3.124 1.00 92.25 344 GLU A O 1
ATOM 2774 N N . PRO A 1 345 ? -12.033 6.986 -4.570 1.00 90.88 345 PRO A N 1
ATOM 2775 C CA . PRO A 1 345 ? -10.888 6.331 -5.198 1.00 90.88 345 PRO A CA 1
ATOM 2776 C C . PRO A 1 345 ? -10.029 7.305 -6.018 1.00 90.88 345 PRO A C 1
ATOM 2778 O O . PRO A 1 345 ? -10.515 8.016 -6.896 1.00 90.88 345 PRO A O 1
ATOM 2781 N N . VAL A 1 346 ? -8.718 7.265 -5.788 1.00 86.12 346 VAL A N 1
ATOM 2782 C CA . VAL A 1 346 ? -7.695 7.923 -6.603 1.00 86.12 346 VAL A CA 1
ATOM 2783 C C . VAL A 1 346 ? -7.485 7.088 -7.856 1.00 86.12 346 VAL A C 1
ATOM 2785 O O . VAL A 1 346 ? -6.901 6.005 -7.817 1.00 86.12 346 VAL A O 1
ATOM 2788 N N . SER A 1 347 ? -8.005 7.576 -8.977 1.00 82.31 347 SER A N 1
ATOM 2789 C CA . SER A 1 347 ? -7.907 6.894 -10.261 1.00 82.31 347 SER A CA 1
ATOM 2790 C C . SER A 1 347 ? -7.850 7.904 -11.407 1.00 82.31 347 SER A C 1
ATOM 2792 O O . SER A 1 347 ? -8.552 8.917 -11.348 1.00 82.31 347 SER A O 1
ATOM 2794 N N . PRO A 1 348 ? -7.084 7.630 -12.481 1.00 75.38 348 PRO A N 1
ATOM 2795 C CA . PRO A 1 348 ? -7.122 8.442 -13.698 1.00 75.38 348 PRO A CA 1
ATOM 2796 C C . PRO A 1 348 ? -8.510 8.447 -14.360 1.00 75.38 348 PRO A C 1
ATOM 2798 O O . PRO A 1 348 ? -8.844 9.377 -15.093 1.00 75.38 348 PRO A O 1
ATOM 2801 N N . ILE A 1 349 ? -9.334 7.425 -14.095 1.00 81.62 349 ILE A N 1
ATOM 2802 C CA . ILE A 1 349 ? -10.715 7.330 -14.573 1.00 81.62 349 ILE A CA 1
ATOM 2803 C C . ILE A 1 349 ? -11.650 7.390 -13.360 1.00 81.62 349 ILE A C 1
ATOM 2805 O O . ILE A 1 349 ? -11.543 6.516 -12.502 1.00 81.62 349 ILE A O 1
ATOM 2809 N N . PRO A 1 350 ? -12.597 8.345 -13.289 1.00 83.50 350 PRO A N 1
ATOM 2810 C CA . PRO A 1 350 ? -13.510 8.464 -12.155 1.00 83.50 350 PRO A CA 1
ATOM 2811 C C . PRO A 1 350 ? -14.230 7.146 -11.842 1.00 83.50 350 PRO A C 1
ATOM 2813 O O . PRO A 1 350 ? -14.896 6.571 -12.706 1.00 83.50 350 PRO A O 1
ATOM 2816 N N . GLN A 1 351 ? -14.099 6.683 -10.600 1.00 86.38 351 GLN A N 1
ATOM 2817 C CA . GLN A 1 351 ? -14.761 5.491 -10.065 1.00 86.38 351 GLN A CA 1
ATOM 2818 C C . GLN A 1 351 ? -15.810 5.906 -9.016 1.00 86.38 351 GLN A C 1
ATOM 2820 O O . GLN A 1 351 ? -15.696 6.988 -8.437 1.00 86.38 351 GLN A O 1
ATOM 2825 N N . PRO A 1 352 ? -16.856 5.093 -8.777 1.00 89.06 352 PRO A N 1
ATOM 2826 C CA . PRO A 1 352 ? -17.881 5.419 -7.788 1.00 89.06 352 PRO A CA 1
ATOM 2827 C C . PRO A 1 352 ? -17.314 5.461 -6.361 1.00 89.06 352 PRO A C 1
ATOM 2829 O O . PRO A 1 352 ? -16.490 4.627 -5.988 1.00 89.06 352 PRO A O 1
ATOM 2832 N N . GLU A 1 353 ? -17.803 6.410 -5.558 1.00 93.19 353 GLU A N 1
ATOM 2833 C CA . GLU A 1 353 ? -17.492 6.499 -4.127 1.00 93.19 353 GLU A CA 1
ATOM 2834 C C . GLU A 1 353 ? -18.068 5.289 -3.366 1.00 93.19 353 GLU A C 1
ATOM 2836 O O . GLU A 1 353 ? -19.163 4.803 -3.670 1.00 93.19 353 GLU A O 1
ATOM 2841 N N . VAL A 1 354 ? -17.350 4.828 -2.341 1.00 93.25 354 VAL A N 1
ATOM 2842 C CA . VAL A 1 354 ? -17.801 3.770 -1.423 1.00 93.25 354 VAL A CA 1
ATOM 2843 C C . VAL A 1 354 ? -18.149 4.397 -0.080 1.00 93.25 354 VAL A C 1
ATOM 2845 O O . VAL A 1 354 ? -17.383 5.202 0.441 1.00 93.25 354 VAL A O 1
ATOM 2848 N N . THR A 1 355 ? -19.291 4.035 0.505 1.00 94.50 355 THR A N 1
ATOM 2849 C CA . THR A 1 355 ? -19.753 4.616 1.771 1.00 94.50 355 THR A CA 1
ATOM 2850 C C . THR A 1 355 ? -19.932 3.568 2.867 1.00 94.50 355 THR A C 1
ATOM 2852 O O . THR A 1 355 ? -20.394 2.455 2.620 1.00 94.50 355 THR A O 1
ATOM 2855 N N . PHE A 1 356 ? -19.580 3.941 4.098 1.00 94.00 356 PHE A N 1
ATOM 2856 C CA . PHE A 1 356 ? -19.813 3.163 5.313 1.00 94.00 356 PHE A CA 1
ATOM 2857 C C . PHE A 1 356 ? -20.593 4.017 6.306 1.00 94.00 356 PHE A C 1
ATOM 2859 O O . PHE A 1 356 ? -20.188 5.137 6.612 1.00 94.00 356 PHE A O 1
ATOM 2866 N N . LEU A 1 357 ? -21.702 3.488 6.814 1.00 94.56 357 LEU A N 1
ATOM 2867 C CA . LEU A 1 357 ? -22.512 4.159 7.824 1.00 94.56 357 LEU A CA 1
ATOM 2868 C C . LEU A 1 357 ? -22.100 3.678 9.215 1.00 94.56 357 LEU A C 1
ATOM 2870 O O . LEU A 1 357 ? -22.181 2.484 9.496 1.00 94.56 357 LEU A O 1
ATOM 2874 N N . PHE A 1 358 ? -21.713 4.608 10.081 1.00 93.56 358 PHE A N 1
ATOM 2875 C CA . PHE A 1 358 ? -21.554 4.370 11.509 1.00 93.56 358 PHE A CA 1
ATOM 2876 C C . PHE A 1 358 ? -22.810 4.850 12.222 1.00 93.56 358 PHE A C 1
ATOM 2878 O O . PHE A 1 358 ? -23.175 6.021 12.117 1.00 93.56 358 PHE A O 1
ATOM 2885 N N . SER A 1 359 ? -23.468 3.945 12.942 1.00 89.06 359 SER A N 1
ATOM 2886 C CA . SER A 1 359 ? -24.681 4.247 13.717 1.00 89.06 359 SER A CA 1
ATOM 2887 C C . SER A 1 359 ? -24.384 4.501 15.196 1.00 89.06 359 SER A C 1
ATOM 2889 O O . SER A 1 359 ? -25.268 4.925 15.936 1.00 89.06 359 SER A O 1
ATOM 2891 N N . ALA A 1 360 ? -23.150 4.243 15.640 1.00 85.00 360 ALA A N 1
ATOM 2892 C CA . ALA A 1 360 ? -22.739 4.442 17.022 1.00 85.00 360 ALA A CA 1
ATOM 2893 C C . ALA A 1 360 ? -21.256 4.842 17.164 1.00 85.00 360 ALA A C 1
ATOM 2895 O O . ALA A 1 360 ? -20.433 4.458 16.324 1.00 85.00 360 ALA A O 1
ATOM 2896 N N . PRO A 1 361 ? -20.868 5.529 18.263 1.00 86.06 361 PRO A N 1
ATOM 2897 C CA . PRO A 1 361 ? -19.493 5.996 18.463 1.00 86.06 361 PRO A CA 1
ATOM 2898 C C . PRO A 1 361 ? -18.434 4.884 18.465 1.00 86.06 361 PRO A C 1
ATOM 2900 O O . PRO A 1 361 ? -17.338 5.089 17.953 1.00 86.06 361 PRO A O 1
ATOM 2903 N N . TRP A 1 362 ? -18.743 3.691 18.991 1.00 79.69 362 TRP A N 1
ATOM 2904 C CA . TRP A 1 362 ? -17.788 2.570 19.031 1.00 79.69 362 TRP A CA 1
ATOM 2905 C C . TRP A 1 362 ? -17.470 1.991 17.643 1.00 79.69 362 TRP A C 1
ATOM 2907 O O . TRP A 1 362 ? -16.461 1.309 17.471 1.00 79.69 362 TRP A O 1
ATOM 2917 N N . GLU A 1 363 ? -18.328 2.216 16.643 1.00 85.88 363 GLU A N 1
ATOM 2918 C CA . GLU A 1 363 ? -18.062 1.798 15.263 1.00 85.88 363 GLU A CA 1
ATOM 2919 C C . GLU A 1 363 ? -17.062 2.746 14.602 1.00 85.88 363 GLU A C 1
ATOM 2921 O O . GLU A 1 363 ? -16.107 2.287 13.972 1.00 85.88 363 GLU A O 1
ATOM 2926 N N . LEU A 1 364 ? -17.234 4.055 14.824 1.00 90.81 364 LEU A N 1
ATOM 2927 C CA . LEU A 1 364 ? -16.279 5.070 14.388 1.00 90.81 364 LEU A CA 1
ATOM 2928 C C . LEU A 1 364 ? -14.935 4.931 15.117 1.00 90.81 364 LEU A C 1
ATOM 2930 O O . LEU A 1 364 ? -13.895 5.091 14.487 1.00 90.81 364 LEU A O 1
ATOM 2934 N N . ASP A 1 365 ? -14.933 4.593 16.409 1.00 87.81 365 ASP A N 1
ATOM 2935 C CA . ASP A 1 365 ? -13.704 4.369 17.186 1.00 87.81 365 ASP A CA 1
ATOM 2936 C C . ASP A 1 365 ? -12.800 3.311 16.535 1.00 87.81 365 ASP A C 1
ATOM 2938 O O . ASP A 1 365 ? -11.605 3.542 16.370 1.00 87.81 365 ASP A O 1
ATOM 2942 N N . LYS A 1 366 ? -13.364 2.202 16.037 1.00 87.69 366 LYS A N 1
ATOM 2943 C CA . LYS A 1 366 ? -12.592 1.184 15.297 1.00 87.69 366 LYS A CA 1
ATOM 2944 C C . LYS A 1 366 ? -11.901 1.763 14.059 1.00 87.69 366 LYS A C 1
ATOM 2946 O O . LYS A 1 366 ? -10.749 1.423 13.793 1.00 87.69 366 LYS A O 1
ATOM 2951 N N . PHE A 1 367 ? -12.593 2.620 13.306 1.00 91.94 367 PHE A N 1
ATOM 2952 C CA . PHE A 1 367 ? -12.023 3.295 12.136 1.00 91.94 367 PHE A CA 1
ATOM 2953 C C . PHE A 1 367 ? -10.919 4.270 12.536 1.00 91.94 367 PHE A C 1
ATOM 2955 O O . PHE A 1 367 ? -9.818 4.216 11.989 1.00 91.94 367 PHE A O 1
ATOM 2962 N N . VAL A 1 368 ? -11.190 5.121 13.529 1.00 90.62 368 VAL A N 1
ATOM 2963 C CA . VAL A 1 368 ? -10.224 6.094 14.046 1.00 90.62 368 VAL A CA 1
ATOM 2964 C C . VAL A 1 368 ? -8.976 5.369 14.546 1.00 90.62 368 VAL A C 1
ATOM 2966 O O . VAL A 1 368 ? -7.878 5.739 14.153 1.00 90.62 368 VAL A O 1
ATOM 2969 N N . GLN A 1 369 ? -9.104 4.282 15.309 1.00 86.25 369 GLN A N 1
ATOM 2970 C CA . GLN A 1 369 ? -7.963 3.473 15.750 1.00 86.25 369 GLN A CA 1
ATOM 2971 C C . GLN A 1 369 ? -7.167 2.881 14.581 1.00 86.25 369 GLN A C 1
ATOM 2973 O O . GLN A 1 369 ? -5.938 2.963 14.588 1.00 86.25 369 GLN A O 1
ATOM 2978 N N . ALA A 1 370 ? -7.838 2.327 13.565 1.00 85.56 370 ALA A N 1
ATOM 2979 C CA . ALA A 1 370 ? -7.171 1.769 12.388 1.00 85.56 370 ALA A CA 1
ATOM 2980 C C . ALA A 1 370 ? -6.334 2.825 11.644 1.00 85.56 370 ALA A C 1
ATOM 2982 O O . ALA A 1 370 ? -5.170 2.579 11.331 1.00 85.56 370 ALA A O 1
ATOM 2983 N N . VAL A 1 371 ? -6.892 4.021 11.428 1.00 89.25 371 VAL A N 1
ATOM 2984 C CA . VAL A 1 371 ? -6.165 5.154 10.829 1.00 89.25 371 VAL A CA 1
ATOM 2985 C C . VAL A 1 371 ? -5.042 5.636 11.752 1.00 89.25 371 VAL A C 1
ATOM 2987 O O . VAL A 1 371 ? -3.930 5.893 11.294 1.00 89.25 371 VAL A O 1
ATOM 2990 N N . GLY A 1 372 ? -5.297 5.701 13.059 1.00 87.38 372 GLY A N 1
ATOM 2991 C CA . GLY A 1 372 ? -4.344 6.165 14.064 1.00 87.38 372 GLY A CA 1
ATOM 2992 C C . GLY A 1 372 ? -3.064 5.336 14.125 1.00 87.38 372 GLY A C 1
ATOM 2993 O O . GLY A 1 372 ? -1.988 5.902 14.302 1.00 87.38 372 GLY A O 1
ATOM 2994 N N . ILE A 1 373 ? -3.153 4.018 13.915 1.00 85.19 373 ILE A N 1
ATOM 2995 C CA . ILE A 1 373 ? -1.976 3.138 13.823 1.00 85.19 373 ILE A CA 1
ATOM 2996 C C . ILE A 1 373 ? -1.080 3.559 12.649 1.00 85.19 373 ILE A C 1
ATOM 2998 O O . ILE A 1 373 ? 0.130 3.712 12.828 1.00 85.19 373 ILE A O 1
ATOM 3002 N N . SER A 1 374 ? -1.660 3.788 11.467 1.00 85.94 374 SER A N 1
ATOM 3003 C CA . SER A 1 374 ? -0.915 4.211 10.274 1.00 85.94 374 SER A CA 1
ATOM 3004 C C . SER A 1 374 ? -0.325 5.616 10.421 1.00 85.94 374 SER A C 1
ATOM 3006 O O . SER A 1 374 ? 0.833 5.832 10.065 1.00 85.94 374 SER A O 1
ATOM 3008 N N . VAL A 1 375 ? -1.081 6.556 10.997 1.00 86.69 375 VAL A N 1
ATOM 3009 C CA . VAL A 1 375 ? -0.624 7.935 11.242 1.00 86.69 375 VAL A CA 1
ATOM 3010 C C . VAL A 1 375 ? 0.521 7.968 12.256 1.00 86.69 375 VAL A C 1
ATOM 3012 O O . VAL A 1 375 ? 1.540 8.609 12.008 1.00 86.69 375 VAL A O 1
ATOM 3015 N N . ALA A 1 376 ? 0.407 7.235 13.368 1.00 84.69 376 ALA A N 1
ATOM 3016 C CA . ALA A 1 376 ? 1.459 7.158 14.383 1.00 84.69 376 ALA A CA 1
ATOM 3017 C C . ALA A 1 376 ? 2.761 6.546 13.839 1.00 84.69 376 ALA A C 1
ATOM 3019 O O . ALA A 1 376 ? 3.851 6.930 14.261 1.00 84.69 376 ALA A O 1
ATOM 3020 N N . ALA A 1 377 ? 2.649 5.619 12.885 1.00 82.50 377 ALA A N 1
ATOM 3021 C CA . ALA A 1 377 ? 3.782 5.013 12.194 1.00 82.50 377 ALA A CA 1
ATOM 3022 C C . ALA A 1 377 ? 4.309 5.845 11.006 1.00 82.50 377 ALA A C 1
ATOM 3024 O O . ALA A 1 377 ? 5.221 5.388 10.320 1.00 82.50 377 ALA A O 1
ATOM 3025 N N . GLN A 1 378 ? 3.752 7.040 10.754 1.00 83.50 378 GLN A N 1
ATOM 3026 C CA . GLN A 1 378 ? 4.091 7.914 9.620 1.00 83.50 378 GLN A CA 1
ATOM 3027 C C . GLN A 1 378 ? 4.002 7.203 8.259 1.00 83.50 378 GLN A C 1
ATOM 3029 O O . GLN A 1 378 ? 4.793 7.452 7.348 1.00 83.50 378 GLN A O 1
ATOM 3034 N N . MET A 1 379 ? 3.041 6.287 8.120 1.00 82.94 379 MET A N 1
ATOM 3035 C CA . MET A 1 379 ? 2.856 5.523 6.891 1.00 82.94 379 MET A CA 1
ATOM 3036 C C . MET A 1 379 ? 2.122 6.362 5.835 1.00 82.94 379 MET A C 1
ATOM 3038 O O . MET A 1 379 ? 1.113 6.992 6.153 1.00 82.94 379 MET A O 1
ATOM 3042 N N . PRO A 1 380 ? 2.559 6.335 4.561 1.00 83.19 380 PRO A N 1
ATOM 3043 C CA . PRO A 1 380 ? 1.904 7.072 3.477 1.00 83.19 380 PRO A CA 1
ATOM 3044 C C . PRO A 1 380 ? 0.545 6.476 3.071 1.00 83.19 380 PRO A C 1
ATOM 3046 O O . PRO A 1 380 ? -0.203 7.111 2.329 1.00 83.19 380 PRO A O 1
ATOM 3049 N N . ALA A 1 381 ? 0.217 5.270 3.545 1.00 86.12 381 ALA A N 1
ATOM 3050 C CA . ALA A 1 381 ? -1.038 4.586 3.262 1.00 86.12 381 ALA A CA 1
ATOM 3051 C C . ALA A 1 381 ? -1.532 3.762 4.463 1.00 86.12 381 ALA A C 1
ATOM 3053 O O . ALA A 1 381 ? -0.741 3.281 5.277 1.00 86.12 381 ALA A O 1
ATOM 3054 N N . GLY A 1 382 ? -2.851 3.583 4.548 1.00 86.38 382 GLY A N 1
ATOM 3055 C CA . GLY A 1 382 ? -3.529 2.772 5.564 1.00 86.38 382 GLY A CA 1
ATOM 3056 C C . GLY A 1 382 ? -4.499 1.761 4.953 1.00 86.38 382 GLY A C 1
ATOM 3057 O O . GLY A 1 382 ? -4.658 1.695 3.736 1.00 86.38 382 GLY A O 1
ATOM 3058 N N . SER A 1 383 ? -5.171 0.974 5.795 1.00 84.75 383 SER A N 1
ATOM 3059 C CA . SER A 1 383 ? -6.181 0.006 5.348 1.00 84.75 383 SER A CA 1
ATOM 3060 C C . SER A 1 383 ? -7.432 0.042 6.215 1.00 84.75 383 SER A C 1
ATOM 3062 O O . SER A 1 383 ? -7.329 0.043 7.442 1.00 84.75 383 SER A O 1
ATOM 3064 N N . TRP A 1 384 ? -8.605 -0.037 5.591 1.00 87.94 384 TRP A N 1
ATOM 3065 C CA . TRP A 1 384 ? -9.883 -0.174 6.282 1.00 87.94 384 TRP A CA 1
ATOM 3066 C C . TRP A 1 384 ? -10.826 -1.109 5.526 1.00 87.94 384 TRP A C 1
ATOM 3068 O O . TRP A 1 384 ? -11.154 -0.854 4.374 1.00 87.94 384 TRP A O 1
ATOM 3078 N N . GLN A 1 385 ? -11.273 -2.192 6.175 1.00 83.88 385 GLN A N 1
ATOM 3079 C CA . GLN A 1 385 ? -12.269 -3.133 5.626 1.00 83.88 385 GLN A CA 1
ATOM 3080 C C . GLN A 1 385 ? -11.950 -3.616 4.190 1.00 83.88 385 GLN A C 1
ATOM 3082 O O . GLN A 1 385 ? -12.842 -3.770 3.361 1.00 83.88 385 GLN A O 1
ATOM 3087 N N . GLY A 1 386 ? -10.665 -3.835 3.884 1.00 78.06 386 GLY A N 1
ATOM 3088 C CA . GLY A 1 386 ? -10.197 -4.277 2.563 1.00 78.06 386 GLY A CA 1
ATOM 3089 C C . GLY A 1 386 ? -9.915 -3.164 1.544 1.00 78.06 386 GLY A C 1
ATOM 3090 O O . GLY A 1 386 ? -9.456 -3.479 0.445 1.00 78.06 386 GLY A O 1
ATOM 3091 N N . TYR A 1 387 ? -10.137 -1.898 1.910 1.00 85.50 387 TYR A N 1
ATOM 3092 C CA . TYR A 1 387 ? -9.845 -0.715 1.098 1.00 85.50 387 TYR A CA 1
ATOM 3093 C C . TYR A 1 387 ? -8.552 -0.033 1.545 1.00 85.50 387 TYR A C 1
ATOM 3095 O O . TYR A 1 387 ? -8.304 0.140 2.741 1.00 85.50 387 TYR A O 1
ATOM 3103 N N . GLU A 1 388 ? -7.738 0.378 0.579 1.00 87.69 388 GLU A N 1
ATOM 3104 C CA . GLU A 1 388 ? -6.530 1.166 0.798 1.00 87.69 388 GLU A CA 1
ATOM 3105 C C . GLU A 1 388 ? -6.866 2.643 1.011 1.00 87.69 388 GLU A C 1
ATOM 3107 O O . GLU A 1 388 ? -7.569 3.248 0.202 1.00 87.69 388 GLU A O 1
ATOM 3112 N N . LEU A 1 389 ? -6.345 3.233 2.085 1.00 89.94 389 LEU A N 1
ATOM 3113 C CA . LEU A 1 389 ? -6.531 4.640 2.431 1.00 89.94 389 LEU A CA 1
ATOM 3114 C C . LEU A 1 389 ? -5.296 5.452 2.048 1.00 89.94 389 LEU A C 1
ATOM 3116 O O . LEU A 1 389 ? -4.169 5.068 2.368 1.00 89.94 389 LEU A O 1
ATOM 3120 N N . GLU A 1 390 ? -5.525 6.596 1.415 1.00 89.38 390 GLU A N 1
ATOM 3121 C CA . GLU A 1 390 ? -4.499 7.570 1.061 1.00 89.38 390 GLU A CA 1
ATOM 3122 C C . GLU A 1 390 ? -4.158 8.443 2.275 1.00 89.38 390 GLU A C 1
ATOM 3124 O O . GLU A 1 390 ? -5.011 9.186 2.765 1.00 89.38 390 GLU A O 1
ATOM 3129 N N . LEU A 1 391 ? -2.913 8.369 2.762 1.00 87.62 391 LEU A N 1
ATOM 3130 C CA . LEU A 1 391 ? -2.460 9.134 3.931 1.00 87.62 391 LEU A CA 1
ATOM 3131 C C . LEU A 1 391 ? -1.292 10.082 3.633 1.00 87.62 391 LEU A C 1
ATOM 3133 O O . LEU A 1 391 ? -0.905 10.848 4.510 1.00 87.62 391 LEU A O 1
ATOM 3137 N N . SER A 1 392 ? -0.745 10.102 2.413 1.00 81.06 392 SER A N 1
ATOM 3138 C CA . SER A 1 392 ? 0.449 10.904 2.110 1.00 81.06 392 SER A CA 1
ATOM 3139 C C . SER A 1 392 ? 0.222 12.414 2.267 1.00 81.06 392 SER A C 1
ATOM 3141 O O . SER A 1 392 ? 1.162 13.155 2.543 1.00 81.06 392 SER A O 1
ATOM 3143 N N . GLN A 1 393 ? -1.019 12.873 2.076 1.00 82.12 393 GLN A N 1
ATOM 3144 C CA . GLN A 1 393 ? -1.445 14.264 2.276 1.00 82.12 393 GLN A CA 1
ATOM 3145 C C . GLN A 1 393 ? -2.266 14.454 3.560 1.00 82.12 393 GLN A C 1
ATOM 3147 O O . GLN A 1 393 ? -2.779 15.545 3.806 1.00 82.12 393 GLN A O 1
ATOM 3152 N N . PHE A 1 394 ? -2.418 13.403 4.371 1.00 86.94 394 PHE A N 1
ATOM 3153 C CA . PHE A 1 394 ? -3.214 13.455 5.588 1.00 86.94 394 PHE A CA 1
ATOM 3154 C C . PHE A 1 394 ? -2.433 14.158 6.698 1.00 86.94 394 PHE A C 1
ATOM 3156 O O . PHE A 1 394 ? -1.334 13.756 7.075 1.00 86.94 394 PHE A O 1
ATOM 3163 N N . THR A 1 395 ? -2.996 15.247 7.206 1.00 85.88 395 THR A N 1
ATOM 3164 C CA . THR A 1 395 ? -2.329 16.132 8.166 1.00 85.88 395 THR A CA 1
ATOM 3165 C C . THR A 1 395 ? -2.655 15.761 9.610 1.00 85.88 395 THR A C 1
ATOM 3167 O O . THR A 1 395 ? -3.724 15.227 9.909 1.00 85.88 395 THR A O 1
ATOM 3170 N N . GLU A 1 396 ? -1.773 16.139 10.543 1.00 84.94 396 GLU A N 1
ATOM 3171 C CA . GLU A 1 396 ? -2.055 16.033 11.984 1.00 84.94 396 GLU A CA 1
ATOM 3172 C C . GLU A 1 396 ? -3.333 16.785 12.385 1.00 84.94 396 GLU A C 1
ATOM 3174 O O . GLU A 1 396 ? -4.044 16.357 13.292 1.00 84.94 396 GLU A O 1
ATOM 3179 N N . GLN A 1 397 ? -3.663 17.878 11.688 1.00 87.31 397 GLN A N 1
ATOM 3180 C CA . GLN A 1 397 ? -4.902 18.612 11.923 1.00 87.31 397 GLN A CA 1
ATOM 3181 C C . GLN A 1 397 ? -6.130 17.773 11.552 1.00 87.31 397 GLN A C 1
ATOM 3183 O O . GLN A 1 397 ? -7.030 17.631 12.371 1.00 87.31 397 GLN A O 1
ATOM 3188 N N . GLN A 1 398 ? -6.145 17.156 10.367 1.00 87.88 398 GLN A N 1
ATOM 3189 C CA . GLN A 1 398 ? -7.247 16.279 9.952 1.00 87.88 398 GLN A CA 1
ATOM 3190 C C . GLN A 1 398 ? -7.385 15.056 10.868 1.00 87.88 398 GLN A C 1
ATOM 3192 O O . GLN A 1 398 ? -8.499 14.607 11.148 1.00 87.88 398 GLN A O 1
ATOM 3197 N N . TRP A 1 399 ? -6.265 14.532 11.373 1.00 90.12 399 TRP A N 1
ATOM 3198 C CA . TRP A 1 399 ? -6.276 13.499 12.405 1.00 90.12 399 TRP A CA 1
ATOM 3199 C C . TRP A 1 399 ? -6.961 13.989 13.687 1.00 90.12 399 TRP A C 1
ATOM 3201 O O . TRP A 1 399 ? -7.865 13.326 14.201 1.00 90.12 399 TRP A O 1
ATOM 3211 N N . HIS A 1 400 ? -6.583 15.174 14.171 1.00 88.50 400 HIS A N 1
ATOM 3212 C CA . HIS A 1 400 ? -7.182 15.771 15.360 1.00 88.50 400 HIS A CA 1
ATOM 3213 C C . HIS A 1 400 ? -8.672 16.088 15.172 1.00 88.50 400 HIS A C 1
ATOM 3215 O O . HIS A 1 400 ? -9.455 15.912 16.106 1.00 88.50 400 HIS A O 1
ATOM 3221 N N . ASP A 1 401 ? -9.087 16.481 13.967 1.00 89.50 401 ASP A N 1
ATOM 3222 C CA . ASP A 1 401 ? -10.491 16.699 13.618 1.00 89.50 401 ASP A CA 1
ATOM 3223 C C . ASP A 1 401 ? -11.294 15.390 13.712 1.00 89.50 401 ASP A C 1
ATOM 3225 O O . ASP A 1 401 ? -12.383 15.376 14.289 1.00 89.50 401 ASP A O 1
ATOM 3229 N N . CYS A 1 402 ? -10.742 14.265 13.235 1.00 90.44 402 CYS A N 1
ATOM 3230 C CA . CYS A 1 402 ? -11.369 12.943 13.376 1.00 90.44 402 CYS A CA 1
ATOM 3231 C C . CYS A 1 402 ? -11.525 12.542 14.851 1.00 90.44 402 CYS A C 1
ATOM 3233 O O . CYS A 1 402 ? -12.594 12.087 15.266 1.00 90.44 402 CYS A O 1
ATOM 3235 N N . GLN A 1 403 ? -10.479 12.748 15.659 1.00 89.75 403 GLN A N 1
ATOM 3236 C CA . GLN A 1 403 ? -10.515 12.478 17.101 1.00 89.75 403 GLN A CA 1
ATOM 3237 C C . GLN A 1 403 ? -11.516 13.383 17.829 1.00 89.75 403 GLN A C 1
ATOM 3239 O O . GLN A 1 403 ? -12.257 12.920 18.697 1.00 89.75 403 GLN A O 1
ATOM 3244 N N . SER A 1 404 ? -11.568 14.664 17.462 1.00 89.25 404 SER A N 1
ATOM 3245 C CA . SER A 1 404 ? -12.489 15.646 18.039 1.00 89.25 404 SER A CA 1
ATOM 3246 C C . SER A 1 404 ? -13.938 15.315 17.697 1.00 89.25 404 SER A C 1
ATOM 3248 O O . SER A 1 404 ? -14.807 15.425 18.558 1.00 89.25 404 SER A O 1
ATOM 3250 N N . LEU A 1 405 ? -14.203 14.851 16.472 1.00 91.06 405 LEU A N 1
ATOM 3251 C CA . LEU A 1 405 ? -15.527 14.403 16.047 1.00 91.06 405 LEU A CA 1
ATOM 3252 C C . LEU A 1 405 ? -15.990 13.168 16.833 1.00 91.06 405 LEU A C 1
ATOM 3254 O O . LEU A 1 405 ? -17.119 13.154 17.322 1.00 91.06 405 LEU A O 1
ATOM 3258 N N . LEU A 1 406 ? -15.113 12.172 17.009 1.00 89.94 406 LEU A N 1
ATOM 3259 C CA . LEU A 1 406 ? -15.392 10.998 17.841 1.00 89.94 406 LEU A CA 1
ATOM 3260 C C . LEU A 1 406 ? -15.656 11.397 19.299 1.00 89.94 406 LEU A C 1
ATOM 3262 O O . LEU A 1 406 ? -16.664 10.990 19.868 1.00 89.94 406 LEU A O 1
ATOM 3266 N N . THR A 1 407 ? -14.795 12.243 19.870 1.00 85.00 407 THR A N 1
ATOM 3267 C CA . THR A 1 407 ? -14.922 12.724 21.256 1.00 85.00 407 THR A CA 1
ATOM 3268 C C . THR A 1 407 ? -16.223 13.497 21.455 1.00 85.00 407 THR A C 1
ATOM 3270 O O . THR A 1 407 ? -16.927 13.282 22.437 1.00 85.00 407 THR A O 1
ATOM 3273 N N . ARG A 1 408 ? -16.587 14.371 20.508 1.00 88.31 408 ARG A N 1
ATOM 3274 C CA . ARG A 1 408 ? -17.858 15.099 20.531 1.00 88.31 408 ARG A CA 1
ATOM 3275 C C . ARG A 1 408 ? -19.040 14.134 20.524 1.00 88.31 408 ARG A C 1
ATOM 3277 O O . ARG A 1 408 ? -19.952 14.299 21.327 1.00 88.31 408 ARG A O 1
ATOM 3284 N N . TRP A 1 409 ? -19.032 13.137 19.640 1.00 88.38 409 TRP A N 1
ATOM 3285 C CA . TRP A 1 409 ? -20.137 12.183 19.553 1.00 88.38 409 TRP A CA 1
ATOM 3286 C C . TRP A 1 409 ? -20.254 11.329 20.821 1.00 88.38 409 TRP A C 1
ATOM 3288 O O . TRP A 1 409 ? -21.356 11.141 21.328 1.00 88.38 409 TRP A O 1
ATOM 3298 N N . GLN A 1 410 ? -19.123 10.890 21.384 1.00 82.38 410 GLN A N 1
ATOM 3299 C CA . GLN A 1 410 ? -19.070 10.208 22.680 1.00 82.38 410 GLN A CA 1
ATOM 3300 C C . GLN A 1 410 ? -19.660 11.084 23.791 1.00 82.38 410 GLN A C 1
ATOM 3302 O O . GLN A 1 410 ? -20.557 10.637 24.491 1.00 82.38 410 GLN A O 1
ATOM 3307 N N . GLN A 1 411 ? -19.260 12.355 23.890 1.00 77.69 411 GLN A N 1
ATOM 3308 C CA . GLN A 1 411 ? -19.785 13.294 24.890 1.00 77.69 411 GLN A CA 1
ATOM 3309 C C . GLN A 1 411 ? -21.278 13.602 24.722 1.00 77.69 411 GLN A C 1
ATOM 3311 O O . GLN A 1 411 ? -21.979 13.791 25.712 1.00 77.69 411 GLN A O 1
ATOM 3316 N N . GLU A 1 412 ? -21.790 13.679 23.492 1.00 78.94 412 GLU A N 1
ATOM 3317 C CA . GLU A 1 412 ? -23.222 13.883 23.237 1.00 78.94 412 GLU A CA 1
ATOM 3318 C C . GLU A 1 412 ? -24.057 12.661 23.656 1.00 78.94 412 GLU A C 1
ATOM 3320 O O . GLU A 1 412 ? -25.175 12.822 24.154 1.00 78.94 412 GLU A O 1
ATOM 3325 N N . VAL A 1 413 ? -23.505 11.451 23.505 1.00 70.56 413 VAL A N 1
ATOM 3326 C CA . VAL A 1 413 ? -24.108 10.205 24.002 1.00 70.56 413 VAL A CA 1
ATOM 3327 C C . VAL A 1 413 ? -23.994 10.112 25.531 1.00 70.56 413 VAL A C 1
ATOM 3329 O O . VAL A 1 413 ? -25.001 9.883 26.197 1.00 70.56 413 VAL A O 1
ATOM 3332 N N . GLU A 1 414 ? -22.820 10.385 26.104 1.00 62.09 414 GLU A N 1
ATOM 3333 C CA . GLU A 1 414 ? -22.550 10.371 27.554 1.00 62.09 414 GLU A CA 1
ATOM 3334 C C . GLU A 1 414 ? -23.327 11.460 28.312 1.00 62.09 414 GLU A C 1
ATOM 3336 O O . GLU A 1 414 ? -23.831 11.232 29.409 1.00 62.09 414 GLU A O 1
ATOM 3341 N N . GLY A 1 415 ? -23.496 12.652 27.734 1.00 56.91 415 GLY A N 1
ATOM 3342 C CA . GLY A 1 415 ? -24.279 13.740 28.327 1.00 56.91 415 GLY A CA 1
ATOM 3343 C C . GLY A 1 415 ? -25.743 13.358 28.571 1.00 56.91 415 GLY A C 1
ATOM 3344 O O . GLY A 1 415 ? -26.366 13.874 29.500 1.00 56.91 415 GLY A O 1
ATOM 3345 N N . LYS A 1 416 ? -26.267 12.406 27.788 1.00 55.28 416 LYS A N 1
ATOM 3346 C CA . LYS A 1 416 ? -27.582 11.788 27.986 1.00 55.28 416 LYS A CA 1
ATOM 3347 C C . LYS A 1 416 ? -27.601 10.878 29.228 1.00 55.28 416 LYS A C 1
ATOM 3349 O O . LYS A 1 416 ? -28.575 10.903 29.977 1.00 55.28 416 LYS A O 1
ATOM 3354 N N . GLU A 1 417 ? -26.510 10.160 29.503 1.00 54.09 417 GLU A N 1
ATOM 3355 C CA . GLU A 1 417 ? -26.351 9.326 30.708 1.00 54.09 417 GLU A CA 1
ATOM 3356 C C . GLU A 1 417 ? -26.191 10.160 31.992 1.00 54.09 417 GLU A C 1
ATOM 3358 O O . GLU A 1 417 ? -26.637 9.754 33.062 1.00 54.09 417 GLU A O 1
ATOM 3363 N N . PHE A 1 418 ? -25.606 11.360 31.921 1.00 53.31 418 PHE A N 1
ATOM 3364 C CA . PHE A 1 418 ? -25.486 12.239 33.094 1.00 53.31 418 PHE A CA 1
ATOM 3365 C C . PHE A 1 418 ? -26.808 12.898 33.498 1.00 53.31 418 PHE A C 1
ATOM 3367 O O . PHE A 1 418 ? -27.077 13.031 34.694 1.00 53.31 418 PHE A O 1
ATOM 3374 N N . SER A 1 419 ? -27.657 13.283 32.537 1.00 55.19 419 SER A N 1
ATOM 3375 C CA . SER A 1 419 ? -29.013 13.760 32.852 1.00 55.19 419 SER A CA 1
ATOM 3376 C C . SER A 1 419 ? -29.856 12.691 33.550 1.00 55.19 419 SER A C 1
ATOM 3378 O O . SER A 1 419 ? -30.674 13.023 34.405 1.00 55.19 419 SER A O 1
ATOM 3380 N N . ASP A 1 420 ? -29.602 11.415 33.252 1.00 60.44 420 ASP A N 1
ATOM 3381 C CA . ASP A 1 420 ? -30.295 10.288 33.872 1.00 60.44 420 ASP A CA 1
ATOM 3382 C C . ASP A 1 420 ? -29.987 10.131 35.371 1.00 60.44 420 ASP A C 1
ATOM 3384 O O . ASP A 1 420 ? -30.822 9.618 36.111 1.00 60.44 420 ASP A O 1
ATOM 3388 N N . VAL A 1 421 ? -28.823 10.590 35.848 1.00 60.62 421 VAL A N 1
ATOM 3389 C CA . VAL A 1 421 ? -28.459 10.561 37.282 1.00 60.62 421 VAL A CA 1
ATOM 3390 C C . VAL A 1 421 ? -29.308 11.540 38.102 1.00 60.62 421 VAL A C 1
ATOM 3392 O O . VAL A 1 421 ? -29.526 11.330 39.292 1.00 60.62 421 VAL A O 1
ATOM 3395 N N . LEU A 1 422 ? -29.806 12.612 37.485 1.00 60.75 422 LEU A N 1
ATOM 3396 C CA . LEU A 1 422 ? -30.726 13.547 38.138 1.00 60.75 422 LEU A CA 1
ATOM 3397 C C . LEU A 1 422 ? -32.200 13.167 37.963 1.00 60.75 422 LEU A C 1
ATOM 3399 O O . LEU A 1 422 ? -33.067 13.795 38.575 1.00 60.75 422 LEU A O 1
ATOM 3403 N N . ASP A 1 423 ? -32.499 12.153 37.152 1.00 69.06 423 ASP A N 1
ATOM 3404 C CA . ASP A 1 423 ? -33.854 11.642 37.008 1.00 69.06 423 ASP A CA 1
ATOM 3405 C C . ASP A 1 423 ? -34.229 10.803 38.236 1.00 69.06 423 ASP A C 1
ATOM 3407 O O . ASP A 1 423 ? -33.950 9.605 38.329 1.00 69.06 423 ASP A O 1
ATOM 3411 N N . LEU A 1 424 ? -34.900 11.447 39.196 1.00 68.56 424 LEU A N 1
ATOM 3412 C CA . LEU A 1 424 ? -35.418 10.797 40.403 1.00 68.56 424 LEU A CA 1
ATOM 3413 C C . LEU A 1 424 ? -36.368 9.627 40.088 1.00 68.56 424 LEU A C 1
ATOM 3415 O O . LEU A 1 424 ? -36.521 8.743 40.927 1.00 68.56 424 LEU A O 1
ATOM 3419 N N . GLY A 1 425 ? -36.950 9.569 38.882 1.00 69.69 425 GLY A N 1
ATOM 3420 C CA . GLY A 1 425 ? -37.773 8.449 38.422 1.00 69.69 425 GLY A CA 1
ATOM 3421 C C . GLY A 1 425 ? -37.006 7.134 38.247 1.00 69.69 425 GLY A C 1
ATOM 3422 O O . GLY A 1 425 ? -37.625 6.070 38.248 1.00 69.69 425 GLY A O 1
ATOM 3423 N N . LYS A 1 426 ? -35.669 7.178 38.143 1.00 70.81 426 LYS A N 1
ATOM 3424 C CA . LYS A 1 426 ? -34.807 5.982 38.094 1.00 70.81 426 LYS A CA 1
ATOM 3425 C C . LYS A 1 426 ? -34.418 5.453 39.477 1.00 70.81 426 LYS A C 1
ATOM 3427 O O . LYS A 1 426 ? -33.847 4.367 39.581 1.00 70.81 426 LYS A O 1
ATOM 3432 N N . TYR A 1 427 ? -34.715 6.197 40.540 1.00 73.88 427 TYR A N 1
ATOM 3433 C CA . TYR A 1 427 ? -34.445 5.795 41.916 1.00 73.88 427 TYR A CA 1
ATOM 3434 C C . TYR A 1 427 ? -35.678 5.138 42.546 1.00 73.88 427 TYR A C 1
ATOM 3436 O O . TYR A 1 427 ? -36.806 5.314 42.095 1.00 73.88 427 TYR A O 1
ATOM 3444 N N . GLY A 1 428 ? -35.477 4.342 43.601 1.00 72.94 428 GLY A N 1
ATOM 3445 C CA . GLY A 1 428 ? -36.603 3.725 44.306 1.00 72.94 428 GLY A CA 1
ATOM 3446 C C . GLY A 1 428 ? -37.508 4.777 44.955 1.00 72.94 428 GLY A C 1
ATOM 3447 O O . GLY A 1 428 ? -37.005 5.801 45.405 1.00 72.94 428 GLY A O 1
ATOM 3448 N N . ASP A 1 429 ? -38.805 4.471 45.099 1.00 74.94 429 ASP A N 1
ATOM 3449 C CA . ASP A 1 429 ? -39.863 5.370 45.614 1.00 74.94 429 ASP A CA 1
ATOM 3450 C C . ASP A 1 429 ? -39.512 6.159 46.894 1.00 74.94 429 ASP A C 1
ATOM 3452 O O . ASP A 1 429 ? -40.135 7.168 47.194 1.00 74.94 429 ASP A O 1
ATOM 3456 N N . ARG A 1 430 ? -38.549 5.672 47.687 1.00 75.62 430 ARG A N 1
ATOM 3457 C CA . ARG A 1 430 ? -38.103 6.299 48.938 1.00 75.62 430 ARG A CA 1
ATOM 3458 C C . ARG A 1 430 ? -37.104 7.437 48.733 1.00 75.62 430 ARG A C 1
ATOM 3460 O O . ARG A 1 430 ? -36.752 8.091 49.708 1.00 75.62 430 ARG A O 1
ATOM 3467 N N . VAL A 1 431 ? -36.583 7.641 47.527 1.00 80.50 431 VAL A N 1
ATOM 3468 C CA . VAL A 1 431 ? -35.688 8.758 47.219 1.00 80.50 431 VAL A CA 1
ATOM 3469 C C . VAL A 1 431 ? -36.541 9.978 46.895 1.00 80.50 431 VAL A C 1
ATOM 3471 O O . VAL A 1 431 ? -37.185 10.042 45.856 1.00 80.50 431 VAL A O 1
ATOM 3474 N N . ILE A 1 432 ? -36.541 10.950 47.802 1.00 78.81 432 ILE A N 1
ATOM 3475 C CA . ILE A 1 432 ? -37.408 12.139 47.741 1.00 78.81 432 ILE A CA 1
ATOM 3476 C C . ILE A 1 432 ? -36.699 13.371 47.166 1.00 78.81 432 ILE A C 1
ATOM 3478 O O . ILE A 1 432 ? -37.326 14.403 46.941 1.00 78.81 432 ILE A O 1
ATOM 3482 N N . GLY A 1 433 ? -35.388 13.283 46.935 1.00 79.31 433 GLY A N 1
ATOM 3483 C CA . GLY A 1 433 ? -34.605 14.354 46.328 1.00 79.31 433 GLY A CA 1
ATOM 3484 C C . GLY A 1 433 ? -33.101 14.178 46.502 1.00 79.31 433 GLY A C 1
ATOM 3485 O O . GLY A 1 433 ? -32.634 13.192 47.069 1.00 79.31 433 GLY A O 1
ATOM 3486 N N . ILE A 1 434 ? -32.345 15.168 46.036 1.00 75.00 434 ILE A N 1
ATOM 3487 C CA . ILE A 1 434 ? -30.899 15.300 46.246 1.00 75.00 434 ILE A CA 1
ATOM 3488 C C . ILE A 1 434 ? -30.675 16.553 47.097 1.00 75.00 434 ILE A C 1
ATOM 3490 O O . ILE A 1 434 ? -31.236 17.608 46.808 1.00 75.00 434 ILE A O 1
ATOM 3494 N N . GLY A 1 435 ? -29.890 16.448 48.167 1.00 72.25 435 GLY A N 1
ATOM 3495 C CA . GLY A 1 435 ? -29.550 17.595 49.009 1.00 72.25 435 GLY A CA 1
ATOM 3496 C C . GLY A 1 435 ? -28.583 17.234 50.128 1.00 72.25 435 GLY A C 1
ATOM 3497 O O . GLY A 1 435 ? -27.972 16.172 50.102 1.00 72.25 435 GLY A O 1
ATOM 3498 N N . GLU A 1 436 ? -28.405 18.121 51.100 1.00 72.00 436 GLU A N 1
ATOM 3499 C CA . GLU A 1 436 ? -27.410 17.924 52.159 1.00 72.00 436 GLU A CA 1
ATOM 3500 C C . GLU A 1 436 ? -27.706 16.686 53.020 1.00 72.00 436 GLU A C 1
ATOM 3502 O O . GLU A 1 436 ? -28.866 16.362 53.296 1.00 72.00 436 GLU A O 1
ATOM 3507 N N . PHE A 1 437 ? -26.645 15.977 53.423 1.00 67.19 437 PHE A N 1
ATOM 3508 C CA . PHE A 1 437 ? -26.760 14.816 54.303 1.00 67.19 437 PHE A CA 1
ATOM 3509 C C . PHE A 1 437 ? -27.239 15.250 55.690 1.00 67.19 437 PHE A C 1
ATOM 3511 O O . PHE A 1 437 ? -26.490 15.849 56.461 1.00 67.19 437 PHE A O 1
ATOM 3518 N N . GLU A 1 438 ? -28.466 14.875 56.030 1.00 64.94 438 GLU A N 1
ATOM 3519 C CA . GLU A 1 438 ? -29.003 15.016 57.378 1.00 64.94 438 GLU A CA 1
ATOM 3520 C C . GLU A 1 438 ? -28.589 13.793 58.206 1.00 64.94 438 GLU A C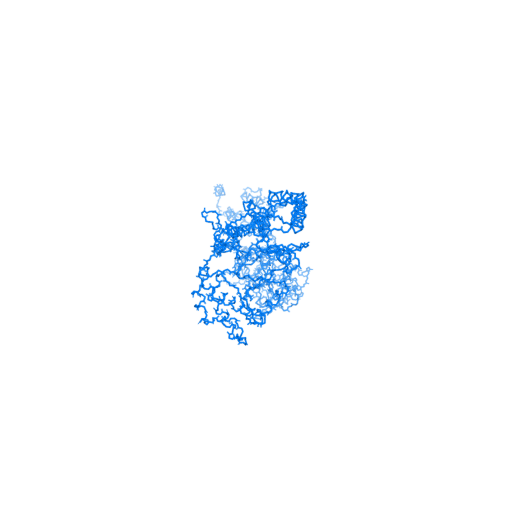 1
ATOM 3522 O O . GLU A 1 438 ? -28.913 12.643 57.890 1.00 64.94 438 GLU A O 1
ATOM 3527 N N . LYS A 1 439 ? -27.815 14.027 59.270 1.00 61.66 439 LYS A N 1
ATOM 3528 C CA . LYS A 1 439 ? -27.396 12.961 60.179 1.00 61.66 439 LYS A CA 1
ATOM 3529 C C . LYS A 1 439 ? -28.624 12.462 60.939 1.00 61.66 439 LYS A C 1
ATOM 3531 O O . LYS A 1 439 ? -29.173 13.189 61.756 1.00 61.66 439 LYS A O 1
ATOM 3536 N N . ILE A 1 440 ? -29.006 11.206 60.713 1.00 61.53 440 ILE A N 1
ATOM 3537 C CA . ILE A 1 440 ? -30.075 10.548 61.473 1.00 61.53 440 ILE A CA 1
ATOM 3538 C C . ILE A 1 440 ? -29.606 10.412 62.930 1.00 61.53 440 ILE A C 1
ATOM 3540 O O . ILE A 1 440 ? -28.794 9.540 63.250 1.00 61.53 440 ILE A O 1
ATOM 3544 N N . SER A 1 441 ? -30.076 11.295 63.810 1.00 52.84 441 SER A N 1
ATOM 3545 C CA . SER A 1 441 ? -29.892 11.181 65.254 1.00 52.84 441 SER A CA 1
ATOM 3546 C C . SER A 1 441 ? -31.051 10.373 65.824 1.00 52.84 441 SER A C 1
ATOM 3548 O O . SER A 1 441 ? -32.138 10.897 66.036 1.00 52.84 441 SER A O 1
ATOM 3550 N N . SER A 1 442 ? -30.829 9.083 66.061 1.00 51.84 442 SER A N 1
ATOM 3551 C CA . SER A 1 442 ? -31.725 8.322 66.927 1.00 51.84 442 SER A CA 1
ATOM 3552 C C . SER A 1 442 ? -31.167 8.380 68.351 1.00 51.84 442 SER A C 1
ATOM 3554 O O . SER A 1 442 ? -29.990 8.046 68.527 1.00 51.84 442 SER A O 1
ATOM 3556 N N . PRO A 1 443 ? -31.978 8.736 69.364 1.00 49.41 443 PRO A N 1
ATOM 3557 C CA . PRO A 1 443 ? -31.574 8.679 70.772 1.00 49.41 443 PRO A CA 1
ATOM 3558 C C . PRO A 1 443 ? -31.053 7.294 71.206 1.00 49.41 443 PRO A C 1
ATOM 3560 O O . PRO A 1 443 ? -30.310 7.188 72.177 1.00 49.41 443 PRO A O 1
ATOM 3563 N N . TRP A 1 444 ? -31.404 6.240 70.459 1.00 49.59 444 TRP A N 1
ATOM 3564 C CA . TRP A 1 444 ? -31.147 4.833 70.781 1.00 49.59 444 TRP A CA 1
ATOM 3565 C C . TRP A 1 444 ? -29.949 4.216 70.038 1.00 49.59 444 TRP A C 1
ATOM 3567 O O . TRP A 1 444 ? -29.507 3.124 70.380 1.00 49.59 444 TRP A O 1
ATOM 3577 N N . LEU A 1 445 ? -29.415 4.878 69.002 1.00 50.34 445 LEU A N 1
ATOM 3578 C CA . LEU A 1 445 ? -28.293 4.375 68.193 1.00 50.34 445 LEU A CA 1
ATOM 3579 C C . LEU A 1 445 ? -27.054 5.250 68.404 1.00 50.34 445 LEU A C 1
ATOM 3581 O O . LEU A 1 445 ? -26.664 6.040 67.542 1.00 50.34 445 LEU A O 1
ATOM 3585 N N . THR A 1 446 ? -26.392 5.091 69.550 1.00 45.53 446 THR A N 1
ATOM 3586 C CA . THR A 1 446 ? -25.038 5.628 69.737 1.00 45.53 446 THR A CA 1
ATOM 3587 C C . THR A 1 446 ? -24.008 4.646 69.177 1.00 45.53 446 THR A C 1
ATOM 3589 O O . THR A 1 446 ? -24.009 3.457 69.480 1.00 45.53 446 THR A O 1
ATOM 3592 N N . LYS A 1 447 ? -23.098 5.134 68.323 1.00 42.22 447 LYS A N 1
ATOM 3593 C CA . LYS A 1 447 ? -21.955 4.345 67.835 1.00 42.22 447 LYS A CA 1
ATOM 3594 C C . LYS A 1 447 ? -20.963 4.141 68.987 1.00 42.22 447 LYS A C 1
ATOM 3596 O O . LYS A 1 447 ? -20.035 4.927 69.148 1.00 42.22 447 LYS A O 1
ATOM 3601 N N . ALA A 1 448 ? -21.140 3.082 69.767 1.00 38.75 448 ALA A N 1
ATOM 3602 C CA . ALA A 1 448 ? -20.129 2.598 70.698 1.00 38.75 448 ALA A CA 1
ATOM 3603 C C . ALA A 1 448 ? -19.964 1.077 70.571 1.00 38.75 448 ALA A C 1
ATOM 3605 O O . ALA A 1 448 ? -20.892 0.359 70.220 1.00 38.75 448 ALA A O 1
ATOM 3606 N N . GLN A 1 449 ? -18.738 0.602 70.785 1.00 38.69 449 GLN A N 1
ATOM 3607 C CA . GLN A 1 449 ? -18.225 -0.730 70.436 1.00 38.69 449 GLN A CA 1
ATOM 3608 C C . GLN A 1 449 ? -18.751 -1.893 71.312 1.00 38.69 449 GLN A C 1
ATOM 3610 O O . GLN A 1 449 ? -18.011 -2.832 71.593 1.00 38.69 449 GLN A O 1
ATOM 3615 N N . SER A 1 450 ? -20.008 -1.871 71.753 1.00 41.44 450 SER A N 1
ATOM 3616 C CA . SER A 1 450 ? -20.591 -2.944 72.572 1.00 41.44 450 SER A CA 1
ATOM 3617 C C . SER A 1 450 ? -22.089 -3.100 72.324 1.00 41.44 450 SER A C 1
ATOM 3619 O O . SER A 1 450 ? -22.752 -2.117 72.023 1.00 41.44 450 SER A O 1
ATOM 3621 N N . GLU A 1 451 ? -22.628 -4.307 72.525 1.00 42.31 451 GLU A N 1
ATOM 3622 C CA . GLU A 1 451 ? -24.051 -4.683 72.357 1.00 42.31 451 GLU A CA 1
ATOM 3623 C C . GLU A 1 451 ? -25.054 -3.920 73.257 1.00 42.31 451 GLU A C 1
ATOM 3625 O O . GLU A 1 451 ? -26.249 -4.208 73.232 1.00 42.31 451 GLU A O 1
ATOM 3630 N N . ASN A 1 452 ? -24.601 -2.928 74.027 1.00 39.66 452 ASN A N 1
ATOM 3631 C CA . ASN A 1 452 ? -25.450 -2.078 74.853 1.00 39.66 452 ASN A CA 1
ATOM 3632 C C . ASN A 1 452 ? -25.863 -0.826 74.071 1.00 39.66 452 ASN A C 1
ATOM 3634 O O . ASN A 1 452 ? -25.035 0.020 73.748 1.00 39.66 452 ASN A O 1
ATOM 3638 N N . TRP A 1 453 ? -27.165 -0.700 73.818 1.00 43.53 453 TRP A N 1
ATOM 3639 C CA . TRP A 1 453 ? -27.803 0.386 73.062 1.00 43.53 453 TRP A CA 1
ATOM 3640 C C . TRP A 1 453 ? -27.935 1.701 73.864 1.00 43.53 453 TRP A C 1
ATOM 3642 O O . TRP A 1 453 ? -28.641 2.616 73.450 1.00 43.53 453 TRP A O 1
ATOM 3652 N N . LEU A 1 454 ? -27.276 1.797 75.024 1.00 49.31 454 LEU A N 1
ATOM 3653 C CA . LEU A 1 454 ? -27.306 2.949 75.929 1.00 49.31 454 LEU A CA 1
ATOM 3654 C C . LEU A 1 454 ? -25.928 3.638 75.980 1.00 49.31 454 LEU A C 1
ATOM 3656 O O . LEU A 1 454 ? -24.908 2.960 75.818 1.00 49.31 454 LEU A O 1
ATOM 3660 N N . PRO A 1 455 ? -25.868 4.962 76.232 1.00 48.31 455 PRO A N 1
ATOM 3661 C CA . PRO A 1 455 ? -24.615 5.711 76.321 1.00 48.31 455 PRO A CA 1
ATOM 3662 C C . PRO A 1 455 ? -23.604 5.066 77.281 1.00 48.31 455 PRO A C 1
ATOM 3664 O O . PRO A 1 455 ? -23.921 4.741 78.426 1.00 48.31 455 PRO A O 1
ATOM 3667 N N . VAL A 1 456 ? -22.360 4.896 76.829 1.00 45.09 456 VAL A N 1
ATOM 3668 C CA . VAL A 1 456 ? -21.307 4.257 77.631 1.00 45.09 456 VAL A CA 1
ATOM 3669 C C . VAL A 1 456 ? -20.895 5.162 78.796 1.00 45.09 456 VAL A C 1
ATOM 3671 O O . VAL A 1 456 ? -20.530 6.317 78.592 1.00 45.09 456 VAL A O 1
ATOM 3674 N N . GLY A 1 457 ? -20.887 4.602 80.010 1.00 49.81 457 GLY A N 1
ATOM 3675 C CA . GLY A 1 457 ? -20.417 5.271 81.232 1.00 49.81 457 GLY A CA 1
ATOM 3676 C C . GLY A 1 457 ? -21.519 5.742 82.183 1.00 49.81 457 GLY A C 1
ATOM 3677 O O . GLY A 1 457 ? -21.198 6.347 83.205 1.00 49.81 457 GLY A O 1
ATOM 3678 N N . ILE A 1 458 ? -22.785 5.454 81.872 1.00 52.03 458 ILE A N 1
ATOM 3679 C CA . ILE A 1 458 ? -23.936 5.769 82.721 1.00 52.03 458 ILE A CA 1
ATOM 3680 C C . ILE A 1 458 ? -24.625 4.459 83.115 1.00 52.03 458 ILE A C 1
ATOM 3682 O O . ILE A 1 458 ? -24.997 3.664 82.253 1.00 52.03 458 ILE A O 1
ATOM 3686 N N . ASP A 1 459 ? -24.765 4.225 84.419 1.00 54.19 459 ASP A N 1
ATOM 3687 C CA . ASP A 1 459 ? -25.521 3.089 84.941 1.00 54.19 459 ASP A CA 1
ATOM 3688 C C . ASP A 1 459 ? -27.009 3.456 84.991 1.00 54.19 459 ASP A C 1
ATOM 3690 O O . ASP A 1 459 ? -27.447 4.219 85.850 1.00 54.19 459 ASP A O 1
ATOM 3694 N N . PHE A 1 460 ? -27.772 2.953 84.020 1.00 56.50 460 PHE A N 1
ATOM 3695 C CA . PHE A 1 460 ? -29.222 3.141 83.948 1.00 56.50 460 PHE A CA 1
ATOM 3696 C C . PHE A 1 460 ? -30.004 2.022 84.654 1.00 56.50 460 PHE A C 1
ATOM 3698 O O . PHE A 1 460 ? -31.223 1.961 84.526 1.00 56.50 460 PHE A O 1
ATOM 3705 N N . SER A 1 461 ? -29.335 1.126 85.390 1.00 57.88 461 SER A N 1
ATOM 3706 C CA . SER A 1 461 ? -29.993 -0.011 86.053 1.00 57.88 461 SER A CA 1
ATOM 3707 C C . SER A 1 461 ? -31.020 0.392 87.119 1.00 57.88 461 SER A C 1
ATOM 3709 O O . SER A 1 461 ? -31.905 -0.401 87.436 1.00 57.88 461 SER A O 1
ATOM 3711 N N . GLU A 1 462 ? -30.943 1.623 87.632 1.00 55.56 462 GLU A N 1
ATOM 3712 C CA . GLU A 1 462 ? -31.878 2.177 88.619 1.00 55.56 462 GLU A CA 1
ATOM 3713 C C . GLU A 1 462 ? -33.119 2.852 87.998 1.00 55.56 462 GLU A C 1
ATOM 3715 O O . GLU A 1 462 ? -34.001 3.294 88.733 1.00 55.56 462 GLU A O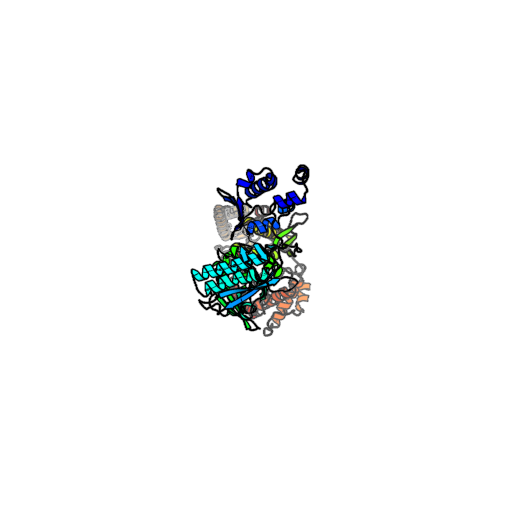 1
ATOM 3720 N N . PHE A 1 463 ? -33.227 2.916 86.663 1.00 62.44 463 PHE A N 1
ATOM 3721 C CA . PHE A 1 463 ? -34.329 3.584 85.960 1.00 62.44 463 PHE A CA 1
ATOM 3722 C C . PHE A 1 463 ? -35.185 2.581 85.179 1.00 62.44 463 PHE A C 1
ATOM 3724 O O . PHE A 1 463 ? -34.670 1.680 84.515 1.00 62.44 463 PHE A O 1
ATOM 3731 N N . SER A 1 464 ? -36.510 2.739 85.232 1.00 60.62 464 SER A N 1
ATOM 3732 C CA . SER A 1 464 ? -37.421 1.987 84.369 1.00 60.62 464 SER A CA 1
ATOM 3733 C C . SER A 1 464 ? -37.537 2.661 82.998 1.00 60.62 464 SER A C 1
ATOM 3735 O O . SER A 1 464 ? -37.294 3.853 82.841 1.00 60.62 464 SER A O 1
ATOM 3737 N N . VAL A 1 465 ? -37.942 1.903 81.976 1.00 58.38 465 VAL A N 1
ATOM 3738 C CA . VAL A 1 465 ? -38.215 2.461 80.634 1.00 58.38 465 VAL A CA 1
ATOM 3739 C C . VAL A 1 465 ? -39.283 3.567 80.701 1.00 58.38 465 VAL A C 1
ATOM 3741 O O . VAL A 1 465 ? -39.236 4.522 79.936 1.00 58.38 465 VAL A O 1
ATOM 3744 N N . GLU A 1 466 ? -40.199 3.467 81.664 1.00 59.25 466 GLU A N 1
ATOM 3745 C CA . GLU A 1 466 ? -41.292 4.414 81.901 1.00 59.25 466 GLU A CA 1
ATOM 3746 C C . GLU A 1 466 ? -40.800 5.771 82.428 1.00 59.25 466 GLU A C 1
ATOM 3748 O O . GLU A 1 466 ? -41.366 6.794 82.060 1.00 59.25 466 GLU A O 1
ATOM 3753 N N . THR A 1 467 ? -39.732 5.824 83.237 1.00 64.19 467 THR A N 1
ATOM 3754 C CA . THR A 1 467 ? -39.213 7.101 83.766 1.00 64.19 467 THR A CA 1
ATOM 3755 C C . THR A 1 467 ? -38.461 7.923 82.720 1.00 64.19 467 THR A C 1
ATOM 3757 O O . THR A 1 467 ? -38.358 9.143 82.855 1.00 64.19 467 THR A O 1
ATOM 3760 N N . LEU A 1 468 ? -37.978 7.285 81.653 1.00 62.53 468 LEU A N 1
ATOM 3761 C CA . LEU A 1 468 ? -37.275 7.929 80.539 1.00 62.53 468 LEU A CA 1
ATOM 3762 C C . LEU A 1 468 ? -38.205 8.310 79.376 1.00 62.53 468 LEU A C 1
ATOM 3764 O O . LEU A 1 468 ? -37.767 8.980 78.441 1.00 62.53 468 LEU A O 1
ATOM 3768 N N . ASP A 1 469 ? -39.475 7.904 79.419 1.00 64.06 469 ASP A N 1
ATOM 3769 C CA . ASP A 1 469 ? -40.445 8.234 78.376 1.00 64.06 469 ASP A CA 1
ATOM 3770 C C . ASP A 1 469 ? -40.705 9.748 78.329 1.00 64.06 469 ASP A C 1
ATOM 3772 O O . ASP A 1 469 ? -40.902 10.379 79.362 1.00 64.06 469 ASP A O 1
ATOM 3776 N N . GLY A 1 470 ? -40.661 10.358 77.145 1.00 62.78 470 GLY A N 1
ATOM 3777 C CA . GLY A 1 470 ? -40.782 11.814 76.976 1.00 62.78 470 GLY A CA 1
ATOM 3778 C C . GLY A 1 470 ? -39.536 12.641 77.338 1.00 62.78 470 GLY A C 1
ATOM 3779 O O . GLY A 1 470 ? -39.540 13.858 77.135 1.00 62.78 470 GLY A O 1
ATOM 3780 N N . TRP A 1 471 ? -38.449 12.023 77.821 1.00 69.00 471 TRP A N 1
ATOM 3781 C CA . TRP A 1 471 ? -37.180 12.723 78.040 1.00 69.00 471 TRP A CA 1
ATOM 3782 C C . TRP A 1 471 ? -36.525 13.106 76.704 1.00 69.00 471 TRP A C 1
ATOM 3784 O O . TRP A 1 471 ? -36.314 12.264 75.831 1.00 69.00 471 TRP A O 1
ATOM 3794 N N . GLN A 1 472 ? -36.173 14.385 76.552 1.00 63.25 472 GLN A N 1
ATOM 3795 C CA . GLN A 1 472 ? -35.485 14.912 75.372 1.00 63.25 472 GLN A CA 1
ATOM 3796 C C . GLN A 1 472 ? -34.125 15.498 75.780 1.00 63.25 472 GLN A C 1
ATOM 3798 O O . GLN A 1 472 ? -34.110 16.480 76.525 1.00 63.25 472 GLN A O 1
ATOM 3803 N N . PRO A 1 473 ? -32.994 14.953 75.286 1.00 61.31 473 PRO A N 1
ATOM 3804 C CA . PRO A 1 473 ? -31.645 15.360 75.699 1.00 61.31 473 PRO A CA 1
ATOM 3805 C C . PRO A 1 473 ? -31.311 16.837 75.443 1.00 61.31 473 PRO A C 1
ATOM 3807 O O . PRO A 1 473 ? -30.479 17.413 76.142 1.00 61.31 473 PRO A O 1
ATOM 3810 N N . ASP A 1 474 ? -31.972 17.463 74.472 1.00 61.69 474 ASP A N 1
ATOM 3811 C CA . ASP A 1 474 ? -31.657 18.827 74.032 1.00 61.69 474 ASP A CA 1
ATOM 3812 C C . ASP A 1 474 ? -32.575 19.887 74.675 1.00 61.69 474 ASP A C 1
ATOM 3814 O O . ASP A 1 474 ? -32.438 21.085 74.426 1.00 61.69 474 ASP A O 1
ATOM 3818 N N . ASN A 1 475 ? -33.520 19.470 75.527 1.00 73.94 475 ASN A N 1
ATOM 3819 C CA . ASN A 1 475 ? -34.460 20.375 76.182 1.00 73.94 475 ASN A CA 1
ATOM 3820 C C . ASN A 1 475 ? -33.847 20.990 77.455 1.00 73.94 475 ASN A C 1
ATOM 3822 O O . ASN A 1 475 ? -33.978 20.455 78.558 1.00 73.94 475 ASN A O 1
ATOM 3826 N N . LEU A 1 476 ? -33.194 22.144 77.284 1.00 73.19 476 LEU A N 1
ATOM 3827 C CA . LEU A 1 476 ? -32.564 22.922 78.361 1.00 73.19 476 LEU A CA 1
ATOM 3828 C C . LEU A 1 476 ? -33.539 23.313 79.477 1.00 73.19 476 LEU A C 1
ATOM 3830 O O . LEU A 1 476 ? -33.160 23.321 80.642 1.00 73.19 476 LEU A O 1
ATOM 3834 N N . GLN A 1 477 ? -34.803 23.570 79.141 1.00 76.25 477 GLN A N 1
ATOM 3835 C CA . GLN A 1 477 ? -35.806 23.950 80.130 1.00 76.25 477 GLN A CA 1
ATOM 3836 C C . GLN A 1 477 ? -36.094 22.798 81.101 1.00 76.25 477 GLN A C 1
ATOM 3838 O O . GLN A 1 477 ? -36.155 23.014 82.307 1.00 76.25 477 GLN A O 1
ATOM 3843 N N . HIS A 1 478 ? -36.207 21.567 80.592 1.00 80.75 478 HIS A N 1
ATOM 3844 C CA . HIS A 1 478 ? -36.361 20.384 81.442 1.00 80.75 478 HIS A CA 1
ATOM 3845 C C . HIS A 1 478 ? -35.112 20.106 82.285 1.00 80.75 478 HIS A C 1
ATOM 3847 O O . HIS A 1 478 ? -35.235 19.589 83.394 1.00 80.75 478 HIS A O 1
ATOM 3853 N N . PHE A 1 479 ? -33.919 20.435 81.783 1.00 80.25 479 PHE A N 1
ATOM 3854 C CA . PHE A 1 479 ? -32.680 20.299 82.546 1.00 80.25 479 PHE A CA 1
ATOM 3855 C C . PHE A 1 479 ? -32.606 21.306 83.703 1.00 80.25 479 PHE A C 1
ATOM 3857 O O . PHE A 1 479 ? -32.355 20.912 84.843 1.00 80.25 479 PHE A O 1
ATOM 3864 N N . ASP A 1 480 ? -32.885 22.582 83.431 1.00 79.50 480 ASP A N 1
ATOM 3865 C CA . ASP A 1 480 ? -32.902 23.638 84.447 1.00 79.50 480 ASP A CA 1
ATOM 3866 C C . ASP A 1 480 ? -33.962 23.347 85.519 1.00 79.50 480 ASP A C 1
ATOM 3868 O O . ASP A 1 480 ? -33.686 23.406 86.718 1.00 79.50 480 ASP A O 1
ATOM 3872 N N . GLU A 1 481 ? -35.157 22.926 85.101 1.00 83.25 481 GLU A N 1
ATOM 3873 C CA . GLU A 1 481 ? -36.242 22.575 86.015 1.00 83.25 481 GLU A CA 1
ATOM 3874 C C . GLU A 1 481 ? -35.917 21.331 86.860 1.00 83.25 481 GLU A C 1
ATOM 3876 O O . GLU A 1 481 ? -36.266 21.266 88.041 1.00 83.25 481 GLU A O 1
ATOM 3881 N N . LEU A 1 482 ? -35.193 20.353 86.303 1.00 83.81 482 LEU A N 1
ATOM 3882 C CA . LEU A 1 482 ? -34.696 19.210 87.070 1.00 83.81 482 LEU A CA 1
ATOM 3883 C C . LEU A 1 482 ? -33.713 19.666 88.158 1.00 83.81 482 LEU A C 1
ATOM 3885 O O . LEU A 1 482 ? -33.830 19.231 89.304 1.00 83.81 482 LEU A O 1
ATOM 3889 N N . GLN A 1 483 ? -32.769 20.550 87.825 1.00 82.06 483 GLN A N 1
ATOM 3890 C CA . GLN A 1 483 ? -31.787 21.092 88.773 1.00 82.06 483 GLN A CA 1
ATOM 3891 C C . GLN A 1 483 ? -32.458 21.896 89.892 1.00 82.06 483 GLN A C 1
ATOM 3893 O O . GLN A 1 483 ? -32.109 21.737 91.068 1.00 82.06 483 GLN A O 1
ATOM 3898 N N . GLU A 1 484 ? -33.460 22.714 89.559 1.00 84.25 484 GLU A N 1
ATOM 3899 C CA . GLU A 1 484 ? -34.252 23.447 90.549 1.00 84.25 484 GLU A CA 1
ATOM 3900 C C . GLU A 1 484 ? -35.000 22.495 91.491 1.00 84.25 484 GLU A C 1
ATOM 3902 O O . GLU A 1 484 ? -34.933 22.663 92.713 1.00 84.25 484 GLU A O 1
ATOM 3907 N N . ARG A 1 485 ? -35.650 21.453 90.953 1.00 86.56 485 ARG A N 1
ATOM 3908 C CA . ARG A 1 485 ? -36.377 20.449 91.751 1.00 86.56 485 ARG A CA 1
ATOM 3909 C C . ARG A 1 485 ? -35.444 19.628 92.645 1.00 86.56 485 ARG A C 1
ATOM 3911 O O . ARG A 1 485 ? -35.786 19.383 93.800 1.00 86.56 485 ARG A O 1
ATOM 3918 N N . ILE A 1 486 ? -34.251 19.264 92.165 1.00 85.88 486 ILE A N 1
ATOM 3919 C CA . ILE A 1 486 ? -33.210 18.609 92.979 1.00 85.88 486 ILE A CA 1
ATOM 3920 C C . ILE A 1 486 ? -32.788 19.520 94.136 1.00 85.88 486 ILE A C 1
ATOM 3922 O O . ILE A 1 486 ? -32.760 19.082 95.286 1.00 85.88 486 ILE A O 1
ATOM 3926 N N . THR A 1 487 ? -32.504 20.793 93.847 1.00 85.50 487 THR A N 1
ATOM 3927 C CA . THR A 1 487 ? -32.059 21.772 94.852 1.00 85.50 487 THR A CA 1
ATOM 3928 C C . THR A 1 487 ? -33.143 22.018 95.908 1.00 85.50 487 THR A C 1
ATOM 3930 O O . THR A 1 487 ? -32.855 22.101 97.105 1.00 85.50 487 THR A O 1
ATOM 3933 N N . TYR A 1 488 ? -34.408 22.098 95.486 1.00 84.94 488 TYR A N 1
ATOM 3934 C CA . TYR A 1 488 ? -35.552 22.243 96.384 1.00 84.94 488 TYR A CA 1
ATOM 3935 C C . TYR A 1 488 ? -35.725 21.025 97.301 1.00 84.94 488 TYR A C 1
ATOM 3937 O O . TYR A 1 488 ? -35.888 21.187 98.514 1.00 84.94 488 TYR A O 1
ATOM 3945 N N . ALA A 1 489 ? -35.636 19.813 96.751 1.00 85.19 489 ALA A N 1
ATOM 3946 C CA . ALA A 1 489 ? -35.745 18.572 97.513 1.00 85.19 489 ALA A CA 1
ATOM 3947 C C . ALA A 1 489 ? -34.596 18.403 98.525 1.00 85.19 489 ALA A C 1
ATOM 3949 O O . ALA A 1 489 ? -34.827 17.984 99.659 1.00 85.19 489 ALA A O 1
ATOM 3950 N N . GLU A 1 490 ? -33.371 18.816 98.177 1.00 83.19 490 GLU A N 1
ATOM 3951 C CA . GLU A 1 490 ? -32.241 18.848 99.116 1.00 83.19 490 GLU A CA 1
ATOM 3952 C C . GLU A 1 490 ? -32.461 19.828 100.276 1.00 83.19 490 GLU A C 1
ATOM 3954 O O . GLU A 1 490 ? -32.142 19.512 101.423 1.00 83.19 490 GLU A O 1
ATOM 3959 N N . ALA A 1 491 ? -33.013 21.012 99.994 1.00 81.19 491 ALA A N 1
ATOM 3960 C CA . ALA A 1 491 ? -33.263 22.038 101.006 1.00 81.19 491 ALA A CA 1
ATOM 3961 C C . ALA A 1 491 ? -34.408 21.670 101.967 1.00 81.19 491 ALA A C 1
ATOM 3963 O O . ALA A 1 491 ? -34.412 22.102 103.122 1.00 81.19 491 ALA A O 1
ATOM 3964 N N . THR A 1 492 ? -35.376 20.883 101.495 1.00 82.19 492 THR A N 1
ATOM 3965 C CA . THR A 1 492 ? -36.570 20.466 102.251 1.00 82.19 492 THR A CA 1
ATOM 3966 C C . THR A 1 492 ? -36.443 19.076 102.883 1.00 82.19 492 THR A C 1
ATOM 3968 O O . THR A 1 492 ? -37.205 18.754 103.795 1.00 82.19 492 THR A O 1
ATOM 3971 N N . GLY A 1 493 ? -35.440 18.286 102.482 1.00 79.38 493 GLY A N 1
ATOM 3972 C CA . GLY A 1 493 ? -35.172 16.945 103.008 1.00 79.38 493 GLY A CA 1
ATOM 3973 C C . GLY A 1 493 ? -36.029 15.841 102.381 1.00 79.38 493 GLY A C 1
ATOM 3974 O O . GLY A 1 493 ? -36.206 14.788 102.996 1.00 79.38 493 GLY A O 1
ATOM 3975 N N . GLU A 1 494 ? -36.577 16.071 101.188 1.00 83.06 494 GLU A N 1
ATOM 3976 C CA . GLU A 1 494 ? -37.356 15.080 100.445 1.00 83.06 494 GLU A CA 1
ATOM 3977 C C . GLU A 1 494 ? -36.448 13.996 99.844 1.00 83.06 494 GLU A C 1
ATOM 3979 O O . GLU A 1 494 ? -35.309 14.248 99.455 1.00 83.06 494 GLU A O 1
ATOM 3984 N N . THR A 1 495 ? -36.939 12.757 99.783 1.00 80.31 495 THR A N 1
ATOM 3985 C CA . THR A 1 495 ? -36.164 11.610 99.271 1.00 80.31 495 THR A CA 1
ATOM 3986 C C . THR A 1 495 ? -36.430 11.307 97.797 1.00 80.31 495 THR A C 1
ATOM 3988 O O . THR A 1 495 ? -35.688 10.529 97.198 1.00 80.31 495 THR A O 1
ATOM 3991 N N . HIS A 1 496 ? -37.462 11.920 97.213 1.00 82.31 496 HIS A N 1
ATOM 3992 C CA . HIS A 1 496 ? -37.900 11.722 95.832 1.00 82.31 496 HIS A CA 1
ATOM 3993 C C . HIS A 1 496 ? -38.274 13.067 95.207 1.00 82.31 496 HIS A C 1
ATOM 3995 O O . HIS A 1 496 ? -38.678 13.984 95.916 1.00 82.31 496 HIS A O 1
ATOM 4001 N N . ILE A 1 497 ? -38.149 13.168 93.888 1.00 83.94 497 ILE A N 1
ATOM 4002 C CA . ILE A 1 497 ? -38.577 14.313 93.087 1.00 83.94 497 ILE A CA 1
ATOM 4003 C C . ILE A 1 497 ? -39.463 13.844 91.941 1.00 83.94 497 ILE A C 1
ATOM 4005 O O . ILE A 1 497 ? -39.402 12.689 91.532 1.00 83.94 497 ILE A O 1
ATOM 4009 N N . ILE A 1 498 ? -40.244 14.755 91.377 1.00 82.12 498 ILE A N 1
ATOM 4010 C CA . ILE A 1 498 ? -41.032 14.488 90.175 1.00 82.12 498 ILE A CA 1
ATOM 4011 C C . ILE A 1 498 ? -40.219 14.919 88.952 1.00 82.12 498 ILE A C 1
ATOM 4013 O O . ILE A 1 498 ? -39.729 16.054 88.903 1.00 82.12 498 ILE A O 1
ATOM 4017 N N . SER A 1 499 ? -40.087 14.045 87.957 1.00 79.88 499 SER A N 1
ATOM 4018 C CA . SER A 1 499 ? -39.412 14.358 86.695 1.00 79.88 499 SER A CA 1
ATOM 4019 C C . SER A 1 499 ? -40.127 15.493 85.930 1.00 79.88 499 SER A C 1
ATOM 4021 O O . SER A 1 499 ? -41.358 15.531 85.869 1.00 79.88 499 SER A O 1
ATOM 4023 N N . PRO A 1 500 ? -39.387 16.439 85.325 1.00 79.75 500 PRO A N 1
ATOM 4024 C CA . PRO A 1 500 ? -39.972 17.537 84.545 1.00 79.75 500 PRO A CA 1
ATOM 4025 C C . PRO A 1 500 ? -40.706 17.134 83.259 1.00 79.75 500 PRO A C 1
ATOM 4027 O O . PRO A 1 500 ? -41.573 17.873 82.814 1.00 79.75 500 PRO A O 1
ATOM 4030 N N . TRP A 1 501 ? -40.376 15.989 82.652 1.00 78.75 501 TRP A N 1
ATOM 4031 C CA . TRP A 1 501 ? -40.840 15.637 81.299 1.00 78.75 501 TRP A CA 1
ATOM 4032 C C . TRP A 1 501 ? -42.044 14.686 81.245 1.00 78.75 501 TRP A C 1
ATOM 4034 O O . TRP A 1 501 ? -42.772 14.694 80.256 1.00 78.75 501 TRP A O 1
ATOM 4044 N N . ASN A 1 502 ? -42.261 13.866 82.274 1.00 78.88 502 ASN A N 1
ATOM 4045 C CA . ASN A 1 502 ? -43.340 12.866 82.309 1.00 78.88 502 ASN A CA 1
ATOM 4046 C C . ASN A 1 502 ? -43.984 12.690 83.696 1.00 78.88 502 ASN A C 1
ATOM 4048 O O . ASN A 1 502 ? -44.760 11.761 83.894 1.00 78.88 502 ASN A O 1
ATOM 4052 N N . GLU A 1 503 ? -43.668 13.573 84.649 1.00 76.88 503 GLU A N 1
ATOM 4053 C CA . GLU A 1 503 ? -44.264 13.618 85.992 1.00 76.88 503 GLU A CA 1
ATOM 4054 C C . GLU A 1 503 ? -44.140 12.319 86.823 1.00 76.88 503 GLU A C 1
ATOM 4056 O O . GLU A 1 503 ? -44.904 12.082 87.757 1.00 76.88 503 GLU A O 1
ATOM 4061 N N . THR A 1 504 ? -43.147 11.481 86.526 1.00 78.88 504 THR A N 1
ATOM 4062 C CA . THR A 1 504 ? -42.853 10.255 87.286 1.00 78.88 504 THR A CA 1
ATOM 4063 C C . THR A 1 504 ? -42.012 10.539 88.534 1.00 78.88 504 THR A C 1
ATOM 4065 O O . THR A 1 504 ? -41.168 11.436 88.536 1.00 78.88 504 THR A O 1
ATOM 4068 N N . GLU A 1 505 ? -42.212 9.762 89.603 1.00 78.75 505 GLU A N 1
ATOM 4069 C CA . GLU A 1 505 ? -41.394 9.862 90.818 1.00 78.75 505 GLU A CA 1
ATOM 4070 C C . GLU A 1 505 ? -40.000 9.249 90.610 1.00 78.75 505 GLU A C 1
ATOM 4072 O O . GLU A 1 505 ? -39.852 8.104 90.180 1.00 78.75 505 GLU A O 1
ATOM 4077 N N . LEU A 1 506 ? -38.969 10.013 90.967 1.00 77.88 506 LEU A N 1
ATOM 4078 C CA . LEU A 1 506 ? -37.558 9.657 90.868 1.00 77.88 506 LEU A CA 1
ATOM 4079 C C . LEU A 1 506 ? -36.882 9.796 92.238 1.00 77.88 506 LEU A C 1
ATOM 4081 O O . LEU A 1 506 ? -36.989 10.856 92.858 1.00 77.88 506 LEU A O 1
ATOM 4085 N N . PRO A 1 507 ? -36.128 8.793 92.718 1.00 82.19 507 PRO A N 1
ATOM 4086 C CA . PRO A 1 507 ? -35.288 8.950 93.902 1.00 82.19 507 PRO A CA 1
ATOM 4087 C C . PRO A 1 507 ? -34.282 10.095 93.729 1.00 82.19 507 PRO A C 1
ATOM 4089 O O . PRO A 1 507 ? -33.674 10.249 92.667 1.00 82.19 507 PRO A O 1
ATOM 4092 N N . LEU A 1 508 ? -34.068 10.884 94.784 1.00 79.62 508 LEU A N 1
ATOM 4093 C CA . LEU A 1 508 ? -33.233 12.088 94.726 1.00 79.62 508 LEU A CA 1
ATOM 4094 C C . LEU A 1 508 ? -31.777 11.788 94.307 1.00 79.62 508 LEU A C 1
ATOM 4096 O O . LEU A 1 508 ? -31.183 12.547 93.541 1.00 79.62 508 LEU A O 1
ATOM 4100 N N . ASP A 1 509 ? -31.204 10.671 94.762 1.00 73.25 509 ASP A N 1
ATOM 4101 C CA . ASP A 1 509 ? -29.835 10.271 94.400 1.00 73.25 509 ASP A CA 1
ATOM 4102 C C . ASP A 1 509 ? -29.713 9.851 92.924 1.00 73.25 509 ASP A C 1
ATOM 4104 O O . ASP A 1 509 ? -28.732 10.193 92.250 1.00 73.25 509 ASP A O 1
ATOM 4108 N N . ALA A 1 510 ? -30.747 9.195 92.391 1.00 72.75 510 ALA A N 1
ATOM 4109 C CA . ALA A 1 510 ? -30.838 8.845 90.978 1.00 72.75 510 ALA A CA 1
ATOM 4110 C C . ALA A 1 510 ? -30.969 10.115 90.119 1.00 72.75 510 ALA A C 1
ATOM 4112 O O . ALA A 1 510 ? -30.231 10.287 89.148 1.00 72.75 510 ALA A O 1
ATOM 4113 N N . ALA A 1 511 ? -31.812 11.069 90.529 1.00 77.31 511 ALA A N 1
ATOM 4114 C CA . ALA A 1 511 ? -31.976 12.349 89.843 1.00 77.31 511 ALA A CA 1
ATOM 4115 C C . ALA A 1 511 ? -30.687 13.193 89.805 1.00 77.31 511 ALA A C 1
ATOM 4117 O O . ALA A 1 511 ? -30.351 13.757 88.764 1.00 77.31 511 ALA A O 1
ATOM 4118 N N . LYS A 1 512 ? -29.911 13.240 90.898 1.00 76.56 512 LYS A N 1
ATOM 4119 C CA . LYS A 1 512 ? -28.599 13.920 90.926 1.00 76.56 512 LYS A CA 1
ATOM 4120 C C . LYS A 1 512 ? -27.600 13.289 89.971 1.00 76.56 512 LYS A C 1
ATOM 4122 O O . LYS A 1 512 ? -26.882 13.993 89.259 1.00 76.56 512 LYS A O 1
ATOM 4127 N N . THR A 1 513 ? -27.553 11.960 89.961 1.00 73.06 513 THR A N 1
ATOM 4128 C CA . THR A 1 513 ? -26.683 11.202 89.060 1.00 73.06 513 THR A CA 1
ATOM 4129 C C . THR A 1 513 ? -27.072 11.462 87.607 1.00 73.06 513 THR A C 1
ATOM 4131 O O . THR A 1 513 ? -26.207 11.741 86.778 1.00 73.06 513 THR A O 1
ATOM 4134 N N . PHE A 1 514 ? -28.374 11.469 87.321 1.00 76.19 514 PHE A N 1
ATOM 4135 C CA . PHE A 1 514 ? -28.930 11.784 86.011 1.00 76.19 514 PHE A CA 1
ATOM 4136 C C . PHE A 1 514 ? -28.568 13.201 85.556 1.00 76.19 514 PHE A C 1
ATOM 4138 O O . PHE A 1 514 ? -27.992 13.368 84.484 1.00 76.19 514 PHE A O 1
ATOM 4145 N N . SER A 1 515 ? -28.796 14.208 86.401 1.00 78.25 515 SER A N 1
ATOM 4146 C CA . SER A 1 515 ? -28.512 15.607 86.077 1.00 78.25 515 SER A CA 1
ATOM 4147 C C . SER A 1 515 ? -27.025 15.854 85.795 1.00 78.25 515 SER A C 1
ATOM 4149 O O . SER A 1 515 ? -26.657 16.478 84.804 1.00 78.25 515 SER A O 1
ATOM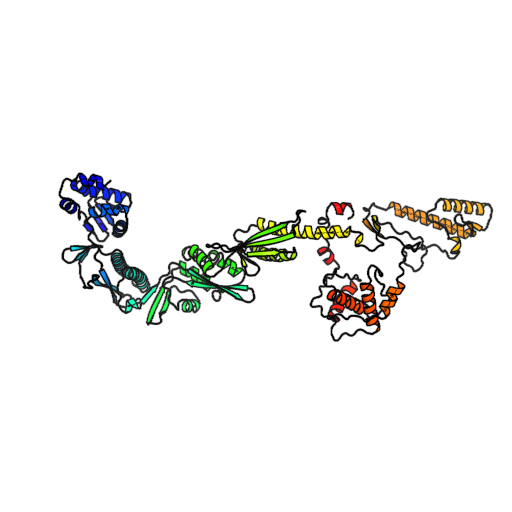 4151 N N . LYS A 1 516 ? -26.132 15.269 86.600 1.00 73.50 516 LYS A N 1
ATOM 4152 C CA . LYS A 1 516 ? -24.678 15.370 86.392 1.00 73.50 516 LYS A CA 1
ATOM 4153 C C . LYS A 1 516 ? -24.209 14.697 85.096 1.00 73.50 516 LYS A C 1
ATOM 4155 O O . LYS A 1 516 ? -23.241 15.135 84.472 1.00 73.50 516 LYS A O 1
ATOM 4160 N N . ASN A 1 517 ? -24.862 13.607 84.703 1.00 69.94 517 ASN A N 1
ATOM 4161 C CA . ASN A 1 517 ? -24.547 12.903 83.463 1.00 69.94 517 ASN A CA 1
ATOM 4162 C C . ASN A 1 517 ? -25.091 13.648 82.239 1.00 69.94 517 ASN A C 1
ATOM 4164 O O . ASN A 1 517 ? -24.385 13.751 81.236 1.00 69.94 517 ASN A O 1
ATOM 4168 N N . TRP A 1 518 ? -26.285 14.231 82.351 1.00 74.12 518 TRP A N 1
ATOM 4169 C CA . TRP A 1 518 ? -26.872 15.086 81.322 1.00 74.12 518 TRP A CA 1
ATOM 4170 C C . TRP A 1 518 ? -26.002 16.335 81.077 1.00 74.12 518 TRP A C 1
ATOM 4172 O O . TRP A 1 518 ? -25.678 16.649 79.932 1.00 74.12 518 TRP A O 1
ATOM 4182 N N . GLU A 1 519 ? -25.476 16.957 82.137 1.00 70.00 519 GLU A N 1
ATOM 4183 C CA . GLU A 1 519 ? -24.529 18.081 82.047 1.00 70.00 519 GLU A CA 1
ATOM 4184 C C . GLU A 1 519 ? -23.223 17.705 81.317 1.00 70.00 519 GLU A C 1
ATOM 4186 O O . GLU A 1 519 ? -22.711 18.456 80.484 1.00 70.00 519 GLU A O 1
ATOM 4191 N N . LYS A 1 520 ? -22.675 16.510 81.580 1.00 67.12 520 LYS A N 1
ATOM 4192 C CA . LYS A 1 520 ? -21.493 16.004 80.859 1.00 67.12 520 LYS A CA 1
ATOM 4193 C C . LYS A 1 520 ? -21.766 15.776 79.376 1.00 67.12 520 LYS A C 1
ATOM 4195 O O . LYS A 1 520 ? -20.882 16.029 78.560 1.00 67.12 520 LYS A O 1
ATOM 4200 N N . GLN A 1 521 ? -22.952 15.279 79.034 1.00 64.00 521 GLN A N 1
ATOM 4201 C CA . GLN A 1 521 ? -23.334 15.018 77.650 1.00 64.00 521 GLN A CA 1
ATOM 4202 C C . GLN A 1 521 ? -23.508 16.325 76.862 1.00 64.00 521 GLN A C 1
ATOM 4204 O O . GLN A 1 521 ? -23.024 16.409 75.736 1.00 64.00 521 GLN A O 1
ATOM 4209 N N . GLN A 1 522 ? -24.088 17.360 77.480 1.00 63.72 522 GLN A N 1
ATOM 4210 C CA . GLN A 1 522 ? -24.155 18.713 76.913 1.00 63.72 522 GLN A CA 1
ATOM 4211 C C . GLN A 1 522 ? -22.765 19.317 76.675 1.00 63.72 522 GLN A C 1
ATOM 4213 O O . GLN A 1 522 ? -22.471 19.806 75.585 1.00 63.72 522 GLN A O 1
ATOM 4218 N N . ASN A 1 523 ? -21.867 19.213 77.656 1.00 58.06 523 ASN A N 1
ATOM 4219 C CA . ASN A 1 523 ? -20.506 19.733 77.512 1.00 58.06 523 ASN A CA 1
ATOM 4220 C C . ASN A 1 523 ? -19.696 18.980 76.437 1.00 58.06 523 ASN A C 1
ATOM 4222 O O . ASN A 1 523 ? -18.945 19.599 75.685 1.00 58.06 523 ASN A O 1
ATOM 4226 N N . ALA A 1 524 ? -19.887 17.662 76.300 1.00 54.88 524 ALA A N 1
ATOM 4227 C CA . ALA A 1 524 ? -19.263 16.871 75.236 1.00 54.88 524 ALA A CA 1
ATOM 4228 C C . ALA A 1 524 ? -19.834 17.189 73.837 1.00 54.88 524 ALA A C 1
ATOM 4230 O O . ALA A 1 524 ? -19.096 17.147 72.847 1.00 54.88 524 ALA A O 1
ATOM 4231 N N . ALA A 1 525 ? -21.126 17.529 73.742 1.00 51.34 525 ALA A N 1
ATOM 4232 C CA . ALA A 1 525 ? -21.754 17.995 72.506 1.00 51.34 525 ALA A CA 1
ATOM 4233 C C . ALA A 1 525 ? -21.197 19.367 72.073 1.00 51.34 525 ALA A C 1
ATOM 4235 O O . ALA A 1 525 ? -20.820 19.536 70.914 1.00 51.34 525 ALA A O 1
ATOM 4236 N N . HIS A 1 526 ? -21.006 20.303 73.010 1.00 46.12 526 HIS A N 1
ATOM 4237 C CA . HIS A 1 526 ? -20.405 21.609 72.715 1.00 46.12 526 HIS A CA 1
ATOM 4238 C C . HIS A 1 526 ? -18.908 21.549 72.350 1.00 46.12 526 HIS A C 1
ATOM 4240 O O . HIS A 1 526 ? -18.461 22.284 71.465 1.00 46.12 526 HIS A O 1
ATOM 4246 N N . GLU A 1 527 ? -18.117 20.645 72.943 1.00 40.81 527 GLU A N 1
ATOM 4247 C CA . GLU A 1 527 ? -16.720 20.438 72.516 1.00 40.81 527 GLU A CA 1
ATOM 4248 C C . GLU A 1 527 ? -16.616 19.856 71.095 1.00 40.81 527 GLU A C 1
ATOM 4250 O O . GLU A 1 527 ? -15.654 20.148 70.379 1.00 40.81 527 GLU A O 1
ATOM 4255 N N . SER A 1 528 ? -17.617 19.091 70.646 1.00 40.47 528 SER A N 1
ATOM 4256 C CA . SER A 1 528 ? -17.647 18.518 69.294 1.00 40.47 528 SER A CA 1
ATOM 4257 C C . SER A 1 528 ? -18.212 19.462 68.220 1.00 40.47 528 SER A C 1
ATOM 4259 O O . SER A 1 528 ? -17.851 19.307 67.053 1.00 40.47 528 SER A O 1
ATOM 4261 N N . GLU A 1 529 ? -18.976 20.495 68.590 1.00 40.31 529 GLU A N 1
ATOM 4262 C CA . GLU A 1 529 ? -19.372 21.588 67.681 1.00 40.31 529 GLU A CA 1
ATOM 4263 C C . GLU A 1 529 ? -18.227 22.573 67.392 1.00 40.31 529 GLU A C 1
ATOM 4265 O O . GLU A 1 529 ? -18.092 23.053 66.266 1.00 40.31 529 GLU A O 1
ATOM 4270 N N . SER A 1 530 ? -17.338 22.828 68.360 1.00 33.94 530 SER A N 1
ATOM 4271 C CA . SER A 1 530 ? -16.239 23.803 68.204 1.00 33.94 530 SER A CA 1
ATOM 4272 C C . SER A 1 530 ? -15.108 23.377 67.246 1.00 33.94 530 SER A C 1
ATOM 4274 O O . SER A 1 530 ? -14.230 24.180 66.934 1.00 33.94 530 SER A O 1
ATOM 4276 N N . ASN A 1 531 ? -15.142 22.142 66.730 1.00 34.88 531 ASN A N 1
ATOM 4277 C CA . ASN A 1 531 ? -14.164 21.593 65.780 1.00 34.88 531 ASN A CA 1
ATOM 4278 C C . ASN A 1 531 ? -14.775 21.138 64.441 1.00 34.88 531 ASN A C 1
ATOM 4280 O O . ASN A 1 531 ? -14.163 20.352 63.709 1.00 34.88 531 ASN A O 1
ATOM 4284 N N . VAL A 1 532 ? -15.953 21.647 64.068 1.00 36.81 532 VAL A N 1
ATOM 4285 C CA . VAL A 1 532 ? -16.463 21.466 62.704 1.00 36.81 532 VAL A CA 1
ATOM 4286 C C . VAL A 1 532 ? -15.860 22.547 61.812 1.00 36.81 532 VAL A C 1
ATOM 4288 O O . VAL A 1 532 ? -16.405 23.629 61.634 1.00 36.81 532 VAL A O 1
ATOM 4291 N N . VAL A 1 533 ? -14.702 22.243 61.225 1.00 34.59 533 VAL A N 1
ATOM 4292 C CA . VAL A 1 533 ? -14.297 22.900 59.978 1.00 34.59 533 VAL A CA 1
ATOM 4293 C C . VAL A 1 533 ? -15.443 22.678 58.990 1.00 34.59 533 VAL A C 1
ATOM 4295 O O . VAL A 1 533 ? -15.760 21.519 58.711 1.00 34.59 533 VAL A O 1
ATOM 4298 N N . GLU A 1 534 ? -16.065 23.752 58.491 1.00 40.66 534 GLU A N 1
ATOM 4299 C CA . GLU A 1 534 ? -17.036 23.715 57.390 1.00 40.66 534 GLU A CA 1
ATOM 4300 C C . GLU A 1 534 ? -16.404 22.991 56.191 1.00 40.66 534 GLU A C 1
ATOM 4302 O O . GLU A 1 534 ? -15.727 23.569 55.341 1.00 40.66 534 GLU A O 1
ATOM 4307 N N . LYS A 1 535 ? -16.584 21.672 56.132 1.00 44.38 535 LYS A N 1
ATOM 4308 C CA . LYS A 1 535 ? -16.451 20.923 54.891 1.00 44.38 535 LYS A CA 1
ATOM 4309 C C . LYS A 1 535 ? -17.721 21.198 54.113 1.00 44.38 535 LYS A C 1
ATOM 4311 O O . LYS A 1 535 ? -18.803 20.957 54.639 1.00 44.38 535 LYS A O 1
ATOM 4316 N N . ALA A 1 536 ? -17.559 21.671 52.878 1.00 46.59 536 ALA A N 1
ATOM 4317 C CA . ALA A 1 536 ? -18.644 21.841 51.921 1.00 46.59 536 ALA A CA 1
ATOM 4318 C C . ALA A 1 536 ? -19.630 20.665 52.027 1.00 46.59 536 ALA A C 1
ATOM 4320 O O . ALA A 1 536 ? -19.224 19.500 51.928 1.00 46.59 536 ALA A O 1
ATOM 4321 N N . ALA A 1 537 ? -20.893 20.979 52.319 1.00 55.75 537 ALA A N 1
ATOM 4322 C CA . ALA A 1 537 ? -21.930 19.987 52.530 1.00 55.75 537 ALA A CA 1
ATOM 4323 C C . ALA A 1 537 ? -22.064 19.133 51.265 1.00 55.75 537 ALA A C 1
ATOM 4325 O O . ALA A 1 537 ? -22.330 19.631 50.172 1.00 55.75 537 ALA A O 1
ATOM 4326 N N . ARG A 1 538 ? -21.808 17.829 51.394 1.00 59.44 538 ARG A N 1
ATOM 4327 C CA . ARG A 1 538 ? -21.889 16.910 50.261 1.00 59.44 538 ARG A CA 1
ATOM 4328 C C . ARG A 1 538 ? -23.358 16.620 49.972 1.00 59.44 538 ARG A C 1
ATOM 4330 O O . ARG A 1 538 ? -24.052 16.089 50.840 1.00 59.44 538 ARG A O 1
ATOM 4337 N N . ALA A 1 539 ? -23.800 16.924 48.755 1.00 67.31 539 ALA A N 1
ATOM 4338 C CA . ALA A 1 539 ? -25.111 16.517 48.272 1.00 67.31 539 ALA A CA 1
ATOM 4339 C C . ALA A 1 539 ? -25.198 14.980 48.206 1.00 67.31 539 ALA A C 1
ATOM 4341 O O . ALA A 1 539 ? -24.307 14.306 47.684 1.00 67.31 539 ALA A O 1
ATOM 4342 N N . VAL A 1 540 ? -26.263 14.423 48.770 1.00 75.94 540 VAL A N 1
ATOM 4343 C CA . VAL A 1 540 ? -26.582 12.993 48.807 1.00 75.94 540 VAL A CA 1
ATOM 4344 C C . VAL A 1 540 ? -28.051 12.784 48.445 1.00 75.94 540 VAL A C 1
ATOM 4346 O O . VAL A 1 540 ? -28.863 13.708 48.510 1.00 75.94 540 VAL A O 1
ATOM 4349 N N . LEU A 1 541 ? -28.412 11.550 48.090 1.00 77.44 541 LEU A N 1
ATOM 4350 C CA . LEU A 1 541 ? -29.813 11.164 47.934 1.00 77.44 541 LEU A CA 1
ATOM 4351 C C . LEU A 1 541 ? -30.514 11.249 49.296 1.00 77.44 541 LEU A C 1
ATOM 4353 O O . LEU A 1 541 ? -30.106 10.585 50.253 1.00 77.44 541 LEU A O 1
ATOM 4357 N N . LYS A 1 542 ? -31.576 12.049 49.375 1.00 78.69 542 LYS A N 1
ATOM 4358 C CA . LYS A 1 542 ? -32.463 12.115 50.534 1.00 78.69 542 LYS A CA 1
ATOM 4359 C C . LYS A 1 542 ? -33.415 10.928 50.484 1.00 78.69 542 LYS A C 1
ATOM 4361 O O . LYS A 1 542 ? -34.182 10.780 49.533 1.00 78.69 542 LYS A O 1
ATOM 4366 N N . ILE A 1 543 ? -33.341 10.077 51.503 1.00 79.50 543 ILE A N 1
ATOM 4367 C CA . ILE A 1 543 ? -34.162 8.871 51.630 1.00 79.50 543 ILE A CA 1
ATOM 4368 C C . ILE A 1 543 ? -35.213 9.107 52.715 1.00 79.50 543 ILE A C 1
ATOM 4370 O O . ILE A 1 543 ? -34.863 9.432 53.850 1.00 79.50 543 ILE A O 1
ATOM 4374 N N . GLU A 1 544 ? -36.484 8.904 52.377 1.00 79.56 544 GLU A N 1
ATOM 4375 C CA . GLU A 1 544 ? -37.609 8.971 53.308 1.00 79.56 544 GLU A CA 1
ATOM 4376 C C . GLU A 1 544 ? -37.460 7.927 54.427 1.00 79.56 544 GLU A C 1
ATOM 4378 O O . GLU A 1 544 ? -37.169 6.746 54.179 1.00 79.56 544 GLU A O 1
ATOM 4383 N N . GLN A 1 545 ? -37.631 8.366 55.676 1.00 72.81 545 GLN A N 1
ATOM 4384 C CA . GLN A 1 545 ? -37.421 7.546 56.869 1.00 72.81 545 GLN A CA 1
ATOM 4385 C C . GLN A 1 545 ? -38.697 6.810 57.285 1.00 72.81 545 GLN A C 1
ATOM 4387 O O . GLN A 1 545 ? -39.793 7.341 57.196 1.00 72.81 545 GLN A O 1
ATOM 4392 N N . ASN A 1 546 ? -38.516 5.594 57.799 1.00 69.94 546 ASN A N 1
ATOM 4393 C CA . ASN A 1 546 ? -39.574 4.728 58.340 1.00 69.94 546 ASN A CA 1
ATOM 4394 C C . ASN A 1 546 ? -39.237 4.291 59.789 1.00 69.94 546 ASN A C 1
ATOM 4396 O O . ASN A 1 546 ? -39.593 3.190 60.204 1.00 69.94 546 ASN A O 1
ATOM 4400 N N . ILE A 1 547 ? -38.425 5.074 60.516 1.00 69.06 547 ILE A N 1
ATOM 4401 C CA . ILE A 1 547 ? -37.860 4.673 61.821 1.00 69.06 547 ILE A CA 1
ATOM 4402 C C . ILE A 1 547 ? -38.885 4.836 62.949 1.00 69.06 547 ILE A C 1
ATOM 4404 O O . ILE A 1 547 ? -39.025 3.930 63.764 1.00 69.06 547 ILE A O 1
ATOM 4408 N N . GLU A 1 548 ? -39.590 5.968 62.991 1.00 64.38 548 GLU A N 1
ATOM 4409 C CA . GLU A 1 548 ? -40.569 6.274 64.047 1.00 64.38 548 GLU A CA 1
ATOM 4410 C C . GLU A 1 548 ? -41.975 5.794 63.673 1.00 64.38 548 GLU A C 1
ATOM 4412 O O . GLU A 1 548 ? -42.653 5.156 64.475 1.00 64.38 548 GLU A O 1
ATOM 4417 N N . GLU A 1 549 ? -42.382 6.015 62.420 1.00 64.31 549 GLU A N 1
ATOM 4418 C CA . GLU A 1 549 ? -43.671 5.578 61.889 1.00 64.31 549 GLU A CA 1
ATOM 4419 C C . GLU A 1 549 ? -43.493 4.765 60.601 1.00 64.31 549 GLU A C 1
ATOM 4421 O O . GLU A 1 549 ? -42.695 5.093 59.719 1.00 64.31 549 GLU A O 1
ATOM 4426 N N . ALA A 1 550 ? -44.263 3.683 60.468 1.00 64.25 550 ALA A N 1
ATOM 4427 C CA . ALA A 1 550 ? -44.257 2.831 59.282 1.00 64.25 550 ALA A CA 1
ATOM 4428 C C . ALA A 1 550 ? -45.133 3.435 58.167 1.00 64.25 550 ALA A C 1
ATOM 4430 O O . ALA A 1 550 ? -46.185 2.895 57.829 1.00 64.25 550 ALA A O 1
ATOM 4431 N N . VAL A 1 551 ? -44.695 4.561 57.599 1.00 62.25 551 VAL A N 1
ATOM 4432 C CA . VAL A 1 551 ? -45.438 5.321 56.575 1.00 62.25 551 VAL A CA 1
ATOM 4433 C C . VAL A 1 551 ? -45.494 4.566 55.237 1.00 62.25 551 VAL A C 1
ATOM 4435 O O . VAL A 1 551 ? -46.511 4.575 54.545 1.00 62.25 551 VAL A O 1
ATOM 4438 N N . TYR A 1 552 ? -44.438 3.821 54.897 1.00 63.25 552 TYR A N 1
ATOM 4439 C CA . TYR A 1 552 ? -44.377 3.016 53.671 1.00 63.25 552 TYR A CA 1
ATOM 4440 C C . TYR A 1 552 ? -44.642 1.519 53.933 1.00 63.25 552 TYR A C 1
ATOM 4442 O O . TYR A 1 552 ? -43.723 0.762 54.259 1.00 63.25 552 TYR A O 1
ATOM 4450 N N . ILE A 1 553 ? -45.893 1.068 53.744 1.00 64.75 553 ILE A N 1
ATOM 4451 C CA . ILE A 1 553 ? -46.307 -0.348 53.837 1.00 64.75 553 ILE A CA 1
ATOM 4452 C C . ILE A 1 553 ? -46.950 -0.795 52.514 1.00 64.75 553 ILE A C 1
ATOM 4454 O O . ILE A 1 553 ? -48.039 -0.352 52.159 1.00 64.75 553 ILE A O 1
ATOM 4458 N N . LYS A 1 554 ? -46.318 -1.738 51.799 1.00 65.56 554 LYS A N 1
ATOM 4459 C CA . LYS A 1 554 ? -46.907 -2.408 50.620 1.00 65.56 554 LYS A CA 1
ATOM 4460 C C . LYS A 1 554 ? -47.400 -3.811 51.003 1.00 65.56 554 LYS A C 1
ATOM 4462 O O . LYS A 1 554 ? -46.637 -4.614 51.541 1.00 65.56 554 LYS A O 1
ATOM 4467 N N . GLN A 1 555 ? -48.658 -4.145 50.704 1.00 65.44 555 GLN A N 1
ATOM 4468 C CA . GLN A 1 555 ? -49.187 -5.501 50.908 1.00 65.44 555 GLN A CA 1
ATOM 4469 C C . GLN A 1 555 ? -48.715 -6.440 49.786 1.00 65.44 555 GLN A C 1
ATOM 4471 O O . GLN A 1 555 ? -49.250 -6.417 48.685 1.00 65.44 555 GLN A O 1
ATOM 4476 N N . ARG A 1 556 ? -47.717 -7.288 50.070 1.00 68.69 556 ARG A N 1
ATOM 4477 C CA . ARG A 1 556 ? -47.043 -8.147 49.065 1.00 68.69 556 ARG A CA 1
ATOM 4478 C C . ARG A 1 556 ? -47.375 -9.642 49.165 1.00 68.69 556 ARG A C 1
ATOM 4480 O O . ARG A 1 556 ? -46.790 -10.469 48.472 1.00 68.69 556 ARG A O 1
ATOM 4487 N N . ARG A 1 557 ? -48.292 -10.023 50.062 1.00 68.19 557 ARG A N 1
ATOM 4488 C CA . ARG A 1 557 ? -48.506 -11.427 50.464 1.00 68.19 557 ARG A CA 1
ATOM 4489 C C . ARG A 1 557 ? -48.911 -12.338 49.301 1.00 68.19 557 ARG A C 1
ATOM 4491 O O . ARG A 1 557 ? -48.384 -13.439 49.198 1.00 68.19 557 ARG A O 1
ATOM 4498 N N . ASN A 1 558 ? -49.817 -11.893 48.433 1.00 68.25 558 ASN A N 1
ATOM 4499 C CA . ASN A 1 558 ? -50.323 -12.723 47.334 1.00 68.25 558 ASN A CA 1
ATOM 4500 C C . ASN A 1 558 ? -49.244 -12.984 46.268 1.00 68.25 558 ASN A C 1
ATOM 4502 O O . ASN A 1 558 ? -49.081 -14.118 45.824 1.00 68.25 558 ASN A O 1
ATOM 4506 N N . SER A 1 559 ? -48.447 -11.967 45.941 1.00 67.38 559 SER A N 1
ATOM 4507 C CA . SER A 1 559 ? -47.307 -12.051 45.019 1.00 67.38 559 SER A CA 1
ATOM 4508 C C . SER A 1 559 ? -46.238 -13.027 45.517 1.00 67.38 559 SER A C 1
ATOM 4510 O O . SER A 1 559 ? -45.720 -13.835 44.750 1.00 67.38 559 SER A O 1
ATOM 4512 N N . LEU A 1 560 ? -45.954 -13.014 46.824 1.00 68.88 560 LEU A N 1
ATOM 4513 C CA . LEU A 1 560 ? -44.991 -13.924 47.454 1.00 68.88 560 LEU A CA 1
ATOM 4514 C C . LEU A 1 560 ? -45.480 -15.380 47.485 1.00 68.88 560 LEU A C 1
ATOM 4516 O O . LEU A 1 560 ? -44.683 -16.298 47.313 1.00 68.88 560 LEU A O 1
ATOM 4520 N N . LEU A 1 561 ? -46.784 -15.608 47.674 1.00 71.25 561 LEU A N 1
ATOM 4521 C CA . LEU A 1 561 ? -47.359 -16.958 47.701 1.00 71.25 561 LEU A CA 1
ATOM 4522 C C . LEU A 1 561 ? -47.325 -17.639 46.327 1.00 71.25 561 LEU A C 1
ATOM 4524 O O . LEU A 1 561 ? -47.036 -18.831 46.255 1.00 71.25 561 LEU A O 1
ATOM 4528 N N . ASN A 1 562 ? -47.547 -16.890 45.244 1.00 67.50 562 ASN A N 1
ATOM 4529 C CA . ASN A 1 562 ? -47.472 -17.426 43.881 1.00 67.50 562 ASN A CA 1
ATOM 4530 C C . ASN A 1 562 ? -46.043 -17.828 43.479 1.00 67.50 562 ASN A C 1
ATOM 4532 O O . ASN A 1 562 ? -45.870 -18.737 42.673 1.00 67.50 562 ASN A O 1
ATOM 4536 N N . ALA A 1 563 ? -45.016 -17.196 44.061 1.00 67.44 563 ALA A N 1
ATOM 4537 C CA . ALA A 1 563 ? -43.615 -17.542 43.814 1.00 67.44 563 ALA A CA 1
ATOM 4538 C C . ALA A 1 563 ? -43.219 -18.924 44.369 1.00 67.44 563 ALA A C 1
ATOM 4540 O O . ALA A 1 563 ? -42.289 -19.541 43.866 1.00 67.44 563 ALA A O 1
ATOM 4541 N N . ARG A 1 564 ? -43.925 -19.418 45.396 1.00 67.50 564 ARG A N 1
ATOM 4542 C CA . ARG A 1 564 ? -43.551 -20.627 46.148 1.00 67.50 564 ARG A CA 1
ATOM 4543 C C . ARG A 1 564 ? -43.720 -21.936 45.365 1.00 67.50 564 ARG A C 1
ATOM 4545 O O . ARG A 1 564 ? -43.086 -22.921 45.712 1.00 67.50 564 ARG A O 1
ATOM 4552 N N . ASN A 1 565 ? -44.571 -21.946 44.338 1.00 70.88 565 ASN A N 1
ATOM 4553 C CA . ASN A 1 565 ? -44.876 -23.141 43.540 1.00 70.88 565 ASN A CA 1
ATOM 4554 C C . ASN A 1 565 ? -44.291 -23.073 42.116 1.00 70.88 565 ASN A C 1
ATOM 4556 O O . ASN A 1 565 ? -44.723 -23.827 41.246 1.00 70.88 565 ASN A O 1
ATOM 4560 N N . ALA A 1 566 ? -43.385 -22.130 41.847 1.00 80.38 566 ALA A N 1
ATOM 4561 C CA . ALA A 1 566 ? -42.761 -21.983 40.538 1.00 80.38 566 ALA A CA 1
ATOM 4562 C C . ALA A 1 566 ? -41.554 -22.922 40.394 1.00 80.38 566 ALA A C 1
ATOM 4564 O O . ALA A 1 566 ? -40.816 -23.145 41.350 1.00 80.38 566 ALA A O 1
ATOM 4565 N N . GLU A 1 567 ? -41.334 -23.431 39.185 1.00 88.06 567 GLU A N 1
ATOM 4566 C CA . GLU A 1 567 ? -40.099 -24.135 38.827 1.00 88.06 567 GLU A CA 1
ATOM 4567 C C . GLU A 1 567 ? -39.065 -23.133 38.293 1.00 88.06 567 GLU A C 1
ATOM 4569 O O . GLU A 1 567 ? -39.452 -22.188 37.597 1.00 88.06 567 GLU A O 1
ATOM 4574 N N . PRO A 1 568 ? -37.764 -23.321 38.582 1.00 91.81 568 PRO A N 1
ATOM 4575 C CA . PRO A 1 568 ? -36.733 -22.440 38.064 1.00 91.81 568 PRO A CA 1
ATOM 4576 C C . PRO A 1 568 ? -36.471 -22.726 36.586 1.00 91.81 568 PRO A C 1
ATOM 4578 O O . PRO A 1 568 ? -36.303 -23.878 36.172 1.00 91.81 568 PRO A O 1
ATOM 4581 N N . GLU A 1 569 ? -36.337 -21.665 35.803 1.00 94.00 569 GLU A N 1
ATOM 4582 C CA . GLU A 1 569 ? -35.745 -21.747 34.472 1.00 94.00 569 GLU A CA 1
ATOM 4583 C C . GLU A 1 569 ? -34.217 -21.757 34.611 1.00 94.00 569 GLU A C 1
ATOM 4585 O O . GLU A 1 569 ? -33.626 -20.813 35.131 1.00 94.00 569 GLU A O 1
ATOM 4590 N N . ILE A 1 570 ? -33.563 -22.838 34.189 1.00 94.81 570 ILE A N 1
ATOM 4591 C CA . ILE A 1 570 ? -32.107 -22.988 34.319 1.00 94.81 570 ILE A CA 1
ATOM 4592 C C . ILE A 1 570 ? -31.418 -22.404 33.076 1.00 94.81 570 ILE A C 1
ATOM 4594 O O . ILE A 1 570 ? -31.835 -22.751 31.969 1.00 94.81 570 ILE A O 1
ATOM 4598 N N . PRO A 1 571 ? -30.380 -21.557 33.230 1.00 93.25 571 PRO A N 1
ATOM 4599 C CA . PRO A 1 571 ? -29.658 -20.989 32.095 1.00 93.25 571 PRO A CA 1
ATOM 4600 C C . PRO A 1 571 ? -28.918 -22.057 31.288 1.00 93.25 571 PRO A C 1
ATOM 4602 O O . PRO A 1 571 ? -28.414 -23.039 31.841 1.00 93.25 571 PRO A O 1
ATOM 4605 N N . LEU A 1 572 ? -28.805 -21.823 29.983 1.00 91.81 572 LEU A N 1
ATOM 4606 C CA . LEU A 1 572 ? -28.122 -22.697 29.029 1.00 91.81 572 LEU A CA 1
ATOM 4607 C C . LEU A 1 572 ? -26.622 -22.794 29.314 1.00 91.81 572 LEU A C 1
ATOM 4609 O O . LEU A 1 572 ? -26.016 -23.837 29.078 1.00 91.81 572 LEU A O 1
ATOM 4613 N N . SER A 1 573 ? -26.028 -21.731 29.856 1.00 92.38 573 SER A N 1
ATOM 4614 C CA . SER A 1 573 ? -24.598 -21.680 30.166 1.00 92.38 573 SER A CA 1
ATOM 4615 C C . SER A 1 573 ? -24.219 -22.463 31.422 1.00 92.38 573 SER A C 1
ATOM 4617 O O . SER A 1 573 ? -23.027 -22.600 31.702 1.00 92.38 573 SER A O 1
ATOM 4619 N N . LEU A 1 574 ? -25.175 -22.984 32.204 1.00 94.62 574 LEU A N 1
ATOM 4620 C CA . LEU A 1 574 ? -24.850 -23.836 33.350 1.00 94.62 574 LEU A CA 1
ATOM 4621 C C . LEU A 1 574 ? -24.194 -25.130 32.854 1.00 94.62 574 LEU A C 1
ATOM 4623 O O . LEU A 1 574 ? -24.770 -25.866 32.053 1.00 94.62 574 LEU A O 1
ATOM 4627 N N . LYS A 1 575 ? -22.991 -25.442 33.347 1.00 93.81 575 LYS A N 1
ATOM 4628 C CA . LYS A 1 575 ? -22.270 -26.641 32.902 1.00 93.81 575 LYS A CA 1
ATOM 4629 C C . LYS A 1 575 ? -23.054 -27.904 33.247 1.00 93.81 575 LYS A C 1
ATOM 4631 O O . LYS A 1 575 ? -23.521 -28.070 34.370 1.00 93.81 575 LYS A O 1
ATOM 4636 N N . GLU A 1 576 ? -23.081 -28.855 32.318 1.00 89.50 576 GLU A N 1
ATOM 4637 C CA . GLU A 1 576 ? -23.907 -30.074 32.385 1.00 89.50 576 GLU A CA 1
ATOM 4638 C C . GLU A 1 576 ? -23.704 -30.920 33.658 1.00 89.50 576 GLU A C 1
ATOM 4640 O O . GLU A 1 576 ? -24.605 -31.634 34.105 1.00 89.50 576 GLU A O 1
ATOM 4645 N N . HIS A 1 577 ? -22.509 -30.858 34.255 1.00 90.88 577 HIS A N 1
ATOM 4646 C CA . HIS A 1 577 ? -22.159 -31.611 35.461 1.00 90.88 577 HIS A CA 1
ATOM 4647 C C . HIS A 1 577 ? -22.571 -30.918 36.771 1.00 90.88 577 HIS A C 1
ATOM 4649 O O . HIS A 1 577 ? -22.505 -31.541 37.832 1.00 90.88 577 HIS A O 1
ATOM 4655 N N . ILE A 1 578 ? -23.001 -29.655 36.725 1.00 94.50 578 ILE A N 1
ATOM 4656 C CA . ILE A 1 578 ? -23.460 -28.900 37.891 1.00 94.50 578 ILE A CA 1
ATOM 4657 C C . ILE A 1 578 ? -24.970 -29.086 38.039 1.00 94.50 578 ILE A C 1
ATOM 4659 O O . ILE A 1 578 ? -25.749 -28.760 37.149 1.00 94.50 578 ILE A O 1
ATOM 4663 N N . ARG A 1 579 ? -25.403 -29.616 39.189 1.00 92.75 579 ARG A N 1
ATOM 4664 C CA . ARG A 1 579 ? -26.823 -29.815 39.512 1.00 92.75 579 ARG A CA 1
ATOM 4665 C C . ARG A 1 579 ? -27.195 -29.054 40.776 1.00 92.75 579 ARG A C 1
ATOM 4667 O O . ARG A 1 579 ? -26.572 -29.252 41.818 1.00 92.75 579 ARG A O 1
ATOM 4674 N N . LEU A 1 580 ? -28.233 -28.225 40.684 1.00 93.62 580 LEU A N 1
ATOM 4675 C CA . LEU A 1 580 ? -28.817 -27.544 41.839 1.00 93.62 580 LEU A CA 1
ATOM 4676 C C . LEU A 1 580 ? -29.537 -28.544 42.748 1.00 93.62 580 LEU A C 1
ATOM 4678 O O . LEU A 1 580 ? -30.270 -29.409 42.266 1.00 93.62 580 LEU A O 1
ATOM 4682 N N . LYS A 1 581 ? -29.356 -28.394 44.063 1.00 93.81 581 LYS A N 1
ATOM 4683 C CA . LYS A 1 581 ? -30.155 -29.097 45.081 1.00 93.81 581 LYS A CA 1
ATOM 4684 C C . LYS A 1 581 ? -31.582 -28.541 45.122 1.00 93.81 581 LYS A C 1
ATOM 4686 O O . LYS A 1 581 ? -31.796 -27.404 44.713 1.00 93.81 581 LYS A O 1
ATOM 4691 N N . ASP A 1 582 ? -32.528 -29.294 45.677 1.00 92.12 582 ASP A N 1
ATOM 4692 C CA . ASP A 1 582 ? -33.950 -28.907 45.716 1.00 92.12 582 ASP A CA 1
ATOM 4693 C C . ASP A 1 582 ? -34.165 -27.518 46.335 1.00 92.12 582 ASP A C 1
ATOM 4695 O O . ASP A 1 582 ? -34.773 -26.652 45.714 1.00 92.12 582 ASP A O 1
ATOM 4699 N N . HIS A 1 583 ? -33.535 -27.233 47.478 1.00 91.38 583 HIS A N 1
ATOM 4700 C CA . HIS A 1 583 ? -33.629 -25.913 48.116 1.00 91.38 583 HIS A CA 1
ATOM 4701 C C . HIS A 1 583 ? -33.013 -24.783 47.272 1.00 91.38 583 HIS A C 1
ATOM 4703 O O . HIS A 1 583 ? -33.449 -23.640 47.341 1.00 91.38 583 HIS A O 1
ATOM 4709 N N . GLN A 1 584 ? -31.998 -25.086 46.455 1.00 93.75 584 GLN A N 1
ATOM 4710 C CA . GLN A 1 584 ? -31.377 -24.109 45.554 1.00 93.75 584 GLN A CA 1
ATOM 4711 C C . GLN A 1 584 ? -32.258 -23.851 44.334 1.00 93.75 584 GLN A C 1
ATOM 4713 O O . GLN A 1 584 ? -32.324 -22.720 43.866 1.00 93.75 584 GLN A O 1
ATOM 4718 N N . ARG A 1 585 ? -32.945 -24.885 43.835 1.00 93.31 585 ARG A N 1
ATOM 4719 C CA . ARG A 1 585 ? -33.952 -24.755 42.777 1.00 93.31 585 ARG A CA 1
ATOM 4720 C C . ARG A 1 585 ? -35.102 -23.864 43.237 1.00 93.31 585 ARG A C 1
ATOM 4722 O O . ARG A 1 585 ? -35.464 -22.941 42.516 1.00 93.31 585 ARG A O 1
ATOM 4729 N N . GLU A 1 586 ? -35.610 -24.097 44.447 1.00 90.50 586 GLU A N 1
ATOM 4730 C CA . GLU A 1 586 ? -36.639 -23.257 45.071 1.00 90.50 586 GLU A CA 1
ATOM 4731 C C . GLU A 1 586 ? -36.163 -21.806 45.232 1.00 90.50 586 GLU A C 1
ATOM 4733 O O . GLU A 1 586 ? -36.882 -20.880 44.859 1.00 90.50 586 GLU A O 1
ATOM 4738 N N . GLY A 1 587 ? -34.932 -21.601 45.714 1.00 91.19 587 GLY A N 1
ATOM 4739 C CA . GLY A 1 587 ? -34.335 -20.270 45.848 1.00 91.19 587 GLY A CA 1
ATOM 4740 C C . GLY A 1 587 ? -34.215 -19.526 44.514 1.00 91.19 587 GLY A C 1
ATOM 4741 O O . GLY A 1 587 ? -34.618 -18.369 44.415 1.00 91.19 587 GLY A O 1
ATOM 4742 N N . VAL A 1 588 ? -33.735 -20.194 43.459 1.00 94.00 588 VAL A N 1
ATOM 4743 C CA . VAL A 1 588 ? -33.636 -19.607 42.110 1.00 94.00 588 VAL A CA 1
ATOM 4744 C C . VAL A 1 588 ? -35.019 -19.282 41.545 1.00 94.00 588 VAL A C 1
ATOM 4746 O O . VAL A 1 588 ? -35.223 -18.175 41.051 1.00 94.00 588 VAL A O 1
ATOM 4749 N N . ALA A 1 589 ? -35.985 -20.198 41.660 1.00 92.12 589 ALA A N 1
ATOM 4750 C CA . ALA A 1 589 ? -37.351 -19.962 41.199 1.00 92.12 589 ALA A CA 1
ATOM 4751 C C . ALA A 1 589 ? -37.975 -18.760 41.917 1.00 92.12 589 ALA A C 1
ATOM 4753 O O . ALA A 1 589 ? -38.595 -17.901 41.290 1.00 92.12 589 ALA A O 1
ATOM 4754 N N . TRP A 1 590 ? -37.756 -18.657 43.228 1.00 90.12 590 TRP A N 1
ATOM 4755 C CA . TRP A 1 590 ? -38.214 -17.531 44.027 1.00 90.12 590 TRP A CA 1
ATOM 4756 C C . TRP A 1 590 ? -37.600 -16.207 43.554 1.00 90.12 590 TRP A C 1
ATOM 4758 O O . TRP A 1 590 ? -38.345 -15.258 43.312 1.00 90.12 590 TRP A O 1
ATOM 4768 N N . LEU A 1 591 ? -36.281 -16.150 43.336 1.00 92.12 591 LEU A N 1
ATOM 4769 C CA . LEU A 1 591 ? -35.593 -14.960 42.814 1.00 92.12 591 LEU A CA 1
ATOM 4770 C C . LEU A 1 591 ? -36.138 -14.531 41.441 1.00 92.12 591 LEU A C 1
ATOM 4772 O O . LEU A 1 591 ? -36.465 -13.360 41.251 1.00 92.12 591 LEU A O 1
ATOM 4776 N N . GLN A 1 592 ? -36.313 -15.475 40.513 1.00 92.50 592 GLN A N 1
ATOM 4777 C CA . GLN A 1 592 ? -36.877 -15.212 39.182 1.00 92.50 592 GLN A CA 1
ATOM 4778 C C . GLN A 1 592 ? -38.296 -14.640 39.268 1.00 92.50 592 GLN A C 1
ATOM 4780 O O . GLN A 1 592 ? -38.629 -13.662 38.603 1.00 92.50 592 GLN A O 1
ATOM 4785 N N . GLN A 1 593 ? -39.136 -15.217 40.125 1.00 89.31 593 GLN A N 1
ATOM 4786 C CA . GLN A 1 593 ? -40.518 -14.780 40.310 1.00 89.31 593 GLN A CA 1
ATOM 4787 C C . GLN A 1 593 ? -40.636 -13.398 40.955 1.00 89.31 593 GLN A C 1
ATOM 4789 O O . GLN A 1 593 ? -41.577 -12.664 40.659 1.00 89.31 593 GLN A O 1
ATOM 4794 N N . LEU A 1 594 ? -39.715 -13.047 41.852 1.00 88.00 594 LEU A N 1
ATOM 4795 C CA . LEU A 1 594 ? -39.637 -11.702 42.417 1.00 88.00 594 LEU A CA 1
ATOM 4796 C C . LEU A 1 594 ? -39.178 -10.693 41.365 1.00 88.00 594 LEU A C 1
ATOM 4798 O O . LEU A 1 594 ? -39.776 -9.630 41.239 1.00 88.00 594 LEU A O 1
ATOM 4802 N N . PHE A 1 595 ? -38.161 -11.040 40.578 1.00 89.19 595 PHE A N 1
ATOM 4803 C CA . PHE A 1 595 ? -37.672 -10.185 39.501 1.00 89.19 595 PHE A CA 1
ATOM 4804 C C . PHE A 1 595 ? -38.779 -9.855 38.488 1.00 89.19 595 PHE A C 1
ATOM 4806 O O . PHE A 1 595 ? -39.027 -8.686 38.219 1.00 89.19 595 PHE A O 1
ATOM 4813 N N . LEU A 1 596 ? -39.532 -10.860 38.026 1.00 87.94 596 LEU A N 1
ATOM 4814 C CA . LEU A 1 596 ? -40.632 -10.679 37.064 1.00 87.94 596 LEU A CA 1
ATOM 4815 C C . LEU A 1 596 ? -41.797 -9.809 37.576 1.00 87.94 596 LEU A C 1
ATOM 4817 O O . LEU A 1 596 ? -42.657 -9.419 36.792 1.00 87.94 596 LEU A O 1
ATOM 4821 N N . ARG A 1 597 ? -41.862 -9.534 38.884 1.00 83.88 597 ARG A N 1
ATOM 4822 C CA . ARG A 1 597 ? -42.887 -8.688 39.524 1.00 83.88 597 ARG A CA 1
ATOM 4823 C C . ARG A 1 597 ? -42.333 -7.351 40.026 1.00 83.88 597 ARG A C 1
ATOM 4825 O O . ARG A 1 597 ? -43.053 -6.565 40.654 1.00 83.88 597 ARG A O 1
ATOM 4832 N N . SER A 1 598 ? -41.045 -7.115 39.799 1.00 82.38 598 SER A N 1
ATOM 4833 C CA . SER A 1 598 ? -40.360 -5.878 40.140 1.00 82.38 598 SER A CA 1
ATOM 4834 C C . SER A 1 598 ? -40.549 -4.833 39.039 1.00 82.38 598 SER A C 1
ATOM 4836 O O . SER A 1 598 ? -40.524 -5.199 37.866 1.00 82.38 598 SER A O 1
ATOM 4838 N N . PRO A 1 599 ? -40.680 -3.534 39.375 1.00 74.62 599 PRO A N 1
ATOM 4839 C CA . PRO A 1 599 ? -40.715 -2.943 40.722 1.00 74.62 599 PRO A CA 1
ATOM 4840 C C . PRO A 1 599 ? -42.123 -2.829 41.344 1.00 74.62 599 PRO A C 1
ATOM 4842 O O . PRO A 1 599 ? -42.255 -2.413 42.499 1.00 74.62 599 PRO A O 1
ATOM 4845 N N . GLN A 1 600 ? -43.187 -3.152 40.598 1.00 74.12 600 GLN A N 1
ATOM 4846 C CA . GLN A 1 600 ? -44.563 -2.789 40.965 1.00 74.12 600 GLN A CA 1
ATOM 4847 C C . GLN A 1 600 ? -45.040 -3.503 42.237 1.00 74.12 600 GLN A C 1
ATOM 4849 O O . GLN A 1 600 ? -45.573 -2.863 43.147 1.00 74.12 600 GLN A O 1
ATOM 4854 N N . GLU A 1 601 ? -44.827 -4.817 42.330 1.00 75.62 601 GLU A N 1
ATOM 4855 C CA . GLU A 1 601 ? -45.276 -5.618 43.476 1.00 75.62 601 GLU A CA 1
ATOM 4856 C C . GLU A 1 601 ? -44.135 -5.889 44.467 1.00 75.62 601 GLU A C 1
ATOM 4858 O O . GLU A 1 601 ? -44.354 -5.987 45.679 1.00 75.62 601 GLU A O 1
ATOM 4863 N N . THR A 1 602 ? -42.895 -5.965 43.979 1.00 76.69 602 THR A N 1
ATOM 4864 C CA . THR A 1 602 ? -41.706 -6.264 44.787 1.00 76.69 602 THR A CA 1
ATOM 4865 C C . THR A 1 602 ? -40.564 -5.319 44.444 1.00 76.69 602 THR A C 1
ATOM 4867 O O . THR A 1 602 ? -40.245 -5.146 43.283 1.00 76.69 602 THR A O 1
ATOM 4870 N N . ALA A 1 603 ? -39.907 -4.745 45.452 1.00 73.81 603 ALA A N 1
ATOM 4871 C CA . ALA A 1 603 ? -38.779 -3.822 45.251 1.00 73.81 603 ALA A CA 1
ATOM 4872 C C . ALA A 1 603 ? -37.399 -4.514 45.306 1.00 73.81 603 ALA A C 1
ATOM 4874 O O . ALA A 1 603 ? -36.371 -3.848 45.311 1.00 73.81 603 ALA A O 1
ATOM 4875 N N . GLY A 1 604 ? -37.378 -5.840 45.452 1.00 80.19 604 GLY A N 1
ATOM 4876 C CA . GLY A 1 604 ? -36.187 -6.636 45.748 1.00 80.19 604 GLY A CA 1
ATOM 4877 C C . GLY A 1 604 ? -36.447 -7.645 46.866 1.00 80.19 604 GLY A C 1
ATOM 4878 O O . GLY A 1 604 ? -37.585 -7.812 47.322 1.00 80.19 604 GLY A O 1
ATOM 4879 N N . CYS A 1 605 ? -35.392 -8.319 47.319 1.00 84.75 605 CYS A N 1
ATOM 4880 C CA . CYS A 1 605 ? -35.484 -9.357 48.339 1.00 84.75 605 CYS A CA 1
ATOM 4881 C C . CYS A 1 605 ? -34.250 -9.438 49.235 1.00 84.75 605 CYS A C 1
ATOM 4883 O O . CYS A 1 605 ? -33.147 -9.065 48.843 1.00 84.75 605 CYS A O 1
ATOM 4885 N N . LEU A 1 606 ? -34.448 -9.994 50.429 1.00 88.06 606 LEU A N 1
ATOM 4886 C CA . LEU A 1 606 ? -33.380 -10.381 51.343 1.00 88.06 606 LEU A CA 1
ATOM 4887 C C . LEU A 1 606 ? -33.277 -11.907 51.339 1.00 88.06 606 LEU A C 1
ATOM 4889 O O . LEU A 1 606 ? -34.178 -12.584 51.832 1.00 88.06 606 LEU A O 1
ATOM 4893 N N . LEU A 1 607 ? -32.190 -12.443 50.781 1.00 87.94 607 LEU A N 1
ATOM 4894 C CA . LEU A 1 607 ? -31.899 -13.877 50.816 1.00 87.94 607 LEU A CA 1
ATOM 4895 C C . LEU A 1 607 ? -31.156 -14.214 52.118 1.00 87.94 607 LEU A C 1
ATOM 4897 O O . LEU A 1 607 ? -29.925 -14.247 52.163 1.00 87.94 607 LEU A O 1
ATOM 4901 N N . ALA A 1 608 ? -31.922 -14.411 53.190 1.00 86.75 608 ALA A N 1
ATOM 4902 C CA . ALA A 1 608 ? -31.424 -14.589 54.556 1.00 86.75 608 ALA A CA 1
ATOM 4903 C C . ALA A 1 608 ? -31.253 -16.069 54.963 1.00 86.75 608 ALA A C 1
ATOM 4905 O O . ALA A 1 608 ? -31.516 -16.437 56.104 1.00 86.75 608 ALA A O 1
ATOM 4906 N N . ASP A 1 609 ? -30.814 -16.912 54.027 1.00 82.94 609 ASP A N 1
ATOM 4907 C CA . ASP A 1 609 ? -30.546 -18.334 54.270 1.00 82.94 609 ASP A CA 1
ATOM 4908 C C . ASP A 1 609 ? -29.284 -18.554 55.121 1.00 82.94 609 ASP A C 1
ATOM 4910 O O . ASP A 1 609 ? -28.331 -17.764 55.064 1.00 82.94 609 ASP A O 1
ATOM 4914 N N . ASP A 1 610 ? -29.214 -19.700 55.805 1.00 88.12 610 ASP A N 1
ATOM 4915 C CA . ASP A 1 610 ? -28.041 -20.131 56.572 1.00 88.12 610 ASP A CA 1
ATOM 4916 C C . ASP A 1 610 ? -26.743 -20.165 55.737 1.00 88.12 610 ASP A C 1
ATOM 4918 O O . ASP A 1 610 ? -26.709 -20.272 54.498 1.00 88.12 610 ASP A O 1
ATOM 4922 N N . MET A 1 611 ? -25.610 -20.039 56.431 1.00 84.56 611 MET A N 1
ATOM 4923 C CA . MET A 1 611 ? -24.284 -20.134 55.818 1.00 84.56 611 MET A CA 1
ATOM 4924 C C . MET A 1 611 ? -24.050 -21.540 55.239 1.00 84.56 611 MET A C 1
ATOM 4926 O O . MET A 1 611 ? -24.412 -22.544 55.841 1.00 84.56 611 MET A O 1
ATOM 4930 N N . GLY A 1 612 ? -23.425 -21.623 54.059 1.00 84.44 612 GLY A N 1
ATOM 4931 C CA . GLY A 1 612 ? -23.079 -22.905 53.424 1.00 84.44 612 GLY A CA 1
ATOM 4932 C C . GLY A 1 612 ? -24.156 -23.531 52.526 1.00 84.44 612 GLY A C 1
ATOM 4933 O O . GLY A 1 612 ? -23.885 -24.536 51.875 1.00 84.44 612 GLY A O 1
ATOM 4934 N N . LEU A 1 613 ? -25.341 -22.924 52.392 1.00 89.00 613 LEU A N 1
ATOM 4935 C CA . LEU A 1 613 ? -26.413 -23.429 51.514 1.00 89.00 613 LEU A CA 1
ATOM 4936 C C . LEU A 1 613 ? -26.208 -23.151 50.008 1.00 89.00 613 LEU A C 1
ATOM 4938 O O . LEU A 1 613 ? -27.020 -23.571 49.178 1.00 89.00 613 LEU A O 1
ATOM 4942 N N . GLY A 1 614 ? -25.100 -22.501 49.638 1.00 91.31 614 GLY A N 1
ATOM 4943 C CA . GLY A 1 614 ? -24.742 -22.207 48.246 1.00 91.31 614 GLY A CA 1
ATOM 4944 C C . GLY A 1 614 ? -25.468 -20.994 47.662 1.00 91.31 614 GLY A C 1
ATOM 4945 O O . GLY A 1 614 ? -25.888 -21.038 46.510 1.00 91.31 614 GLY A O 1
ATOM 4946 N N . LYS A 1 615 ? -25.612 -19.915 48.446 1.00 94.19 615 LYS A N 1
ATOM 4947 C CA . LYS A 1 615 ? -26.229 -18.652 48.000 1.00 94.19 615 LYS A CA 1
ATOM 4948 C C . LYS A 1 615 ? -25.560 -18.079 46.749 1.00 94.19 615 LYS A C 1
ATOM 4950 O O . LYS A 1 615 ? -26.258 -17.617 45.858 1.00 94.19 615 LYS A O 1
ATOM 4955 N N . THR A 1 616 ? -24.233 -18.161 46.655 1.00 94.31 616 THR A N 1
ATOM 4956 C CA . THR A 1 616 ? -23.486 -17.692 45.481 1.00 94.31 616 THR A CA 1
ATOM 4957 C C . THR A 1 616 ? -23.932 -18.412 44.211 1.00 94.31 616 THR A C 1
ATOM 4959 O O . THR A 1 616 ? -24.288 -17.758 43.242 1.00 94.31 616 THR A O 1
ATOM 4962 N N . LEU A 1 617 ? -24.027 -19.748 44.239 1.00 95.25 617 LEU A N 1
ATOM 4963 C CA . LEU A 1 617 ? -24.521 -20.534 43.106 1.00 95.25 617 LEU A CA 1
ATOM 4964 C C . LEU A 1 617 ? -25.965 -20.162 42.736 1.00 95.25 617 LEU A C 1
ATOM 4966 O O . LEU A 1 617 ? -26.267 -20.038 41.553 1.00 95.25 617 LEU A O 1
ATOM 4970 N N . GLN A 1 618 ? -26.848 -19.952 43.719 1.00 95.00 618 GLN A N 1
ATOM 4971 C CA . GLN A 1 618 ? -28.227 -19.517 43.455 1.00 95.00 618 GLN A CA 1
ATOM 4972 C C . GLN A 1 618 ? -28.267 -18.141 42.769 1.00 95.00 618 GLN A C 1
ATOM 4974 O O . GLN A 1 618 ? -28.929 -17.985 41.746 1.00 95.00 618 GLN A O 1
ATOM 4979 N N . ILE A 1 619 ? -27.522 -17.164 43.298 1.00 95.38 619 ILE A N 1
ATOM 4980 C CA . ILE A 1 619 ? -27.456 -15.801 42.754 1.00 95.38 619 ILE A CA 1
ATOM 4981 C C . ILE A 1 619 ? -26.843 -15.813 41.353 1.00 95.38 619 ILE A C 1
ATOM 4983 O O . ILE A 1 619 ? -27.412 -15.221 40.445 1.00 95.38 619 ILE A O 1
ATOM 4987 N N . LEU A 1 620 ? -25.729 -16.520 41.145 1.00 96.00 620 LEU A N 1
ATOM 4988 C CA . LEU A 1 620 ? -25.101 -16.632 39.829 1.00 96.00 620 LEU A CA 1
ATOM 4989 C C . LEU A 1 620 ? -26.026 -17.313 38.817 1.00 96.00 620 LEU A C 1
ATOM 4991 O O . LEU A 1 620 ? -26.155 -16.825 37.703 1.00 96.00 620 LEU A O 1
ATOM 4995 N N . THR A 1 621 ? -26.733 -18.378 39.207 1.00 96.25 621 THR A N 1
ATOM 4996 C CA . THR A 1 621 ? -27.721 -19.024 38.324 1.00 96.25 621 THR A CA 1
ATOM 4997 C C . THR A 1 621 ? -28.809 -18.040 37.904 1.00 96.25 621 THR A C 1
ATOM 4999 O O . THR A 1 621 ? -29.162 -17.981 36.729 1.00 96.25 621 THR A O 1
ATOM 5002 N N . PHE A 1 622 ? -29.317 -17.247 38.849 1.00 95.62 622 PHE A N 1
ATOM 5003 C CA . PHE A 1 622 ? -30.295 -16.204 38.562 1.00 95.62 622 PHE A CA 1
ATOM 5004 C C . PHE A 1 622 ? -29.735 -15.121 37.621 1.00 95.62 622 PHE A C 1
ATOM 5006 O O . PHE A 1 622 ? -30.400 -14.767 36.653 1.00 95.62 622 PHE A O 1
ATOM 5013 N N . LEU A 1 623 ? -28.516 -14.627 37.860 1.00 95.19 623 LEU A N 1
ATOM 5014 C CA . LEU A 1 623 ? -27.902 -13.578 37.037 1.00 95.19 623 LEU A CA 1
ATOM 5015 C C . LEU A 1 623 ? -27.596 -14.051 35.615 1.00 95.19 623 LEU A C 1
ATOM 5017 O O . LEU A 1 623 ? -27.874 -13.333 34.662 1.00 95.19 623 LEU A O 1
ATOM 5021 N N . VAL A 1 624 ? -27.065 -15.264 35.457 1.00 94.50 624 VAL A N 1
ATOM 5022 C CA . VAL A 1 624 ? -26.796 -15.834 34.130 1.00 94.50 624 VAL A CA 1
ATOM 5023 C C . VAL A 1 624 ? -28.105 -16.054 33.370 1.00 94.50 624 VAL A C 1
ATOM 5025 O O . VAL A 1 624 ? -28.191 -15.702 32.200 1.00 94.50 624 VAL A O 1
ATOM 5028 N N . TRP A 1 625 ? -29.154 -16.544 34.040 1.00 95.19 625 TRP A N 1
ATOM 5029 C CA . TRP A 1 625 ? -30.494 -16.619 33.447 1.00 95.19 625 TRP A CA 1
ATOM 5030 C C . TRP A 1 625 ? -31.014 -15.246 33.005 1.00 95.19 625 TRP A C 1
ATOM 5032 O O . TRP A 1 625 ? -31.575 -15.131 31.919 1.00 95.19 625 TRP A O 1
ATOM 5042 N N . PHE A 1 626 ? -30.813 -14.207 33.818 1.00 94.25 626 PHE A N 1
ATOM 5043 C CA . PHE A 1 626 ? -31.222 -12.845 33.485 1.00 94.25 626 PHE A CA 1
ATOM 5044 C C . PHE A 1 626 ? -30.501 -12.332 32.230 1.00 94.25 626 PHE A C 1
ATOM 5046 O O . PHE A 1 626 ? -31.167 -11.867 31.310 1.00 94.25 626 PHE A O 1
ATOM 5053 N N . ILE A 1 627 ? -29.177 -12.505 32.153 1.00 91.75 627 ILE A N 1
ATOM 5054 C CA . ILE A 1 627 ? -28.359 -12.097 30.997 1.00 91.75 627 ILE A CA 1
ATOM 5055 C C . ILE A 1 627 ? -28.787 -12.833 29.720 1.00 91.75 627 ILE A C 1
ATOM 5057 O O . ILE A 1 627 ? -28.890 -12.226 28.659 1.00 91.75 627 ILE A O 1
ATOM 5061 N N . GLU A 1 628 ? -29.055 -14.138 29.808 1.00 91.19 628 GLU A N 1
ATOM 5062 C CA . GLU A 1 628 ? -29.476 -14.935 28.650 1.00 91.19 628 GLU A CA 1
ATOM 5063 C C . GLU A 1 628 ? -30.891 -14.591 28.172 1.00 91.19 628 GLU A C 1
ATOM 5065 O O . GLU A 1 628 ? -31.158 -14.589 26.969 1.00 91.19 628 GLU A O 1
ATOM 5070 N N . LYS A 1 629 ? -31.818 -14.338 29.103 1.00 91.94 629 LYS A N 1
ATOM 5071 C CA . LYS A 1 629 ? -33.233 -14.113 28.786 1.00 91.94 629 LYS A CA 1
ATOM 5072 C C . LYS A 1 629 ? -33.531 -12.668 28.392 1.00 91.94 629 LYS A C 1
ATOM 5074 O O . LYS A 1 629 ? -34.457 -12.438 27.615 1.00 91.94 629 LYS A O 1
ATOM 5079 N N . PHE A 1 630 ? -32.766 -11.718 28.920 1.00 91.00 630 PHE A N 1
ATOM 5080 C CA . PHE A 1 630 ? -32.966 -10.287 28.728 1.00 91.00 630 PHE A CA 1
ATOM 5081 C C . PHE A 1 630 ? -31.645 -9.599 28.333 1.00 91.00 630 PHE A C 1
ATOM 5083 O O . PHE A 1 630 ? -31.092 -8.828 29.115 1.00 91.00 630 PHE A O 1
ATOM 5090 N N . PRO A 1 631 ? -31.116 -9.869 27.123 1.00 84.50 631 PRO A N 1
ATOM 5091 C CA . PRO A 1 631 ? -29.802 -9.374 26.701 1.00 84.50 631 PRO A CA 1
ATOM 5092 C C . PRO A 1 631 ? -29.739 -7.849 26.525 1.00 84.50 631 PRO A C 1
ATOM 5094 O O . PRO A 1 631 ? -28.654 -7.278 26.584 1.00 84.50 631 PRO A O 1
ATOM 5097 N N . ASP A 1 632 ? -30.889 -7.202 26.319 1.00 84.06 632 ASP A N 1
ATOM 5098 C CA . ASP A 1 632 ? -31.001 -5.754 26.115 1.00 84.06 632 ASP A CA 1
ATOM 5099 C C . ASP A 1 632 ? -31.194 -4.970 27.431 1.00 84.06 632 ASP A C 1
ATOM 5101 O O . ASP A 1 632 ? -31.289 -3.742 27.412 1.00 84.06 632 ASP A O 1
ATOM 5105 N N . GLU A 1 633 ? -31.284 -5.655 28.578 1.00 84.12 633 GLU A N 1
ATOM 5106 C CA . GLU A 1 633 ? -31.449 -5.011 29.887 1.00 84.12 633 GLU A CA 1
ATOM 5107 C C . GLU A 1 633 ? -30.109 -4.501 30.465 1.00 84.12 633 GLU A C 1
ATOM 5109 O O . GLU A 1 633 ? -29.035 -4.997 30.108 1.00 84.12 633 GLU A O 1
ATOM 5114 N N . PRO A 1 634 ? -30.137 -3.523 31.396 1.00 81.94 634 PRO A N 1
ATOM 5115 C CA . PRO A 1 634 ? -28.932 -2.967 32.005 1.00 81.94 634 PRO A CA 1
ATOM 5116 C C . PRO A 1 634 ? -28.044 -4.007 32.719 1.00 81.94 634 PRO A C 1
ATOM 5118 O O . PRO A 1 634 ? -28.538 -5.013 33.243 1.00 81.94 634 PRO A O 1
ATOM 5121 N N . PRO A 1 635 ? -26.725 -3.746 32.828 1.00 86.75 635 PRO A N 1
ATOM 5122 C CA . PRO A 1 635 ? -25.784 -4.674 33.446 1.00 86.75 635 PRO A CA 1
ATOM 5123 C C . PRO A 1 635 ? -26.065 -4.893 34.938 1.00 86.75 635 PRO A C 1
ATOM 5125 O O . PRO A 1 635 ? -26.514 -4.005 35.664 1.00 86.75 635 PRO A O 1
ATOM 5128 N N . SER A 1 636 ? -25.726 -6.088 35.424 1.00 90.44 636 SER A N 1
ATOM 5129 C CA . SER A 1 636 ? -25.850 -6.450 36.839 1.00 90.44 636 SER A CA 1
ATOM 5130 C C . SER A 1 636 ? -24.621 -6.029 37.652 1.00 90.44 636 SER A C 1
ATOM 5132 O O . SER A 1 636 ? -23.487 -6.274 37.245 1.00 90.44 636 SER A O 1
ATOM 5134 N N . LEU A 1 637 ? -24.838 -5.463 38.845 1.00 91.88 637 LEU A N 1
ATOM 5135 C CA . LEU A 1 637 ? -23.775 -5.084 39.783 1.00 91.88 637 LEU A CA 1
ATOM 5136 C C . LEU A 1 637 ? -23.786 -5.982 41.025 1.00 91.88 637 LEU A C 1
ATOM 5138 O O . LEU A 1 637 ? -24.771 -6.031 41.761 1.00 91.88 637 LEU A O 1
ATOM 5142 N N . ILE A 1 638 ? -22.654 -6.631 41.308 1.00 91.56 638 ILE A N 1
ATOM 5143 C CA . ILE A 1 638 ? -22.429 -7.368 42.558 1.00 91.56 638 ILE A CA 1
ATOM 5144 C C . ILE A 1 638 ? -21.515 -6.538 43.457 1.00 91.56 638 ILE A C 1
ATOM 5146 O O . ILE A 1 638 ? -20.379 -6.233 43.096 1.00 91.56 638 ILE A O 1
ATOM 5150 N N . VAL A 1 639 ? -21.992 -6.211 44.658 1.00 92.06 639 VAL A N 1
ATOM 5151 C CA . VAL A 1 639 ? -21.189 -5.546 45.691 1.00 92.06 639 VAL A CA 1
ATOM 5152 C C . VAL A 1 639 ? -20.845 -6.563 46.772 1.00 92.06 639 VAL A C 1
ATOM 5154 O O . VAL A 1 639 ? -21.726 -7.078 47.458 1.00 92.06 639 VAL A O 1
ATOM 5157 N N . ALA A 1 640 ? -19.556 -6.853 46.931 1.00 90.12 640 ALA A N 1
ATOM 5158 C CA . ALA A 1 640 ? -19.051 -7.807 47.913 1.00 90.12 640 ALA A CA 1
ATOM 5159 C C . ALA A 1 640 ? -17.760 -7.290 48.578 1.00 90.12 640 ALA A C 1
ATOM 5161 O O . ALA A 1 640 ? -17.071 -6.440 48.008 1.00 90.12 640 ALA A O 1
ATOM 5162 N N . PRO A 1 641 ? -17.398 -7.796 49.775 1.00 91.56 641 PRO A N 1
ATOM 5163 C CA . PRO A 1 641 ? -16.084 -7.565 50.368 1.00 91.56 641 PRO A CA 1
ATOM 5164 C C . PRO A 1 641 ? -14.953 -7.875 49.383 1.00 91.56 641 PRO A C 1
ATOM 5166 O O . PRO A 1 641 ? -15.018 -8.868 48.661 1.00 91.56 641 PRO A O 1
ATOM 5169 N N . VAL A 1 642 ? -13.885 -7.071 49.406 1.00 85.81 642 VAL A N 1
ATOM 5170 C CA . VAL A 1 642 ? -12.747 -7.198 48.472 1.00 85.81 642 VAL A CA 1
ATOM 5171 C C . VAL A 1 642 ? -12.168 -8.616 48.460 1.00 85.81 642 VAL A C 1
ATOM 5173 O O . VAL A 1 642 ? -11.858 -9.144 47.397 1.00 85.81 642 VAL A O 1
ATOM 5176 N N . SER A 1 643 ? -12.092 -9.263 49.627 1.00 86.56 643 SER A N 1
ATOM 5177 C CA . SER A 1 643 ? -11.594 -10.635 49.785 1.00 86.56 643 SER A CA 1
ATOM 5178 C C . SER A 1 643 ? -12.440 -11.707 49.091 1.00 86.56 643 SER A C 1
ATOM 5180 O O . SER A 1 643 ? -11.960 -12.823 48.908 1.00 86.56 643 SER A O 1
ATOM 5182 N N . LEU A 1 644 ? -13.688 -11.400 48.724 1.00 90.12 644 LEU A N 1
ATOM 5183 C CA . LEU A 1 644 ? -14.607 -12.335 48.078 1.00 90.12 644 LEU A CA 1
ATOM 5184 C C . LEU A 1 644 ? -14.705 -12.131 46.565 1.00 90.12 644 LEU A C 1
ATOM 5186 O O . LEU A 1 644 ? -15.222 -13.019 45.896 1.00 90.12 644 LEU A O 1
ATOM 5190 N N . LEU A 1 645 ? -14.206 -11.023 46.007 1.00 88.81 645 LEU A N 1
ATOM 5191 C CA . LEU A 1 645 ? -14.354 -10.727 44.575 1.00 88.81 645 LEU A CA 1
ATOM 5192 C C . LEU A 1 645 ? -13.734 -11.819 43.686 1.00 88.81 645 LEU A C 1
ATOM 5194 O O . LEU A 1 645 ? -14.395 -12.302 42.773 1.00 88.81 645 LEU A O 1
ATOM 5198 N N . ASP A 1 646 ? -12.517 -12.275 44.009 1.00 88.06 646 ASP A N 1
ATOM 5199 C CA . ASP A 1 646 ? -11.856 -13.378 43.285 1.00 88.06 646 ASP A CA 1
ATOM 5200 C C . ASP A 1 646 ? -12.620 -14.701 43.408 1.00 88.06 646 ASP A C 1
ATOM 5202 O O . ASP A 1 646 ? -12.568 -15.555 42.524 1.00 88.06 646 ASP A O 1
ATOM 5206 N N . ASN A 1 647 ? -13.322 -14.898 44.526 1.00 90.25 647 ASN A N 1
ATOM 5207 C CA . ASN A 1 647 ? -14.124 -16.094 44.733 1.00 90.25 647 ASN A CA 1
ATOM 5208 C C . ASN A 1 647 ? -15.388 -16.075 43.866 1.00 90.25 647 ASN A C 1
ATOM 5210 O O . ASN A 1 647 ? -15.735 -17.107 43.307 1.00 90.25 647 ASN A O 1
ATOM 5214 N N . TRP A 1 648 ? -16.046 -14.921 43.720 1.00 93.50 648 TRP A N 1
ATOM 5215 C CA . TRP A 1 648 ? -17.203 -14.765 42.831 1.00 93.50 648 TRP A CA 1
ATOM 5216 C C . TRP A 1 648 ? -16.847 -15.041 41.369 1.00 93.50 648 TRP A C 1
ATOM 5218 O O . TRP A 1 648 ? -17.554 -15.796 40.708 1.00 93.50 648 TRP A O 1
ATOM 5228 N N . GLU A 1 649 ? -15.735 -14.482 40.889 1.00 89.81 649 GLU A N 1
ATOM 5229 C CA . GLU A 1 649 ? -15.237 -14.704 39.526 1.00 89.81 649 GLU A CA 1
ATOM 5230 C C . GLU A 1 649 ? -14.901 -16.182 39.291 1.00 89.81 649 GLU A C 1
ATOM 5232 O O . GLU A 1 649 ? -15.406 -16.807 38.360 1.00 89.81 649 GLU A O 1
ATOM 5237 N N . ARG A 1 650 ? -14.151 -16.790 40.219 1.00 90.88 650 ARG A N 1
ATOM 5238 C CA . ARG A 1 650 ? -13.828 -18.219 40.156 1.00 90.88 650 ARG A CA 1
ATOM 5239 C C . ARG A 1 650 ? -15.074 -19.102 40.191 1.00 90.88 650 ARG A C 1
ATOM 5241 O O . ARG A 1 650 ? -15.118 -20.118 39.508 1.00 90.88 650 ARG A O 1
ATOM 5248 N N . GLU A 1 651 ? -16.061 -18.780 41.023 1.00 94.00 651 GLU A N 1
ATOM 5249 C CA . GLU A 1 651 ? -17.304 -19.550 41.097 1.00 94.00 651 GLU A CA 1
ATOM 5250 C C . GLU A 1 651 ? -18.123 -19.431 39.809 1.00 94.00 651 GLU A C 1
ATOM 5252 O O . GLU A 1 651 ? -18.637 -20.445 39.337 1.00 94.00 651 GLU A O 1
ATOM 5257 N N . LEU A 1 652 ? -18.175 -18.250 39.189 1.00 93.88 652 LEU A N 1
ATOM 5258 C CA . LEU A 1 652 ? -18.798 -18.069 37.879 1.00 93.88 652 LEU A CA 1
ATOM 5259 C C . LEU A 1 652 ? -18.120 -18.950 36.817 1.00 93.88 652 LEU A C 1
ATOM 5261 O O . LEU A 1 652 ? -18.801 -19.750 36.173 1.00 93.88 652 LEU A O 1
ATOM 5265 N N . ASP A 1 653 ? -16.791 -18.889 36.708 1.00 91.56 653 ASP A N 1
ATOM 5266 C CA . ASP A 1 653 ? -16.020 -19.717 35.771 1.00 91.56 653 ASP A CA 1
ATOM 5267 C C . ASP A 1 653 ? -16.132 -21.213 36.069 1.00 91.56 653 ASP A C 1
ATOM 5269 O O . ASP A 1 653 ? -16.090 -22.045 35.161 1.00 91.56 653 ASP A O 1
ATOM 5273 N N . ASN A 1 654 ? -16.266 -21.595 37.339 1.00 93.06 654 ASN A N 1
ATOM 5274 C CA . ASN A 1 654 ? -16.424 -22.990 37.728 1.00 93.06 654 ASN A CA 1
ATOM 5275 C C . ASN A 1 654 ? -17.793 -23.532 37.319 1.00 93.06 654 ASN A C 1
ATOM 5277 O O . ASN A 1 654 ? -17.855 -24.631 36.761 1.00 93.06 654 ASN A O 1
ATOM 5281 N N . PHE A 1 655 ? -18.866 -22.783 37.577 1.00 94.56 655 PHE A N 1
ATOM 5282 C CA . PHE A 1 655 ? -20.236 -23.260 37.406 1.00 94.56 655 PHE A CA 1
ATOM 5283 C C . PHE A 1 655 ? -20.789 -23.083 35.984 1.00 94.56 655 PHE A C 1
ATOM 5285 O O . PHE A 1 655 ? -21.621 -23.893 35.569 1.00 94.56 655 PHE A O 1
ATOM 5292 N N . PHE A 1 656 ? -20.311 -22.094 35.221 1.00 95.50 656 PHE A N 1
ATOM 5293 C CA . PHE A 1 656 ? -20.887 -21.708 33.928 1.00 95.50 656 PHE A CA 1
ATOM 5294 C C . PHE A 1 656 ? -19.854 -21.690 32.794 1.00 95.50 656 PHE A C 1
ATOM 5296 O O . PHE A 1 656 ? -18.652 -21.550 33.020 1.00 95.50 656 PHE A O 1
ATOM 5303 N N . TYR A 1 657 ? -20.315 -21.851 31.556 1.00 91.25 657 TYR A N 1
ATOM 5304 C CA . TYR A 1 657 ? -19.543 -21.490 30.370 1.00 91.25 657 TYR A CA 1
ATOM 5305 C C . TYR A 1 657 ? -19.591 -19.969 30.202 1.00 91.25 657 TYR A C 1
ATOM 5307 O O . TYR A 1 657 ? -20.629 -19.411 29.869 1.00 91.25 657 TYR A O 1
ATOM 5315 N N . THR A 1 658 ? -18.470 -19.288 30.436 1.00 86.06 658 THR A N 1
ATOM 5316 C CA . THR A 1 658 ? -18.384 -17.816 30.412 1.00 86.06 658 THR A CA 1
ATOM 5317 C C . THR A 1 658 ? -18.137 -17.234 29.015 1.00 86.06 658 THR A C 1
ATOM 5319 O O . THR A 1 658 ? -17.953 -16.029 28.855 1.00 86.06 658 THR A O 1
ATOM 5322 N N . SER A 1 659 ? -18.178 -18.075 27.975 1.00 74.19 659 SER A N 1
ATOM 5323 C CA . SER A 1 659 ? -18.030 -17.715 26.560 1.00 74.19 659 SER A CA 1
ATOM 5324 C C . SER A 1 659 ? -19.206 -16.847 26.083 1.00 74.19 659 SER A C 1
ATOM 5326 O O . SER A 1 659 ? -20.153 -17.353 25.493 1.00 74.19 659 SER A O 1
ATOM 5328 N N . GLY A 1 660 ? -19.162 -15.544 26.365 1.00 71.62 660 GLY A N 1
ATOM 5329 C CA . GLY A 1 660 ? -20.239 -14.593 26.054 1.00 71.62 660 GLY A CA 1
ATOM 5330 C C . GLY A 1 660 ? -20.732 -13.773 27.249 1.00 71.62 660 GLY A C 1
ATOM 5331 O O . GLY A 1 660 ? -21.579 -12.906 27.069 1.00 71.62 660 GLY A O 1
ATOM 5332 N N . ILE A 1 661 ? -20.189 -13.997 28.451 1.00 83.81 661 ILE A N 1
ATOM 5333 C CA . ILE A 1 661 ? -20.521 -13.224 29.654 1.00 83.81 661 ILE A CA 1
ATOM 5334 C C . ILE A 1 661 ? -19.350 -12.290 29.964 1.00 83.81 661 ILE A C 1
ATOM 5336 O O . ILE A 1 661 ? -18.284 -12.737 30.383 1.00 83.81 661 ILE A O 1
ATOM 5340 N N . SER A 1 662 ? -19.542 -10.988 29.747 1.00 84.19 662 SER A N 1
ATOM 5341 C CA . SER A 1 662 ? -18.535 -9.975 30.081 1.00 84.19 662 SER A CA 1
ATOM 5342 C C . SER A 1 662 ? -18.562 -9.671 31.579 1.00 84.19 662 SER A C 1
ATOM 5344 O O . SER A 1 662 ? -19.609 -9.323 32.125 1.00 84.19 662 SER A O 1
ATOM 5346 N N . VAL A 1 663 ? -17.415 -9.793 32.250 1.00 86.12 663 VAL A N 1
ATOM 5347 C CA . VAL A 1 663 ? -17.268 -9.519 33.687 1.00 86.12 663 VAL A CA 1
ATOM 5348 C C . VAL A 1 663 ? -16.221 -8.435 33.884 1.00 86.12 663 VAL A C 1
ATOM 5350 O O . VAL A 1 663 ? -15.099 -8.541 33.395 1.00 86.12 663 VAL A O 1
ATOM 5353 N N . MET A 1 664 ? -16.579 -7.395 34.638 1.00 87.62 664 MET A N 1
ATOM 5354 C CA . MET A 1 664 ? -15.675 -6.305 34.994 1.00 87.62 664 MET A CA 1
ATOM 5355 C C . MET A 1 664 ? -15.504 -6.240 36.510 1.00 87.62 664 MET A C 1
ATOM 5357 O O . MET A 1 664 ? -16.444 -5.953 37.251 1.00 87.62 664 MET A O 1
ATOM 5361 N N . LYS A 1 665 ? -14.280 -6.482 36.983 1.00 86.19 665 LYS A N 1
ATOM 5362 C CA . LYS A 1 665 ? -13.935 -6.401 38.404 1.00 86.19 665 LYS A CA 1
ATOM 5363 C C . LYS A 1 665 ? -13.469 -4.987 38.757 1.00 86.19 665 LYS A C 1
ATOM 5365 O O . LYS A 1 665 ? -12.445 -4.525 38.265 1.00 86.19 665 LYS A O 1
ATOM 5370 N N . LEU A 1 666 ? -14.195 -4.319 39.651 1.00 85.75 666 LEU A N 1
ATOM 5371 C CA . LEU A 1 666 ? -13.928 -2.934 40.054 1.00 85.75 666 LEU A CA 1
ATOM 5372 C C . LEU A 1 666 ? -13.411 -2.873 41.500 1.00 85.75 666 LEU A C 1
ATOM 5374 O O . LEU A 1 666 ? -14.188 -2.955 42.449 1.00 85.75 666 LEU A O 1
ATOM 5378 N N . TYR A 1 667 ? -12.093 -2.734 41.687 1.00 83.88 667 TYR A N 1
ATOM 5379 C CA . TYR A 1 667 ? -11.477 -2.544 43.013 1.00 83.88 667 TYR A CA 1
ATOM 5380 C C . TYR A 1 667 ? -10.112 -1.836 42.953 1.00 83.88 667 TYR A C 1
ATOM 5382 O O . TYR A 1 667 ? -9.350 -1.969 41.996 1.00 83.88 667 TYR A O 1
ATOM 5390 N N . GLY A 1 668 ? -9.768 -1.091 44.006 1.00 81.31 668 GLY A N 1
ATOM 5391 C CA . GLY A 1 668 ? -8.487 -0.380 44.083 1.00 81.31 668 GLY A CA 1
ATOM 5392 C C . GLY A 1 668 ? -8.336 0.679 42.986 1.00 81.31 668 GLY A C 1
ATOM 5393 O O . GLY A 1 668 ? -9.275 1.424 42.703 1.00 81.31 668 GLY A O 1
ATOM 5394 N N . ASP A 1 669 ? -7.158 0.750 42.366 1.00 74.88 669 ASP A N 1
ATOM 5395 C CA . ASP A 1 669 ? -6.859 1.760 41.342 1.00 74.88 669 ASP A CA 1
ATOM 5396 C C . ASP A 1 669 ? -7.611 1.546 40.020 1.00 74.88 669 ASP A C 1
ATOM 5398 O O . ASP A 1 669 ? -7.794 2.510 39.279 1.00 74.88 669 ASP A O 1
ATOM 5402 N N . THR A 1 670 ? -8.141 0.344 39.754 1.00 73.38 670 THR A N 1
ATOM 5403 C CA . THR A 1 670 ? -8.979 0.101 38.561 1.00 73.38 670 THR A CA 1
ATOM 5404 C C . THR A 1 670 ? -10.232 0.972 38.561 1.00 73.38 670 THR A C 1
ATOM 5406 O O . THR A 1 670 ? -10.615 1.482 37.516 1.00 73.38 670 THR A O 1
ATOM 5409 N N . ILE A 1 671 ? -10.805 1.269 39.734 1.00 76.75 671 ILE A N 1
ATOM 5410 C CA . ILE A 1 671 ? -11.972 2.156 39.857 1.00 76.75 671 ILE A CA 1
ATOM 5411 C C . ILE A 1 671 ? -11.650 3.557 39.332 1.00 76.75 671 ILE A C 1
ATOM 5413 O O . ILE A 1 671 ? -12.504 4.188 38.721 1.00 76.75 671 ILE A O 1
ATOM 5417 N N . LYS A 1 672 ? -10.426 4.059 39.540 1.00 70.12 672 LYS A N 1
ATOM 5418 C CA . LYS A 1 672 ? -10.042 5.400 39.071 1.00 70.12 672 LYS A CA 1
ATOM 5419 C C . LYS A 1 672 ? -10.006 5.490 37.547 1.00 70.12 672 LYS A C 1
ATOM 5421 O O . LYS A 1 672 ? -10.264 6.566 37.030 1.00 70.12 672 LYS A O 1
ATOM 5426 N N . ALA A 1 673 ? -9.692 4.390 36.862 1.00 66.19 673 ALA A N 1
ATOM 5427 C CA . ALA A 1 673 ? -9.621 4.341 35.405 1.00 66.19 673 ALA A CA 1
ATOM 5428 C C . ALA A 1 673 ? -11.007 4.339 34.739 1.00 66.19 673 ALA A C 1
ATOM 5430 O O . ALA A 1 673 ? -11.139 4.845 33.633 1.00 66.19 673 ALA A O 1
ATOM 5431 N N . VAL A 1 674 ? -12.028 3.797 35.414 1.00 68.44 674 VAL A N 1
ATOM 5432 C CA . VAL A 1 674 ? -13.413 3.732 34.897 1.00 68.44 674 VAL A CA 1
ATOM 5433 C C . VAL A 1 674 ? -14.303 4.843 35.471 1.00 68.44 674 VAL A C 1
ATOM 5435 O O . VAL A 1 674 ? -15.433 5.038 35.038 1.00 68.44 674 VAL A O 1
ATOM 5438 N N . LYS A 1 675 ? -13.823 5.582 36.477 1.00 66.56 675 LYS A N 1
ATOM 5439 C CA . LYS A 1 675 ? -14.560 6.699 37.068 1.00 66.56 675 LYS A CA 1
ATOM 5440 C C . LYS A 1 675 ? -14.450 7.925 36.168 1.00 66.56 675 LYS A C 1
ATOM 5442 O O . LYS A 1 675 ? -13.345 8.365 35.859 1.00 66.56 675 LYS A O 1
ATOM 5447 N N . TYR A 1 676 ? -15.590 8.539 35.864 1.00 61.19 676 TYR A N 1
ATOM 5448 C CA . TYR A 1 676 ? -15.622 9.813 35.156 1.00 61.19 676 TYR A CA 1
ATOM 5449 C C . TYR A 1 676 ? -14.749 10.873 35.858 1.00 61.19 676 TYR A C 1
ATOM 5451 O O . TYR A 1 676 ? -14.879 11.084 37.075 1.00 61.19 676 TYR A O 1
ATOM 5459 N N . PRO A 1 677 ? -13.847 11.552 35.125 1.00 61.81 677 PRO A N 1
ATOM 5460 C CA . PRO A 1 677 ? -13.076 12.650 35.682 1.00 61.81 677 PRO A CA 1
ATOM 5461 C C . PRO A 1 677 ? -14.021 13.803 36.027 1.00 61.81 677 PRO A C 1
ATOM 5463 O O . PRO A 1 677 ? -14.916 14.130 35.254 1.00 61.81 677 PRO A O 1
ATOM 5466 N N . LYS A 1 678 ? -13.804 14.467 37.171 1.00 62.78 678 LYS A N 1
ATOM 5467 C CA . LYS A 1 678 ? -14.663 15.580 37.630 1.00 62.78 678 LYS A CA 1
ATOM 5468 C C . LYS A 1 678 ? -14.873 16.667 36.563 1.00 62.78 678 LYS A C 1
ATOM 5470 O O . LYS A 1 678 ? -15.927 17.282 36.503 1.00 62.78 678 LYS A O 1
ATOM 5475 N N . GLN A 1 679 ? -13.873 16.872 35.707 1.00 59.41 679 GLN A N 1
ATOM 5476 C CA . GLN A 1 679 ? -13.883 17.853 34.620 1.00 59.41 679 GLN A CA 1
ATOM 5477 C C . GLN A 1 679 ? -14.860 17.510 33.483 1.00 59.41 679 GLN A C 1
ATOM 5479 O O . GLN A 1 679 ? -15.275 18.417 32.772 1.00 59.41 679 GLN A O 1
ATOM 5484 N N . ALA A 1 680 ? -15.232 16.236 33.317 1.00 55.34 680 ALA A N 1
ATOM 5485 C CA . ALA A 1 680 ? -16.192 15.785 32.308 1.00 55.34 680 ALA A CA 1
ATOM 5486 C C . ALA A 1 680 ? -17.655 15.981 32.742 1.00 55.34 680 ALA A C 1
ATOM 5488 O O . ALA A 1 680 ? -18.556 15.870 31.919 1.00 55.34 680 ALA A O 1
ATOM 5489 N N . ILE A 1 681 ? -17.903 16.298 34.019 1.00 60.62 681 ILE A N 1
ATOM 5490 C CA . ILE A 1 681 ? -19.248 16.579 34.527 1.00 60.62 681 ILE A CA 1
ATOM 5491 C C . ILE A 1 681 ? -19.667 17.976 34.033 1.00 60.62 681 ILE A C 1
ATOM 5493 O O . ILE A 1 681 ? -18.976 18.946 34.354 1.00 60.62 681 ILE A O 1
ATOM 5497 N N . PRO A 1 682 ? -20.784 18.125 33.295 1.00 55.56 682 PRO A N 1
ATOM 5498 C CA . PRO A 1 682 ? -21.292 19.422 32.853 1.00 55.56 682 PRO A CA 1
ATOM 5499 C C . PRO A 1 682 ? -21.397 20.453 33.988 1.00 55.56 682 PRO A C 1
ATOM 5501 O O . PRO A 1 682 ? -21.893 20.153 35.073 1.00 55.56 682 PRO A O 1
ATOM 5504 N N . ALA A 1 683 ? -21.000 21.701 33.723 1.00 55.00 683 ALA A N 1
ATOM 5505 C CA . ALA A 1 683 ? -20.915 22.762 34.738 1.00 55.00 683 ALA A CA 1
ATOM 5506 C C . ALA A 1 683 ? -22.240 23.041 35.482 1.00 55.00 683 ALA A C 1
ATOM 5508 O O . ALA A 1 683 ? -22.234 23.400 36.657 1.00 55.00 683 ALA A O 1
ATOM 5509 N N . HIS A 1 684 ? -23.388 22.843 34.824 1.00 51.78 684 HIS A N 1
ATOM 5510 C CA . HIS A 1 684 ? -24.698 22.991 35.462 1.00 51.78 684 HIS A CA 1
ATOM 5511 C C . HIS A 1 684 ? -24.989 21.874 36.484 1.00 51.78 684 HIS A C 1
ATOM 5513 O O . HIS A 1 684 ? -25.632 22.144 37.494 1.00 51.78 684 HIS A O 1
ATOM 5519 N N . LEU A 1 685 ? -24.469 20.657 36.278 1.00 53.88 685 LEU A N 1
ATOM 5520 C CA . LEU A 1 685 ? -24.579 19.537 37.224 1.00 53.88 685 LEU A CA 1
ATOM 5521 C C . LEU A 1 685 ? -23.607 19.692 38.398 1.0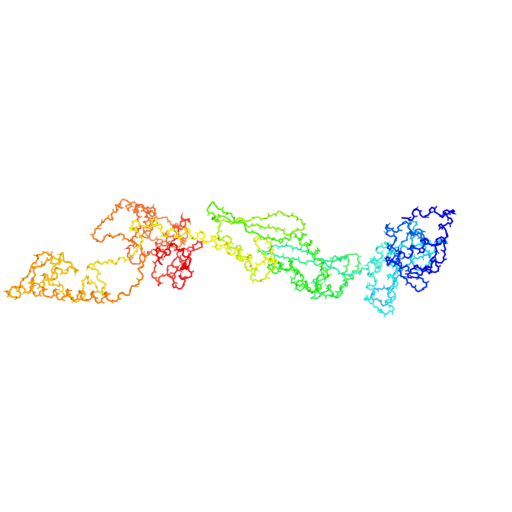0 53.88 685 LEU A C 1
ATOM 5523 O O . LEU A 1 685 ? -23.999 19.457 39.535 1.00 53.88 685 LEU A O 1
ATOM 5527 N N . GLN A 1 686 ? -22.390 20.191 38.145 1.00 56.41 686 GLN A N 1
ATOM 5528 C CA . GLN A 1 686 ? -21.419 20.520 39.204 1.00 56.41 686 GLN A CA 1
ATOM 5529 C C . GLN A 1 686 ? -21.982 21.529 40.220 1.00 56.41 686 GLN A C 1
ATOM 5531 O O . GLN A 1 686 ? -21.624 21.506 41.393 1.00 56.41 686 GLN A O 1
ATOM 5536 N N . SER A 1 687 ? -22.888 22.412 39.784 1.00 54.69 687 SER A N 1
ATOM 5537 C CA . SER A 1 687 ? -23.547 23.385 40.665 1.00 54.69 687 SER A CA 1
ATOM 5538 C C . SER A 1 687 ? -24.618 22.783 41.591 1.00 54.69 687 SER A C 1
ATOM 5540 O O . SER A 1 687 ? -25.044 23.452 42.529 1.00 54.69 687 SER A O 1
ATOM 5542 N N . GLN A 1 688 ? -25.041 21.535 41.353 1.00 51.94 688 GLN A N 1
ATOM 5543 C CA . GLN A 1 688 ? -26.064 20.825 42.136 1.00 51.94 688 GLN A CA 1
ATOM 5544 C C . GLN A 1 688 ? -25.479 19.761 43.088 1.00 51.94 688 GLN A C 1
ATOM 5546 O O . GLN A 1 688 ? -26.207 19.212 43.915 1.00 51.94 688 GLN A O 1
ATOM 5551 N N . GLY A 1 689 ? -24.175 19.475 43.002 1.00 52.09 689 GLY A N 1
ATOM 5552 C CA . GLY A 1 689 ? -23.471 18.490 43.828 1.00 52.09 689 GLY A CA 1
ATOM 5553 C C . GLY A 1 689 ? -22.133 18.067 43.208 1.00 52.09 689 GLY A C 1
ATOM 5554 O O . GLY A 1 689 ? -21.955 18.161 41.997 1.00 52.09 689 GLY A O 1
ATOM 5555 N N . ASP A 1 690 ? -21.193 17.623 44.049 1.00 39.53 690 ASP A N 1
ATOM 5556 C CA . ASP A 1 690 ? -19.762 17.425 43.735 1.00 39.53 690 ASP A CA 1
ATOM 5557 C C . ASP A 1 690 ? -19.318 15.952 43.593 1.00 39.53 690 ASP A C 1
ATOM 5559 O O . ASP A 1 690 ? -19.900 15.073 44.281 1.00 39.53 690 ASP A O 1
#

InterPro domains:
  IPR000330 SNF2, N-terminal domain [PF00176] (583-673)
  IPR027417 P-loop containing nucleoside triphosphate hydrolase [SSF52540] (547-673)
  IPR038718 SNF2-like, N-terminal domain superfamily [G3DSA:3.40.50.10810] (544-686)
  IPR050496 SNF2/RAD54 Helicase and DNA Repair [PTHR45629] (519-658)

pLDDT: mean 81.1, std 14.11, range [33.94, 96.44]

Radius of gyration: 52.94 Å; chains: 1; bounding box: 90×69×171 Å

Secondary structure (DSSP, 8-state):
-HHHHGGG--S-HHHHHHHHTT-SEEETTEEEEEGGGGG-TTSHHHHHHHHHHHHTTSEEE-SSEEEEEHHHHHHHHH-TTTTTTGGGTTPPPB--EEEEEEEES-TT-TT-EEEEEEEEETTT--EE--EEETTEEEETTEEEEPPHHHHHHHHHHHHHHHHHHHS-SHHHHHHHHHHHHHHHHHTT-B--HHHHHEEEE--S--EEEEEEEEETTEEEEEEEEE-TT--TTHHHHHHHSSS--SEEEEE-TTS-EEEEE--HHHHHHHHHHHHSGGGEEEHHHHHHHHH-THHHH-TTHHHHS-HHHHHHHHHHTT--EEEEEEEEEE-TTS-EEEEEEEEEE--SS----EEEEE-SHHHHHHHHHHHHHHHHTT-SEEEETTEEEE-TT--HHHHHHHHHHHHHHHHHHHHHHHHHHT-GGGS-TTEEEEEE------TT----SSS--S-TT---TT--TTTTTT--TT-HHHHHHHHHHHHHHHHHT-SEEE-TTT--EEEHHHHHHHHHHHHHHHHHHHHHHTT-----PPEEEEE---SSS-------HHHHHHHTTPPPPPPTTB-TT----HHHHHHHHHHHHHHTTTTTT-S-----PPTTS-HHHHHHHHHHHHHHH-TTSPPP-----HHHHHHHHHHHHHHB--TT-------TTHHHHHSPPGGGS-HHHHTT--